Protein AF-A0A3M1KUY9-F1 (afdb_monomer)

pLDDT: mean 72.46, std 27.92, range [21.02, 98.5]

Solvent-accessible surface area (backbone atoms only — not comparable to full-atom values): 42738 Å² total; per-residue (Å²): 136,89,83,88,86,90,85,86,86,86,89,86,87,87,81,89,87,87,92,80,90,81,91,78,80,94,78,83,77,85,82,80,83,78,82,76,81,84,71,86,58,96,70,83,60,89,77,79,67,71,90,75,53,91,50,39,59,59,57,71,85,69,95,70,78,96,80,72,100,65,93,65,88,89,69,81,56,69,71,57,51,55,48,41,55,55,50,51,57,51,34,57,74,71,71,40,58,69,58,56,53,52,51,35,50,55,46,48,52,28,57,79,66,76,43,55,64,44,29,25,41,43,38,22,20,31,56,61,36,29,74,62,51,37,18,44,41,63,17,73,88,67,68,46,59,40,68,74,38,57,50,89,84,70,76,64,66,62,63,54,37,32,41,23,17,39,91,58,36,62,61,54,54,52,47,48,32,69,72,64,30,56,58,18,27,30,34,25,16,33,77,43,48,28,34,36,42,55,24,43,41,57,46,30,49,75,71,70,49,53,70,67,60,41,53,52,30,37,71,59,43,52,84,62,76,72,73,59,69,67,35,43,41,74,54,72,43,58,68,86,39,69,70,45,45,50,38,54,51,55,22,54,72,40,51,68,40,81,71,48,81,46,73,36,81,30,34,30,40,67,49,95,55,53,45,68,82,79,41,66,68,41,77,42,96,54,86,93,43,35,28,34,79,50,31,71,64,57,34,57,78,68,59,51,60,54,38,34,60,26,61,31,49,67,43,39,20,50,55,43,22,34,48,46,31,34,74,76,68,70,42,84,62,51,86,45,66,56,78,59,79,51,58,73,36,32,53,39,44,28,69,36,68,22,84,89,20,50,88,46,41,45,74,70,39,34,67,37,27,60,66,70,46,48,78,51,59,64,44,40,25,45,56,73,45,49,80,35,72,14,36,54,76,46,58,42,50,63,61,38,44,32,36,76,71,67,77,35,82,76,63,64,80,43,78,82,49,38,90,66,19,56,97,43,58,55,38,81,76,31,45,61,43,51,47,49,44,42,34,69,49,32,70,38,49,72,65,55,44,52,49,48,54,54,43,32,62,48,47,94,78,48,86,60,53,61,57,53,49,54,50,42,41,53,36,19,42,75,69,67,31,53,62,70,57,40,52,49,53,47,52,38,50,56,30,40,33,80,46,48,40,51,55,42,31,29,45,48,49,28,52,54,23,49,54,40,37,41,35,45,64,78,36,46,64,40,35,50,38,17,50,61,63,38,55,94,59,85,93,61,53,67,68,57,53,53,55,50,40,45,75,72,69,42,87,82,79,77,93,40,97,88,74,59,65,94,56,70,79,89,77,84,78,83,87,79,64,74,83,83,73,69,85,80,86,78,86,84,88,84,90,87,86,89,84,85,88,85,87,86,88,80,89,79,90,89,89,87,84,87,82,88,85,83,89,85,85,83,85,85,83,91,82,86,90,79,89,79,83,79,84,79,86,83,78,85,80,87,80,89,76,85,91,73,92,79,85,75,82,83,77,83,82,78,82,78,79,81,85,78,81,85,82,79,86,84,87,80,83,90,88,81,87,92,86,85,90,84,89,83,85,89,88,92,86,85,91,86,132

Secondary structure (DSSP, 8-state):
---------------------------PPP-----------SSSS----GGGS---PPPPSS---S--------PPPHHHHHHHHHHHHHHHHTT-HHHHHHHHHHHHHHHHTT--EEEEGGGGG-HHHHHTTSBSS-HHHHT--GGGT--TTT-PPP--EEEEETTTHHHHHHHHHHHH-TTTEEEEEEEEE--HHHHHHHHHHHTT--HHHHHHHHHHS-SSS---HHHHHHTT--TTSHHHHHHHHHHHHTTT-EEEEEEEEEEEEE-SS-HHHHS-EEE-SSTT-EEES--HHHHHHTT--EEEEEEEHHHHHHHHHHHHHHHHH-----TTTSPTT-HHHHHHHHTT--TT-TTT-SHHHHTTHHHH---SHHHHHHHHHHSSHHHHHTT-HHHHHHHHTTSS----SSGGGHHHHGGGTT---SHHHHHHHHHHHH---HHHHHHHHHHHHTTTT-TTHHHHHHHHHHHHHHTT--HHHHHHHHHHHHHHHHH---HHHHHHHHHHHHHHHHHHHH-HHHHHHHHHHT-S-SSS-HHHHHHHHHHTT---PPP-TTT--SS-------SSSGGGS-------------------------------PPP-----------PPPPPPPPPP-----PPP---PPPPPPPPPPPPPPP---------------------------

Foldseek 3Di:
DDDDDDDDDDDDDDDDDDDDDDDDDDDDDDDPPPDDPPDPDVPPDPPPDLVPDLQQAFFAPDDDPPDDPDPDPDDDPPLLVVLLVVQVVQCVVLVNPVVLVVLLVLVVVCVVVVKDKAKFDLLLCHSSCRSSSNHRHDNVSVVHDNLNQGDPVPSFDGATEMEIAAVCLVVSLVVCCVPLHQQQKAFEKDQDAQALLNLLQVLLVVLVHDPLLSVLLSVLADRHDARDLVSCVVSVHDSPDPSNVSSRVRSRVRGRPGDDMDTDQFKMFGGPGGVVVVADWDQDPDPSHIYGHHHPVSCRVVSGDMYGSHHDLLSLLLSQLQVQCCVVPVDHDDLNRQDFQPQLLLVCQLCLVQCLFFLQVDPLNSVCSVLLSDRHLLSQLLSSQCSWQLVVVLVQNPVLSCCSVVVDPQDALDPQLCVLCVSSSNGDRAPSSLLVCCCRQQVQDSVSSVVLLVCLQVVVPDPPLVVVLVSQQVRNVVVVRDSVVSVSSSSSSNSCSVIGDHSRNSSSSSSSSSSLSSCCSPPVPSSLQSSQQSPPDDDDDNVVSQVSSVVVVDDDDDDDPVPDDPGGHDDDDCPPDPVVPDDDDDDDDDDDDDDDDDDDDDDDDDDDDDDDDDDDDDDDDDDDDDDDDDDDDDDDDDDDDDDDDDDDDDDPDDDDDDDDDDDDDDDDDDDDDDDDDDDDDDDDDDDDD

Sequence (689 aa):
MPSRTTLAPRNPTPLENKNAPPNVANLNPPVRTHGSEATIDPHAGNVTEPWKSDAVVAPSCDDQPAGSSGTGAGGIPPEVLAQIDKELALIEELDYPGYFLTMYDIVEFCRKRGILCQGRGSAANSVVCYCLGITAIDPVRMNLLFERFLSRERREPPDIDLDIQNDRREEVIEYVYRKYGRERAAMVATVIRYRPRSAVRDVG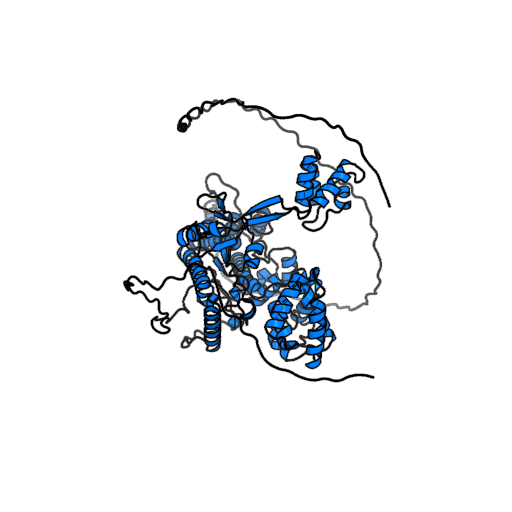KALGMSAVELDRLARMLPHYGEIPVEALARAGCDPASPRTMHLHRLASELLRFPRHLSIHPGGFLLGHEPVCDLVPIENATKEGRTVIQWDKDDLEDLGLFKVDLLGLGALAQLDRAFRLLAEHRGIHLTMATIPAGDEATYEMIRRADTVGVFQIESRAQMAMLPRLAPRNFYDLVIEISIVRPGPITGGMVHPYLRRRRGEEPVVYPHPSLEPVLAKTLGVPLFQEQVMRLAVVAADYTPGEADQLRRDMAAWRLHGRIDRHRRLLLTRMQAKGIPREFAERVFEQIRGFGEYGFPESHAASFALIAYATAWLKRHWPAEFTCALLNAQPMGFYSPATIIDDAKRHGIEMRPIDVTRSRWDCTLEAGNENEESAAFSPSFSRHARFSPAGPTSLRAYSEQSVSPGTAPELAAEAPAVAGMQKRSPAPLREARLAVPAQEVRFPPAPAQAQPPPGRPVQPNTHVARARRATSSSGTPEPVEDRQ

Mean predicted aligned error: 16.37 Å

Nearest PDB structures (foldseek):
  3e0d-assembly2_B  TM=9.182E-01  e=1.546E-32  Thermus aquaticus
  4iqj-assembly1_A  TM=8.566E-01  e=8.272E-32  Thermus aquaticus
  4iqj-assembly1_C  TM=8.296E-01  e=5.257E-32  Thermus aquaticus
  7pu7-assembly1_A  TM=8.913E-01  e=7.976E-31  Mycobacterium tuberculosis
  5lew-assembly1_A  TM=8.788E-01  e=2.084E-29  Mycobacterium tuberculosis H37Rv

Structure (mmCIF, N/CA/C/O backbone):
data_AF-A0A3M1KUY9-F1
#
_entry.id   AF-A0A3M1KUY9-F1
#
loop_
_atom_site.group_PDB
_atom_site.id
_atom_site.type_symbol
_atom_site.label_atom_id
_atom_site.label_alt_id
_atom_site.label_comp_id
_atom_site.label_asym_id
_atom_site.label_entity_id
_atom_site.label_seq_id
_atom_site.pdbx_PDB_ins_code
_atom_site.Cartn_x
_atom_site.Cartn_y
_atom_site.Cartn_z
_atom_site.occupancy
_atom_site.B_iso_or_equiv
_atom_site.auth_seq_id
_atom_site.auth_comp_id
_atom_site.auth_asym_id
_atom_site.auth_atom_id
_atom_site.pdbx_PDB_model_num
ATOM 1 N N . MET A 1 1 ? 64.737 -22.573 -41.289 1.00 25.09 1 MET A N 1
ATOM 2 C CA . MET A 1 1 ? 65.670 -23.546 -40.672 1.00 25.09 1 MET A CA 1
ATOM 3 C C . MET A 1 1 ? 65.998 -23.070 -39.266 1.00 25.09 1 MET A C 1
ATOM 5 O O . MET A 1 1 ? 66.134 -21.859 -39.137 1.00 25.09 1 MET A O 1
ATOM 9 N N . PRO A 1 2 ? 66.271 -23.954 -38.289 1.00 48.78 2 PRO A N 1
ATOM 10 C CA . PRO A 1 2 ? 65.702 -25.284 -38.001 1.00 48.78 2 PRO A CA 1
ATOM 11 C C . PRO A 1 2 ? 64.791 -25.168 -36.728 1.00 48.78 2 PRO A C 1
ATOM 13 O O . PRO A 1 2 ? 64.321 -24.066 -36.477 1.00 48.78 2 PRO A O 1
ATOM 16 N N . SER A 1 3 ? 64.382 -26.162 -35.921 1.00 26.14 3 SER A N 1
ATOM 17 C CA . SER A 1 3 ? 64.642 -27.616 -35.842 1.00 26.14 3 SER A CA 1
ATOM 18 C C . SER A 1 3 ? 63.402 -28.392 -35.321 1.00 26.14 3 SER A C 1
ATOM 20 O O . SER A 1 3 ? 62.338 -27.826 -35.098 1.00 26.14 3 SER A O 1
ATOM 22 N N . ARG A 1 4 ? 63.570 -29.705 -35.105 1.00 27.77 4 ARG A N 1
ATOM 23 C CA . ARG A 1 4 ? 62.732 -30.637 -34.309 1.00 27.77 4 ARG A CA 1
ATOM 24 C C . ARG A 1 4 ? 62.985 -30.422 -32.785 1.00 27.77 4 ARG A C 1
ATOM 26 O O . ARG A 1 4 ? 63.978 -29.786 -32.452 1.00 27.77 4 ARG A O 1
ATOM 33 N N . THR A 1 5 ? 62.203 -30.912 -31.809 1.00 27.86 5 THR A N 1
ATOM 34 C CA . THR A 1 5 ? 61.820 -32.330 -31.588 1.00 27.86 5 THR A CA 1
ATOM 35 C C . THR A 1 5 ? 60.679 -32.500 -30.559 1.00 27.86 5 THR A C 1
ATOM 37 O O . THR A 1 5 ? 60.494 -31.676 -29.672 1.00 27.86 5 THR A O 1
ATOM 40 N N . THR A 1 6 ? 59.934 -33.602 -30.688 1.00 27.58 6 THR A N 1
ATOM 41 C CA . THR A 1 6 ? 58.855 -34.133 -29.824 1.00 27.58 6 THR A CA 1
ATOM 42 C C . THR A 1 6 ? 59.331 -34.769 -28.507 1.00 27.58 6 THR A C 1
ATOM 44 O O . THR A 1 6 ? 60.356 -35.442 -28.549 1.00 27.58 6 THR A O 1
ATOM 47 N N . LEU A 1 7 ? 58.525 -34.721 -27.426 1.00 26.50 7 LEU A N 1
ATOM 48 C CA . LEU A 1 7 ? 58.055 -35.884 -26.615 1.00 26.50 7 LEU A CA 1
ATOM 49 C C . LEU A 1 7 ? 57.416 -35.482 -25.258 1.00 26.50 7 LEU A C 1
ATOM 51 O O . LEU A 1 7 ? 57.902 -34.601 -24.561 1.00 26.50 7 LEU A O 1
ATOM 55 N N . ALA A 1 8 ? 56.350 -36.195 -24.878 1.00 24.97 8 ALA A N 1
ATOM 56 C CA . ALA A 1 8 ? 55.834 -36.356 -23.502 1.00 24.97 8 ALA A CA 1
ATOM 57 C C . ALA A 1 8 ? 56.388 -37.702 -22.921 1.00 24.97 8 ALA A C 1
ATOM 59 O O . ALA A 1 8 ? 57.028 -38.397 -23.717 1.00 24.97 8 ALA A O 1
ATOM 60 N N . PRO A 1 9 ? 56.144 -38.168 -21.657 1.00 34.78 9 PRO A N 1
ATOM 61 C CA . PRO A 1 9 ? 55.062 -37.785 -20.721 1.00 34.78 9 PRO A CA 1
ATOM 62 C C . PRO A 1 9 ? 55.335 -37.894 -19.175 1.00 34.78 9 PRO A C 1
ATOM 64 O O . PRO A 1 9 ? 56.416 -38.264 -18.739 1.00 34.78 9 PRO A O 1
ATOM 67 N N . ARG A 1 10 ? 54.253 -37.716 -18.382 1.00 24.94 10 ARG A N 1
ATOM 68 C CA . ARG A 1 10 ? 53.953 -38.212 -17.000 1.00 24.94 10 ARG A CA 1
ATOM 69 C C . ARG A 1 10 ? 54.536 -37.530 -15.729 1.00 24.94 10 ARG A C 1
ATOM 71 O O . ARG A 1 10 ? 55.734 -37.418 -15.533 1.00 24.94 10 ARG A O 1
ATOM 78 N N . ASN A 1 11 ? 53.578 -37.205 -14.844 1.00 27.16 11 ASN A N 1
ATOM 79 C CA . ASN A 1 11 ? 53.529 -36.969 -13.383 1.00 27.16 11 ASN A CA 1
ATOM 80 C C . ASN A 1 11 ? 54.801 -36.962 -12.505 1.00 27.16 11 ASN A C 1
ATOM 82 O O . ASN A 1 11 ? 55.552 -37.935 -12.499 1.00 27.16 11 ASN A O 1
ATOM 86 N N . PRO A 1 12 ? 54.833 -36.029 -11.531 1.00 30.02 12 PRO A N 1
ATOM 87 C CA . PRO A 1 12 ? 55.452 -36.218 -10.220 1.00 30.02 12 PRO A CA 1
ATOM 88 C C . PRO A 1 12 ? 54.430 -36.238 -9.058 1.00 30.02 12 PRO A C 1
ATOM 90 O O . PRO A 1 12 ? 53.528 -35.406 -8.973 1.00 30.02 12 PRO A O 1
ATOM 93 N N . THR A 1 13 ? 54.621 -37.159 -8.114 1.00 26.95 13 THR A N 1
ATOM 94 C CA . THR A 1 13 ? 54.104 -37.084 -6.733 1.00 26.95 13 THR A CA 1
ATOM 95 C C . THR A 1 13 ? 55.053 -36.279 -5.839 1.00 26.95 13 THR A C 1
ATOM 97 O O . THR A 1 13 ? 56.263 -36.343 -6.062 1.00 26.95 13 THR A O 1
ATOM 100 N N . PRO A 1 14 ? 54.566 -35.673 -4.743 1.00 29.27 14 PRO A N 1
ATOM 101 C CA . PRO A 1 14 ? 55.384 -35.425 -3.557 1.00 29.27 14 PRO A CA 1
ATOM 102 C C . PRO A 1 14 ? 54.839 -36.127 -2.298 1.00 29.27 14 PRO A C 1
ATOM 104 O O . PRO A 1 14 ? 53.636 -36.143 -2.044 1.00 29.27 14 PRO A O 1
ATOM 107 N N . LEU A 1 15 ? 55.755 -36.675 -1.496 1.00 26.59 15 LEU A N 1
ATOM 108 C CA . LEU A 1 15 ? 55.517 -37.167 -0.136 1.00 26.59 15 LEU A CA 1
ATOM 109 C C . LEU A 1 15 ? 55.912 -36.086 0.884 1.00 26.59 15 LEU A C 1
ATOM 111 O O . LEU A 1 15 ? 56.980 -35.505 0.744 1.00 26.59 15 LEU A O 1
ATOM 115 N N . GLU A 1 16 ? 55.051 -35.902 1.891 1.00 27.45 16 GLU A N 1
ATOM 116 C CA . GLU A 1 16 ? 55.338 -35.709 3.330 1.00 27.45 16 GLU A CA 1
ATOM 117 C C . GLU A 1 16 ? 56.395 -34.695 3.847 1.00 27.45 16 GLU A C 1
ATOM 119 O O . GLU A 1 16 ? 57.453 -34.494 3.272 1.00 27.45 16 GLU A O 1
ATOM 124 N N . ASN A 1 17 ? 56.285 -34.113 5.052 1.00 28.56 17 ASN A N 1
ATOM 125 C CA . ASN A 1 17 ? 55.197 -33.886 6.031 1.00 28.56 17 ASN A CA 1
ATOM 126 C C . ASN A 1 17 ? 55.828 -33.098 7.212 1.00 28.56 17 ASN A C 1
ATOM 128 O O . ASN A 1 17 ? 56.978 -33.393 7.552 1.00 28.56 17 ASN A O 1
ATOM 132 N N . LYS A 1 18 ? 55.105 -32.168 7.867 1.00 23.02 18 LYS A N 1
ATOM 133 C CA . LYS A 1 18 ? 55.081 -32.004 9.347 1.00 23.02 18 LYS A CA 1
ATOM 134 C C . LYS A 1 18 ? 54.207 -30.834 9.833 1.00 23.02 18 LYS A C 1
ATOM 136 O O . LYS A 1 18 ? 54.257 -29.740 9.286 1.00 23.02 18 LYS A O 1
ATOM 141 N N . ASN A 1 19 ? 53.552 -31.081 10.973 1.00 25.78 19 ASN A N 1
ATOM 142 C CA . ASN A 1 19 ? 52.928 -30.138 11.919 1.00 25.78 19 ASN A CA 1
ATOM 143 C C . ASN A 1 19 ? 51.546 -29.541 11.573 1.00 25.78 19 ASN A C 1
ATOM 145 O O . ASN A 1 19 ? 51.416 -28.354 11.290 1.00 25.78 19 ASN A O 1
ATOM 149 N N . ALA A 1 20 ? 50.499 -30.344 11.802 1.00 24.84 20 ALA A N 1
ATOM 150 C CA . ALA A 1 20 ? 49.170 -29.875 12.213 1.00 24.84 20 ALA A CA 1
ATOM 151 C C . ALA A 1 20 ? 48.617 -30.792 13.341 1.00 24.84 20 ALA A C 1
ATOM 153 O O . ALA A 1 20 ? 48.661 -32.014 13.177 1.00 24.84 20 ALA A O 1
ATOM 154 N N . PRO A 1 21 ? 48.153 -30.256 14.492 1.00 29.39 21 PRO A N 1
ATOM 155 C CA . PRO A 1 21 ? 47.531 -31.018 15.587 1.00 29.39 21 PRO A CA 1
ATOM 156 C C . PRO A 1 21 ? 46.007 -31.214 15.367 1.00 29.39 21 PRO A C 1
ATOM 158 O O . PRO A 1 21 ? 45.443 -30.584 14.473 1.00 29.39 21 PRO A O 1
ATOM 161 N N . PRO A 1 22 ? 45.338 -32.145 16.080 1.00 31.94 22 PRO A N 1
ATOM 162 C CA . PRO A 1 22 ? 44.688 -33.226 15.341 1.00 31.94 22 PRO A CA 1
ATOM 163 C C . PRO A 1 22 ? 43.168 -33.354 15.509 1.00 31.94 22 PRO A C 1
ATOM 165 O O . PRO A 1 22 ? 42.547 -32.841 16.435 1.00 31.94 22 PRO A O 1
ATOM 168 N N . ASN A 1 23 ? 42.602 -34.144 14.598 1.00 27.23 23 ASN A N 1
ATOM 169 C CA . ASN A 1 23 ? 41.219 -34.606 14.590 1.00 27.23 23 ASN A CA 1
ATOM 170 C C . ASN A 1 23 ? 40.981 -35.632 15.723 1.00 27.23 23 ASN A C 1
ATOM 172 O O . ASN A 1 23 ? 41.811 -36.527 15.905 1.00 27.23 23 ASN A O 1
ATOM 176 N N . VAL A 1 24 ? 39.863 -35.545 16.456 1.00 27.92 24 VAL A N 1
ATOM 177 C CA . VAL A 1 24 ? 39.493 -36.519 17.505 1.00 27.92 24 VAL A CA 1
ATOM 178 C C . VAL A 1 24 ? 38.064 -37.020 17.307 1.00 27.92 24 VAL A C 1
ATOM 180 O O . VAL A 1 24 ? 37.133 -36.264 17.048 1.00 27.92 24 VAL A O 1
ATOM 183 N N . ALA A 1 25 ? 37.931 -38.337 17.423 1.00 25.78 25 ALA A N 1
ATOM 184 C CA . ALA A 1 25 ? 36.753 -39.131 17.130 1.00 25.78 25 ALA A CA 1
ATOM 185 C C . ALA A 1 25 ? 35.494 -38.799 17.961 1.00 25.78 25 ALA A C 1
ATOM 187 O O . ALA A 1 25 ? 35.540 -38.697 19.183 1.00 25.78 25 ALA A O 1
ATOM 188 N N . ASN A 1 26 ? 34.353 -38.799 17.268 1.00 33.31 26 ASN A N 1
ATOM 189 C CA . ASN A 1 26 ? 33.240 -39.729 17.500 1.00 33.31 26 ASN A CA 1
ATOM 190 C C . ASN A 1 26 ? 33.002 -40.185 18.964 1.00 33.31 26 ASN A C 1
ATOM 192 O O . ASN A 1 26 ? 33.430 -41.271 19.357 1.00 33.31 26 ASN A O 1
ATOM 196 N N . LEU A 1 27 ? 32.249 -39.392 19.736 1.00 25.39 27 LEU A N 1
ATOM 197 C CA . LEU A 1 27 ? 31.645 -39.800 21.012 1.00 25.39 27 LEU A CA 1
ATOM 198 C C . LEU A 1 27 ? 30.214 -39.249 21.132 1.00 25.39 27 LEU A C 1
ATOM 200 O O . LEU A 1 27 ? 29.999 -38.147 21.632 1.00 25.39 27 LEU A O 1
ATOM 204 N N . ASN A 1 28 ? 29.228 -40.045 20.711 1.00 25.81 28 ASN A N 1
ATOM 205 C CA . ASN A 1 28 ? 27.821 -39.822 21.055 1.00 25.81 28 ASN A CA 1
ATOM 206 C C . ASN A 1 28 ? 27.546 -40.291 22.499 1.00 25.81 28 ASN A C 1
ATOM 208 O O . ASN A 1 28 ? 27.702 -41.485 22.771 1.00 25.81 28 ASN A O 1
ATOM 212 N N . PRO A 1 29 ? 27.055 -39.433 23.412 1.00 25.83 29 PRO A N 1
ATOM 213 C CA . PRO A 1 29 ? 26.230 -39.886 24.527 1.00 25.83 29 PRO A CA 1
ATOM 214 C C . PRO A 1 29 ? 24.815 -40.241 24.015 1.00 25.83 29 PRO A C 1
ATOM 216 O O . PRO A 1 29 ? 24.407 -39.773 22.949 1.00 25.83 29 PRO A O 1
ATOM 219 N N . PRO A 1 30 ? 24.046 -41.087 24.722 1.00 24.22 30 PRO A N 1
ATOM 220 C CA . PRO A 1 30 ? 22.824 -41.662 24.168 1.00 24.22 30 PRO A CA 1
ATOM 221 C C . PRO A 1 30 ? 21.698 -40.633 24.032 1.00 24.22 30 PRO A C 1
ATOM 223 O O . PRO A 1 30 ? 21.280 -40.008 25.010 1.00 24.22 30 PRO A O 1
ATOM 226 N N . VAL A 1 31 ? 21.138 -40.544 22.825 1.00 25.88 31 VAL A N 1
ATOM 227 C CA . VAL A 1 31 ? 19.856 -39.882 22.569 1.00 25.88 31 VAL A CA 1
ATOM 228 C C . VAL A 1 31 ? 18.776 -40.587 23.392 1.00 25.88 31 VAL A C 1
ATOM 230 O O . VAL A 1 31 ? 18.418 -41.731 23.112 1.00 25.88 31 VAL A O 1
ATOM 233 N N . ARG A 1 32 ? 18.219 -39.902 24.398 1.00 22.20 32 ARG A N 1
ATOM 234 C CA . ARG A 1 32 ? 16.911 -40.279 24.942 1.00 22.20 32 ARG A CA 1
ATOM 235 C C . ARG A 1 32 ? 15.846 -39.803 23.967 1.00 22.20 32 ARG A C 1
ATOM 237 O O . ARG A 1 32 ? 15.492 -38.628 23.952 1.00 22.20 32 ARG A O 1
ATOM 244 N N . THR A 1 33 ? 15.337 -40.733 23.172 1.00 25.16 33 THR A N 1
ATOM 245 C CA . THR A 1 33 ? 14.173 -40.542 22.311 1.00 25.16 33 THR A CA 1
ATOM 246 C C . THR A 1 33 ? 12.910 -40.340 23.153 1.00 25.16 33 THR A C 1
ATOM 248 O O . THR A 1 33 ? 12.144 -41.267 23.402 1.00 25.16 33 THR A O 1
ATOM 251 N N . HIS A 1 34 ? 12.650 -39.101 23.572 1.00 24.73 34 HIS A N 1
ATOM 252 C CA . HIS A 1 34 ? 11.270 -38.658 23.755 1.00 24.73 34 HIS A CA 1
ATOM 253 C C . HIS A 1 34 ? 10.777 -38.163 22.401 1.00 24.73 34 HIS A C 1
ATOM 255 O O . HIS A 1 34 ? 11.108 -37.064 21.967 1.00 24.73 34 HIS A O 1
ATOM 261 N N . GLY A 1 35 ? 10.069 -39.048 21.701 1.00 27.56 35 GLY A N 1
ATOM 262 C CA . GLY A 1 35 ? 9.586 -38.781 20.358 1.00 27.56 35 GLY A CA 1
ATOM 263 C C . GLY A 1 35 ? 8.488 -37.723 20.341 1.00 27.56 35 GLY A C 1
ATOM 264 O O . GLY A 1 35 ? 7.493 -37.830 21.054 1.00 27.56 35 GLY A O 1
ATOM 265 N N . SER A 1 36 ? 8.651 -36.764 19.441 1.00 25.95 36 SER A N 1
ATOM 266 C CA . SER A 1 36 ? 7.551 -36.177 18.684 1.00 25.95 36 SER A CA 1
ATOM 267 C C . SER A 1 36 ? 8.088 -35.876 17.287 1.00 25.95 36 SER A C 1
ATOM 269 O O . SER A 1 36 ? 8.446 -34.740 16.974 1.00 25.95 36 SER A O 1
ATOM 271 N N . GLU A 1 37 ? 8.225 -36.923 16.470 1.00 24.36 37 GLU A N 1
ATOM 272 C CA . GLU A 1 37 ? 8.389 -36.748 15.028 1.00 24.36 37 GLU A CA 1
ATOM 273 C C . GLU A 1 37 ? 7.139 -36.028 14.518 1.00 24.36 37 GLU A C 1
ATOM 275 O O . GLU A 1 37 ? 6.047 -36.592 14.506 1.00 24.36 37 GLU A O 1
ATOM 280 N N . ALA A 1 38 ? 7.289 -34.759 14.142 1.00 25.64 38 ALA A N 1
ATOM 281 C CA . ALA A 1 38 ? 6.265 -34.028 13.413 1.00 25.64 38 ALA A CA 1
ATOM 282 C C . ALA A 1 38 ? 6.334 -34.437 11.935 1.00 25.64 38 ALA A C 1
ATOM 284 O O . ALA A 1 38 ? 6.738 -33.658 11.074 1.00 25.64 38 ALA A O 1
ATOM 285 N N . THR A 1 39 ? 5.983 -35.690 11.648 1.00 22.56 39 THR A N 1
ATOM 286 C CA . THR A 1 39 ? 5.688 -36.128 10.286 1.00 22.56 39 THR A CA 1
ATOM 287 C C . THR A 1 39 ? 4.440 -35.398 9.806 1.00 22.56 39 THR A C 1
ATOM 289 O O . THR A 1 39 ? 3.378 -35.485 10.423 1.00 22.56 39 THR A O 1
ATOM 292 N N . ILE A 1 40 ? 4.558 -34.683 8.685 1.00 27.77 40 ILE A N 1
ATOM 293 C CA . ILE A 1 40 ? 3.390 -34.239 7.927 1.00 27.77 40 ILE A CA 1
ATOM 294 C C . ILE A 1 40 ? 2.811 -35.496 7.280 1.00 27.77 40 ILE A C 1
ATOM 296 O O . ILE A 1 40 ? 3.306 -35.964 6.258 1.00 27.77 40 ILE A O 1
ATOM 300 N N . ASP A 1 41 ? 1.801 -36.079 7.916 1.00 25.59 41 ASP A N 1
ATOM 301 C CA . ASP A 1 41 ? 0.994 -37.127 7.306 1.00 25.59 41 ASP A CA 1
ATOM 302 C C . ASP A 1 41 ? 0.053 -36.467 6.275 1.00 25.59 41 ASP A C 1
ATOM 304 O O . ASP A 1 41 ? -0.784 -35.649 6.670 1.00 25.59 41 ASP A O 1
ATOM 308 N N . PRO A 1 42 ? 0.148 -36.792 4.969 1.00 29.28 42 PRO A N 1
ATOM 309 C CA . PRO A 1 42 ? -0.716 -36.202 3.942 1.00 29.28 42 PRO A CA 1
ATOM 310 C C . PRO A 1 42 ? -2.201 -36.587 4.080 1.00 29.28 42 PRO A C 1
ATOM 312 O O . PRO A 1 42 ? -3.043 -36.071 3.341 1.00 29.28 42 PRO A O 1
ATOM 315 N N . HIS A 1 43 ? -2.533 -37.525 4.975 1.00 28.97 43 HIS A N 1
ATOM 316 C CA . HIS A 1 43 ? -3.858 -38.123 5.124 1.00 28.97 43 HIS A CA 1
ATOM 317 C C . HIS A 1 43 ? -4.377 -38.186 6.578 1.00 28.97 43 HIS A C 1
ATOM 319 O O . HIS A 1 43 ? -5.590 -38.297 6.766 1.00 28.97 43 HIS A O 1
ATOM 325 N N . ALA A 1 44 ? -3.540 -38.041 7.614 1.00 27.42 44 ALA A N 1
ATOM 326 C CA . ALA A 1 44 ? -3.982 -37.954 9.018 1.00 27.42 44 ALA A CA 1
ATOM 327 C C . ALA A 1 44 ? -4.329 -36.521 9.460 1.00 27.42 44 ALA A C 1
ATOM 329 O O . ALA A 1 44 ? -3.825 -35.981 10.445 1.00 27.42 44 ALA A O 1
ATOM 330 N N . GLY A 1 45 ? -5.282 -35.929 8.752 1.00 24.59 45 GLY A N 1
ATOM 331 C CA . GLY A 1 45 ? -5.968 -34.712 9.154 1.00 24.59 45 GLY A CA 1
ATOM 332 C C . GLY A 1 45 ? -7.268 -34.629 8.378 1.00 24.59 45 GLY A C 1
ATOM 333 O O . GLY A 1 45 ? -7.245 -34.566 7.152 1.00 24.59 45 GLY A O 1
ATOM 334 N N . ASN A 1 46 ? -8.408 -34.647 9.070 1.00 23.70 46 ASN A N 1
ATOM 335 C CA . ASN A 1 46 ? -9.717 -34.572 8.421 1.00 23.70 46 ASN A CA 1
ATOM 336 C C . ASN A 1 46 ? -9.964 -33.128 7.937 1.00 23.70 46 ASN A C 1
ATOM 338 O O . ASN A 1 46 ? -10.728 -32.373 8.534 1.00 23.70 46 ASN A O 1
ATOM 342 N N . VAL A 1 47 ? -9.293 -32.728 6.850 1.00 27.80 47 VAL A N 1
ATOM 343 C CA . VAL A 1 47 ? -9.454 -31.432 6.162 1.00 27.80 47 VAL A CA 1
ATOM 344 C C . VAL A 1 47 ? -10.691 -31.481 5.252 1.00 27.80 47 VAL A C 1
ATOM 346 O O . VAL A 1 47 ? -10.700 -31.065 4.095 1.00 27.80 47 VAL A O 1
ATOM 349 N N . THR A 1 48 ? -11.784 -32.010 5.794 1.00 23.47 48 THR A N 1
ATOM 350 C CA . THR A 1 48 ? -13.120 -31.873 5.228 1.00 23.47 48 THR A CA 1
ATOM 351 C C . THR A 1 48 ? -13.702 -30.558 5.747 1.00 23.47 48 THR A C 1
ATOM 353 O O . THR A 1 48 ? -14.023 -30.463 6.927 1.00 23.47 48 THR A O 1
ATOM 356 N N . GLU A 1 49 ? -13.844 -29.574 4.850 1.00 25.12 49 GLU A N 1
ATOM 357 C CA . GLU A 1 49 ? -14.384 -28.208 5.057 1.00 25.12 49 GLU A CA 1
ATOM 358 C C . GLU A 1 49 ? -13.432 -27.023 5.409 1.00 25.12 49 GLU A C 1
ATOM 360 O O . GLU A 1 49 ? -13.829 -26.147 6.177 1.00 25.12 49 GLU A O 1
ATOM 365 N N . PRO A 1 50 ? -12.253 -26.829 4.772 1.00 26.97 50 PRO A N 1
ATOM 366 C CA . PRO A 1 50 ? -11.567 -25.523 4.822 1.00 26.97 50 PRO A CA 1
ATOM 367 C C . PRO A 1 50 ? -12.306 -24.427 4.017 1.00 26.97 50 PRO A C 1
ATOM 369 O O . PRO A 1 50 ? -12.134 -23.235 4.272 1.00 26.97 50 PRO A O 1
ATOM 372 N N . TRP A 1 51 ? -13.176 -24.822 3.077 1.00 30.20 51 TRP A N 1
ATOM 373 C CA . TRP A 1 51 ? -13.965 -23.940 2.195 1.00 30.20 51 TRP A CA 1
ATOM 374 C C . TRP A 1 51 ? -15.097 -23.162 2.894 1.00 30.20 51 TRP A C 1
ATOM 376 O O . TRP A 1 51 ? -15.784 -22.384 2.238 1.00 30.20 51 TRP A O 1
ATOM 386 N N . LYS A 1 52 ? -15.293 -23.354 4.206 1.00 27.44 52 LYS A N 1
ATOM 387 C CA . LYS A 1 52 ? -16.190 -22.542 5.051 1.00 27.44 52 LYS A CA 1
ATOM 388 C C . LYS A 1 52 ? -15.436 -21.738 6.119 1.00 27.44 52 LYS A C 1
ATOM 390 O O . LYS A 1 52 ? -16.022 -21.367 7.130 1.00 27.44 52 LYS A O 1
ATOM 395 N N . SER A 1 53 ? -14.137 -21.504 5.938 1.00 28.95 53 SER A N 1
ATOM 396 C CA . SER A 1 53 ? -13.394 -20.587 6.806 1.00 28.95 53 SER A CA 1
ATOM 397 C C . SER A 1 53 ? -13.667 -19.130 6.416 1.00 28.95 53 SER A C 1
ATOM 399 O O . SER A 1 53 ? -13.802 -18.825 5.232 1.00 28.95 53 SER A O 1
ATOM 401 N N . ASP A 1 54 ? -13.710 -18.226 7.403 1.00 31.23 54 ASP A N 1
ATOM 402 C CA . ASP A 1 54 ? -13.950 -16.777 7.243 1.00 31.23 54 ASP A CA 1
ATOM 403 C C . ASP A 1 54 ? -12.786 -16.018 6.561 1.00 31.23 54 ASP A C 1
ATOM 405 O O . ASP A 1 54 ? -12.474 -14.870 6.895 1.00 31.23 54 ASP A O 1
ATOM 409 N N . ALA A 1 55 ? -12.091 -16.662 5.622 1.00 31.53 55 ALA A N 1
ATOM 410 C CA . ALA A 1 55 ? -11.156 -15.995 4.733 1.00 31.53 55 ALA A CA 1
ATOM 411 C C . ALA A 1 55 ? -11.912 -14.954 3.895 1.00 31.53 55 ALA A C 1
ATOM 413 O O . ALA A 1 55 ? -13.033 -15.185 3.442 1.00 31.53 55 ALA A O 1
ATOM 414 N N . VAL A 1 56 ? -11.291 -13.795 3.677 1.00 35.78 56 VAL A N 1
ATOM 415 C CA . VAL A 1 56 ? -11.853 -12.755 2.810 1.00 35.78 56 VAL A CA 1
ATOM 416 C C . VAL A 1 56 ? -11.866 -13.287 1.380 1.00 35.78 56 VAL A C 1
ATOM 418 O O . VAL A 1 56 ? -10.829 -13.329 0.725 1.00 35.78 56 VAL A O 1
ATOM 421 N N . VAL A 1 57 ? -13.037 -13.724 0.916 1.00 34.56 57 VAL A N 1
ATOM 422 C CA . VAL A 1 57 ? -13.241 -14.174 -0.462 1.00 34.56 57 VAL A CA 1
ATOM 423 C C . VAL A 1 57 ? -13.412 -12.943 -1.343 1.00 34.56 57 VAL A C 1
ATOM 425 O O . VAL A 1 57 ? -14.315 -12.134 -1.132 1.00 34.56 57 VAL A O 1
ATOM 428 N N . ALA A 1 58 ? -12.547 -12.796 -2.344 1.00 38.00 58 ALA A N 1
ATOM 429 C CA . ALA A 1 58 ? -12.672 -11.721 -3.318 1.00 38.00 58 ALA A CA 1
ATOM 430 C C . ALA A 1 58 ? -14.013 -11.806 -4.084 1.00 38.00 58 ALA A C 1
ATOM 432 O O . ALA A 1 58 ? -14.407 -12.907 -4.488 1.00 38.00 58 ALA A O 1
ATOM 433 N N . PRO A 1 59 ? -14.693 -10.669 -4.343 1.00 35.62 59 PRO A N 1
ATOM 434 C CA . PRO A 1 59 ? -15.834 -10.608 -5.253 1.00 35.62 59 PRO A CA 1
ATOM 435 C C . PRO A 1 59 ? -15.539 -11.307 -6.587 1.00 35.62 59 PRO A C 1
ATOM 437 O O . PRO A 1 59 ? -14.462 -11.127 -7.158 1.00 35.62 59 PRO A O 1
ATOM 440 N N . SER A 1 60 ? -16.485 -12.102 -7.095 1.00 36.84 60 SER A N 1
ATOM 441 C CA . SER A 1 60 ? -16.301 -12.838 -8.350 1.00 36.84 60 SER A CA 1
ATOM 442 C C . SER A 1 60 ? -16.066 -11.892 -9.532 1.00 36.84 60 SER A C 1
ATOM 444 O O . SER A 1 60 ? -16.768 -10.896 -9.691 1.00 36.84 60 SER A O 1
ATOM 446 N N . CYS A 1 61 ? -15.089 -12.224 -10.380 1.00 35.09 61 CYS A N 1
ATOM 447 C CA . CYS A 1 61 ? -14.798 -11.464 -11.600 1.00 35.09 61 CYS A CA 1
ATOM 448 C C . CYS A 1 61 ? -15.820 -11.690 -12.726 1.00 35.09 61 CYS A C 1
ATOM 450 O O . CYS A 1 61 ? -15.854 -10.885 -13.653 1.00 35.09 61 CYS A O 1
ATOM 452 N N . ASP A 1 62 ? -16.626 -12.752 -12.646 1.00 34.47 62 ASP A N 1
ATOM 453 C CA . ASP A 1 62 ? -17.632 -13.096 -13.650 1.00 34.47 62 ASP A CA 1
ATOM 454 C C . ASP A 1 62 ? -19.047 -12.804 -13.140 1.00 34.47 62 ASP A C 1
ATOM 456 O O . ASP A 1 62 ? -19.462 -13.299 -12.086 1.00 34.47 62 ASP A O 1
ATOM 460 N N . ASP A 1 63 ? -19.796 -12.028 -13.924 1.00 35.22 63 ASP A N 1
ATOM 461 C CA . ASP A 1 63 ? -21.228 -11.819 -13.735 1.00 35.22 63 ASP A CA 1
ATOM 462 C C . ASP A 1 63 ? -21.997 -13.114 -14.051 1.00 35.22 63 ASP A C 1
ATOM 464 O O . ASP A 1 63 ? -22.092 -13.558 -15.202 1.00 35.22 63 ASP A O 1
ATOM 468 N N . GLN A 1 64 ? -22.627 -13.692 -13.030 1.00 26.28 64 GLN A N 1
ATOM 469 C CA . GLN A 1 64 ? -23.795 -14.555 -13.193 1.00 26.28 64 GLN A CA 1
ATOM 470 C C . GLN A 1 64 ? -24.935 -13.979 -12.345 1.00 26.28 64 GLN A C 1
ATOM 472 O O . GLN A 1 64 ? -24.731 -13.723 -11.156 1.00 26.28 64 GLN A O 1
ATOM 477 N N . PRO A 1 65 ? -26.131 -13.750 -12.921 1.00 25.36 65 PRO A N 1
ATOM 478 C CA . PRO A 1 65 ? -27.252 -13.201 -12.170 1.00 25.36 65 PRO A CA 1
ATOM 479 C C . PRO A 1 65 ? -27.679 -14.164 -11.056 1.00 25.36 65 PRO A C 1
ATOM 481 O O . PRO A 1 65 ? -27.621 -15.384 -11.218 1.00 25.36 65 PRO A O 1
ATOM 484 N N . ALA A 1 66 ? -28.133 -13.608 -9.930 1.00 29.17 66 ALA A N 1
ATOM 485 C CA . ALA A 1 66 ? -28.553 -14.363 -8.751 1.00 29.17 66 ALA A CA 1
ATOM 486 C C . ALA A 1 66 ? -29.616 -15.424 -9.107 1.00 29.17 66 ALA A C 1
ATOM 488 O O . ALA A 1 66 ? -30.782 -15.099 -9.333 1.00 29.17 66 ALA A O 1
ATOM 489 N N . GLY A 1 67 ? -29.198 -16.693 -9.183 1.00 27.55 67 GLY A N 1
ATOM 490 C CA . GLY A 1 67 ? -30.014 -17.725 -9.828 1.00 27.55 67 GLY A CA 1
ATOM 491 C C . GLY A 1 67 ? -29.486 -19.159 -9.751 1.00 27.55 67 GLY A C 1
ATOM 492 O O . GLY A 1 67 ? -29.826 -19.963 -10.614 1.00 27.55 67 GLY A O 1
ATOM 493 N N . SER A 1 68 ? -28.684 -19.518 -8.743 1.00 25.91 68 SER A N 1
ATOM 494 C CA . SER A 1 68 ? -28.326 -20.924 -8.493 1.00 25.91 68 SER A CA 1
ATOM 495 C C . SER A 1 68 ? -28.122 -21.233 -7.006 1.00 25.91 68 SER A C 1
ATOM 497 O O . SER A 1 68 ? -27.010 -21.370 -6.502 1.00 25.91 68 SER A O 1
ATOM 499 N N . SER A 1 69 ? -29.231 -21.458 -6.298 1.00 33.38 69 SER A N 1
ATOM 500 C CA . SER A 1 69 ? -29.250 -22.255 -5.064 1.00 33.38 69 SER A CA 1
ATOM 501 C C . SER A 1 69 ? -28.976 -23.733 -5.389 1.00 33.38 69 SER A C 1
ATOM 503 O O . SER A 1 69 ? -29.848 -24.594 -5.293 1.00 33.38 69 SER A O 1
ATOM 505 N N . GLY A 1 70 ? -27.750 -24.017 -5.831 1.00 27.09 70 GLY A N 1
ATOM 506 C CA . GLY A 1 70 ? -27.279 -25.337 -6.228 1.00 27.09 70 GLY A CA 1
ATOM 507 C C . GLY A 1 70 ? -26.215 -25.852 -5.269 1.00 27.09 70 GLY A C 1
ATOM 508 O O . GLY A 1 70 ? -25.037 -25.546 -5.425 1.00 27.09 70 GLY A O 1
ATOM 509 N N . THR A 1 71 ? -26.617 -26.683 -4.308 1.00 38.78 71 THR A N 1
ATOM 510 C CA . THR A 1 71 ? -25.699 -27.499 -3.500 1.00 38.78 71 THR A CA 1
ATOM 511 C C . THR A 1 71 ? -25.060 -28.587 -4.373 1.00 38.78 71 THR A C 1
ATOM 513 O O . THR A 1 71 ? -25.472 -29.747 -4.343 1.00 38.78 71 THR A O 1
ATOM 516 N N . GLY A 1 72 ? -24.082 -28.204 -5.196 1.00 31.55 72 GLY A N 1
ATOM 517 C CA . GLY A 1 72 ? -23.216 -29.129 -5.926 1.00 31.55 72 GLY A CA 1
ATOM 518 C C . GLY A 1 72 ? -22.171 -29.739 -4.991 1.00 31.55 72 GLY A C 1
ATOM 519 O O . GLY A 1 72 ? -21.615 -29.038 -4.148 1.00 31.55 72 GLY A O 1
ATOM 520 N N . ALA A 1 73 ? -21.912 -31.043 -5.120 1.00 37.97 73 ALA A N 1
ATOM 521 C CA . ALA A 1 73 ? -20.949 -31.755 -4.280 1.00 37.97 73 ALA A CA 1
ATOM 522 C C . ALA A 1 73 ? -19.544 -31.125 -4.390 1.00 37.97 73 ALA A C 1
ATOM 524 O O . ALA A 1 73 ? -18.933 -31.128 -5.458 1.00 37.97 73 ALA A O 1
ATOM 525 N N . GLY A 1 74 ? -19.057 -30.557 -3.283 1.00 45.91 74 GLY A N 1
ATOM 526 C CA . GLY A 1 74 ? -17.862 -29.714 -3.260 1.00 45.91 74 GLY A CA 1
ATOM 527 C C . GLY A 1 74 ? -16.553 -30.498 -3.317 1.00 45.91 74 GLY A C 1
ATOM 528 O O . GLY A 1 74 ? -16.030 -30.900 -2.281 1.00 45.91 74 GLY A O 1
ATOM 529 N N . GLY A 1 75 ? -16.004 -30.663 -4.519 1.00 64.00 75 GLY A N 1
ATOM 530 C CA . GLY A 1 75 ? -14.597 -31.010 -4.732 1.00 64.00 75 GLY A CA 1
ATOM 531 C C . GLY A 1 75 ? -13.744 -29.760 -4.967 1.00 64.00 75 GLY A C 1
ATOM 532 O O . GLY A 1 75 ? -14.216 -28.782 -5.546 1.00 64.00 75 GLY A O 1
ATOM 533 N N . ILE A 1 76 ? -12.475 -29.795 -4.550 1.00 77.12 76 ILE A N 1
ATOM 534 C CA . ILE A 1 76 ? -11.490 -28.769 -4.927 1.00 77.12 76 ILE A CA 1
ATOM 535 C C . ILE A 1 76 ? -11.221 -28.900 -6.439 1.00 77.12 76 ILE A C 1
ATOM 537 O O . ILE A 1 76 ? -11.005 -30.025 -6.897 1.00 77.12 76 ILE A O 1
ATOM 541 N N . PRO A 1 77 ? -11.225 -27.809 -7.233 1.00 84.88 77 PRO A N 1
ATOM 542 C CA . PRO A 1 77 ? -10.933 -27.898 -8.662 1.00 84.88 77 PRO A CA 1
ATOM 543 C C . PRO A 1 77 ? -9.547 -28.522 -8.923 1.00 84.88 77 PRO A C 1
ATOM 545 O O . PRO A 1 77 ? -8.588 -28.134 -8.251 1.00 84.88 77 PRO A O 1
ATOM 548 N N . PRO A 1 78 ? -9.389 -29.432 -9.907 1.00 86.38 78 PRO A N 1
ATOM 549 C CA . PRO A 1 78 ? -8.105 -30.092 -10.171 1.00 86.38 78 PRO A CA 1
ATOM 550 C C . PRO A 1 78 ? -6.951 -29.125 -10.466 1.00 86.38 78 PRO A C 1
ATOM 552 O O . PRO A 1 78 ? -5.820 -29.378 -10.069 1.00 86.38 78 PRO A O 1
ATOM 555 N N . GLU A 1 79 ? -7.241 -27.992 -11.111 1.00 83.69 79 GLU A N 1
ATOM 556 C CA . GLU A 1 79 ? -6.267 -26.928 -11.391 1.00 83.69 79 GLU A CA 1
ATOM 557 C C . GLU A 1 79 ? -5.739 -26.266 -10.108 1.00 83.69 79 GLU A C 1
ATOM 559 O O . GLU A 1 79 ? -4.556 -25.948 -10.015 1.00 83.69 79 GLU A O 1
ATOM 564 N N . VAL A 1 80 ? -6.600 -26.110 -9.095 1.00 87.50 80 VAL A N 1
ATOM 565 C CA . VAL A 1 80 ? -6.231 -25.560 -7.783 1.00 87.50 80 VAL A CA 1
ATOM 566 C C . VAL A 1 80 ? -5.357 -26.557 -7.023 1.00 87.50 80 VAL A C 1
ATOM 568 O O . VAL A 1 80 ? -4.341 -26.152 -6.470 1.00 87.50 80 VAL A O 1
ATOM 571 N N . LEU A 1 81 ? -5.696 -27.853 -7.042 1.00 89.06 81 LEU A N 1
ATOM 572 C CA . LEU A 1 81 ? -4.864 -28.906 -6.440 1.00 89.06 81 LEU A CA 1
ATOM 573 C C . LEU A 1 81 ? -3.480 -28.979 -7.097 1.00 89.06 81 LEU A C 1
ATOM 575 O O . LEU A 1 81 ? -2.473 -28.894 -6.405 1.00 89.06 81 LEU A O 1
ATOM 579 N N . ALA A 1 82 ? -3.420 -29.024 -8.431 1.00 89.56 82 ALA A N 1
ATOM 580 C CA . ALA A 1 82 ? -2.155 -29.063 -9.164 1.00 89.56 82 ALA A CA 1
ATOM 581 C C . ALA A 1 82 ? -1.272 -27.828 -8.902 1.00 89.56 82 ALA A C 1
ATOM 583 O O . ALA A 1 82 ? -0.045 -27.939 -8.866 1.00 89.56 82 ALA A O 1
ATOM 584 N N . GLN A 1 83 ? -1.879 -26.652 -8.698 1.00 87.94 83 GLN A N 1
ATOM 585 C CA . GLN A 1 83 ? -1.152 -25.453 -8.286 1.00 87.94 83 GLN A CA 1
ATOM 586 C C . GLN A 1 83 ? -0.679 -25.554 -6.824 1.00 87.94 83 GLN A C 1
ATOM 588 O O . GLN A 1 83 ? 0.477 -25.234 -6.570 1.00 87.94 83 GLN A O 1
ATOM 593 N N . ILE A 1 84 ? -1.504 -26.039 -5.885 1.00 92.75 84 ILE A N 1
ATOM 594 C CA . ILE A 1 84 ? -1.098 -26.276 -4.483 1.00 92.75 84 ILE A CA 1
ATOM 595 C C . ILE A 1 84 ? 0.121 -27.207 -4.432 1.00 92.75 84 ILE A C 1
ATOM 597 O O . ILE A 1 84 ? 1.133 -26.837 -3.841 1.00 92.75 84 ILE A O 1
ATOM 601 N N . ASP A 1 85 ? 0.063 -28.360 -5.102 1.00 93.56 85 ASP A N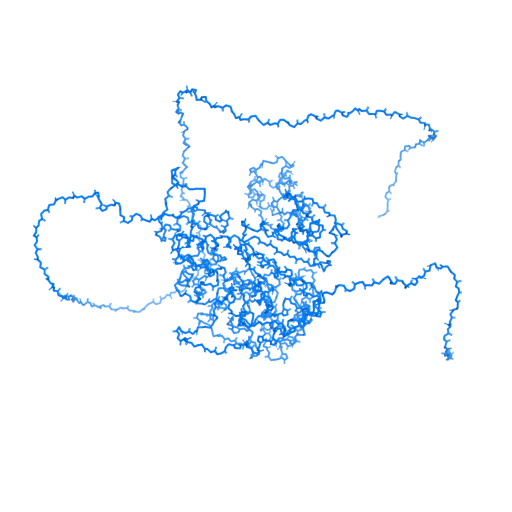 1
ATOM 602 C CA . ASP A 1 85 ? 1.145 -29.353 -5.111 1.00 93.56 85 ASP A CA 1
ATOM 603 C C . ASP A 1 85 ? 2.446 -28.770 -5.693 1.00 93.56 85 ASP A C 1
ATOM 605 O O . ASP A 1 85 ? 3.534 -28.967 -5.146 1.00 93.56 85 ASP A O 1
ATOM 609 N N . LYS A 1 86 ? 2.338 -27.992 -6.781 1.00 91.44 86 LYS A N 1
ATOM 610 C CA . LYS A 1 86 ? 3.468 -27.286 -7.405 1.00 91.44 86 LYS A CA 1
ATOM 611 C C . LYS A 1 86 ? 4.087 -26.241 -6.471 1.00 91.44 86 LYS A C 1
ATOM 613 O O . LYS A 1 86 ? 5.312 -26.115 -6.436 1.00 91.44 86 LYS A O 1
ATOM 618 N N . GLU A 1 87 ? 3.268 -25.463 -5.763 1.00 93.12 87 GLU A N 1
ATOM 619 C CA . GLU A 1 87 ? 3.753 -24.448 -4.824 1.00 93.12 87 GLU A CA 1
ATOM 620 C C . GLU A 1 87 ? 4.419 -25.092 -3.605 1.00 93.12 87 GLU A C 1
ATOM 622 O O . GLU A 1 87 ? 5.538 -24.710 -3.269 1.00 93.12 87 GLU A O 1
ATOM 627 N N . LEU A 1 88 ? 3.784 -26.095 -2.989 1.00 94.94 88 LEU A N 1
ATOM 628 C CA . LEU A 1 88 ? 4.324 -26.809 -1.828 1.00 94.94 88 LEU A CA 1
ATOM 629 C C . LEU A 1 88 ? 5.667 -27.475 -2.144 1.00 94.94 88 LEU A C 1
ATOM 631 O O . LEU A 1 88 ? 6.633 -27.247 -1.419 1.00 94.94 88 LEU A O 1
ATOM 635 N N . ALA A 1 89 ? 5.775 -28.188 -3.270 1.00 94.19 89 ALA A N 1
ATOM 636 C CA . ALA A 1 89 ? 7.030 -28.815 -3.683 1.00 94.19 89 ALA A CA 1
ATOM 637 C C . ALA A 1 89 ? 8.175 -27.799 -3.877 1.00 94.19 89 ALA A C 1
ATOM 639 O O . ALA A 1 89 ? 9.325 -28.098 -3.558 1.00 94.19 89 ALA A O 1
ATOM 640 N N . LEU A 1 90 ? 7.883 -26.585 -4.368 1.00 91.12 90 LEU A N 1
ATOM 641 C CA . LEU A 1 90 ? 8.893 -25.527 -4.498 1.00 91.12 90 LEU A CA 1
ATOM 642 C C . LEU A 1 90 ? 9.243 -24.879 -3.148 1.00 91.12 90 LEU A C 1
ATOM 644 O O . LEU A 1 90 ? 10.394 -24.502 -2.937 1.00 91.12 90 LEU A O 1
ATOM 648 N N . ILE A 1 91 ? 8.270 -24.736 -2.243 1.00 92.81 91 ILE A N 1
ATOM 649 C CA . ILE A 1 91 ? 8.487 -24.212 -0.886 1.00 92.81 91 ILE A CA 1
ATOM 650 C C . ILE A 1 91 ? 9.382 -25.167 -0.086 1.00 92.81 91 ILE A C 1
ATOM 652 O O . ILE A 1 91 ? 10.310 -24.701 0.573 1.00 92.81 91 ILE A O 1
ATOM 656 N N . GLU A 1 92 ? 9.142 -26.478 -0.178 1.00 93.62 92 GLU A N 1
ATOM 657 C CA . GLU A 1 92 ? 9.968 -27.518 0.447 1.00 93.62 92 GLU A CA 1
ATOM 658 C C . GLU A 1 92 ? 11.384 -27.568 -0.142 1.00 93.62 92 GLU A C 1
ATOM 660 O O . GLU A 1 92 ? 12.353 -27.561 0.612 1.00 93.62 92 GLU A O 1
ATOM 665 N N . GLU A 1 93 ? 11.532 -27.554 -1.472 1.00 92.19 93 GLU A N 1
ATOM 666 C CA . GLU A 1 93 ? 12.851 -27.579 -2.126 1.00 92.19 93 GLU A CA 1
ATOM 667 C C . GLU A 1 93 ? 13.734 -26.383 -1.741 1.00 92.19 93 GLU A C 1
ATOM 669 O O . GLU A 1 93 ? 14.955 -26.516 -1.638 1.00 92.19 93 GLU A O 1
ATOM 674 N N . LEU A 1 94 ? 13.128 -25.208 -1.552 1.00 89.50 94 LEU A N 1
ATOM 675 C CA . LEU A 1 94 ? 13.841 -23.986 -1.183 1.00 89.50 94 LEU A CA 1
ATOM 676 C C . LEU A 1 94 ? 14.037 -23.826 0.337 1.00 89.50 94 LEU A C 1
ATOM 678 O O . LEU A 1 94 ? 14.647 -22.844 0.745 1.00 89.50 94 LEU A O 1
ATOM 682 N N . ASP A 1 95 ? 13.574 -24.781 1.155 1.00 90.06 95 ASP A N 1
ATOM 683 C CA . ASP A 1 95 ? 13.621 -24.760 2.630 1.00 90.06 95 ASP A CA 1
ATOM 684 C C . ASP A 1 95 ? 12.888 -23.557 3.265 1.00 90.06 95 ASP A C 1
ATOM 686 O O . ASP A 1 95 ? 13.295 -22.971 4.268 1.00 90.06 95 ASP A O 1
ATOM 690 N N . TYR A 1 96 ? 11.767 -23.152 2.658 1.00 91.00 96 TYR A N 1
ATOM 691 C CA . TYR A 1 96 ? 10.940 -22.035 3.123 1.00 91.00 96 TYR A CA 1
ATOM 692 C C . TYR A 1 96 ? 9.680 -22.375 3.971 1.00 91.00 96 TYR A C 1
ATOM 694 O O . TYR A 1 96 ? 9.012 -21.411 4.367 1.00 91.00 96 TYR A O 1
ATOM 702 N N . PRO A 1 97 ? 9.314 -23.631 4.352 1.00 92.81 97 PRO A N 1
ATOM 703 C CA . PRO A 1 97 ? 8.089 -23.885 5.132 1.00 92.81 97 PRO A CA 1
ATOM 704 C C . PRO A 1 97 ? 7.990 -23.085 6.441 1.00 92.81 97 PRO A C 1
ATOM 706 O O . PRO A 1 97 ? 6.925 -22.559 6.775 1.00 92.81 97 PRO A O 1
ATOM 709 N N . GLY A 1 98 ? 9.106 -22.927 7.164 1.00 90.75 98 GLY A N 1
ATOM 710 C CA . GLY A 1 98 ? 9.146 -22.192 8.434 1.00 90.75 98 GLY A CA 1
ATOM 711 C C . GLY A 1 98 ? 8.740 -20.717 8.310 1.00 90.75 98 GLY A C 1
ATOM 712 O O . GLY A 1 98 ? 8.128 -20.166 9.229 1.00 90.75 98 GLY A O 1
ATOM 713 N N . TYR A 1 99 ? 9.007 -20.086 7.161 1.00 89.81 99 TYR A N 1
ATOM 714 C CA . TYR A 1 99 ? 8.606 -18.704 6.893 1.00 89.81 99 TYR A CA 1
ATOM 715 C C . TYR A 1 99 ? 7.090 -18.591 6.676 1.00 89.81 99 TYR A C 1
ATOM 717 O O . TYR A 1 99 ? 6.436 -17.765 7.312 1.00 89.81 99 TYR A O 1
ATOM 725 N N . PHE A 1 100 ? 6.496 -19.483 5.875 1.00 92.81 100 PHE A N 1
ATOM 726 C CA . PHE A 1 100 ? 5.041 -19.518 5.667 1.00 92.81 100 PHE A CA 1
ATOM 727 C C . PHE A 1 100 ? 4.284 -19.797 6.972 1.00 92.81 100 PHE A C 1
ATOM 729 O O . PHE A 1 100 ? 3.288 -19.131 7.251 1.00 92.81 100 PHE A O 1
ATOM 736 N N . LEU A 1 101 ? 4.780 -20.721 7.803 1.00 93.56 101 LEU A N 1
ATOM 737 C CA . LEU A 1 101 ? 4.193 -21.019 9.114 1.00 93.56 101 LEU A CA 1
ATOM 738 C C . LEU A 1 101 ? 4.319 -19.844 10.095 1.00 93.56 101 LEU A C 1
ATOM 740 O O . LEU A 1 101 ? 3.387 -19.579 10.851 1.00 93.56 101 LEU A O 1
ATOM 744 N N . THR A 1 102 ? 5.426 -19.099 10.049 1.00 92.56 102 THR A N 1
ATOM 745 C CA . THR A 1 102 ? 5.606 -17.859 10.824 1.00 92.56 102 THR A CA 1
ATOM 746 C C . THR A 1 102 ? 4.594 -16.785 10.414 1.00 92.56 102 THR A C 1
ATOM 748 O O . THR A 1 102 ? 3.986 -16.146 11.271 1.00 92.56 102 THR A O 1
ATOM 751 N N . MET A 1 103 ? 4.346 -16.620 9.113 1.00 93.50 103 MET A N 1
ATOM 752 C CA . MET A 1 103 ? 3.363 -15.651 8.618 1.00 93.50 103 MET A CA 1
ATOM 753 C C . MET A 1 103 ? 1.919 -16.074 8.901 1.00 93.50 103 MET A C 1
ATOM 755 O O . MET A 1 103 ? 1.115 -15.241 9.321 1.00 93.50 103 MET A O 1
ATOM 759 N N . TYR A 1 104 ? 1.602 -17.363 8.744 1.00 95.25 104 TYR A N 1
ATOM 760 C CA . TYR A 1 104 ? 0.322 -17.939 9.161 1.00 95.25 104 TYR A CA 1
ATOM 761 C C . TYR A 1 104 ? 0.049 -17.674 10.644 1.00 95.25 104 TYR A C 1
ATOM 763 O O . TYR A 1 104 ? -1.033 -17.217 10.995 1.00 95.25 104 TYR A O 1
ATOM 771 N N . ASP A 1 105 ? 1.039 -17.892 11.508 1.00 95.62 105 ASP A N 1
ATOM 772 C CA . ASP A 1 105 ? 0.906 -17.701 12.948 1.00 95.62 105 ASP A CA 1
ATOM 773 C C . ASP A 1 105 ? 0.629 -16.241 13.352 1.00 95.62 105 ASP A C 1
ATOM 775 O O . ASP A 1 105 ? -0.219 -15.975 14.206 1.00 95.62 105 ASP A O 1
ATOM 779 N N . ILE A 1 106 ? 1.295 -15.279 12.707 1.00 95.56 106 ILE A N 1
ATOM 780 C CA . ILE A 1 106 ? 1.049 -13.846 12.928 1.00 95.56 106 ILE A CA 1
ATOM 781 C C . ILE A 1 106 ? -0.383 -13.473 12.508 1.00 95.56 106 ILE A C 1
ATOM 783 O O . ILE A 1 106 ? -1.079 -12.755 13.229 1.00 95.56 106 ILE A O 1
ATOM 787 N N . VAL A 1 107 ? -0.851 -13.993 11.370 1.00 96.12 107 VAL A N 1
ATOM 788 C CA . VAL A 1 107 ? -2.224 -13.795 10.877 1.00 96.12 107 VAL A CA 1
ATOM 789 C C . VAL A 1 107 ? -3.255 -14.483 11.780 1.00 96.12 107 VAL A C 1
ATOM 791 O O . VAL A 1 107 ? -4.326 -13.929 12.035 1.00 96.12 107 VAL A O 1
ATOM 794 N N . GLU A 1 108 ? -2.937 -15.657 12.322 1.00 96.62 108 GLU A N 1
ATOM 795 C CA . GLU A 1 108 ? -3.795 -16.407 13.242 1.00 96.62 108 GLU A CA 1
ATOM 796 C C . GLU A 1 108 ? -3.949 -15.685 14.591 1.00 96.62 108 GLU A C 1
ATOM 798 O O . GLU A 1 108 ? -5.074 -15.540 15.084 1.00 96.62 108 GLU A O 1
ATOM 803 N N . PHE A 1 109 ? -2.865 -15.100 15.117 1.00 97.31 109 PHE A N 1
ATOM 804 C CA . PHE A 1 109 ? -2.917 -14.189 16.263 1.00 97.31 109 PHE A CA 1
ATOM 805 C C . PHE A 1 109 ? -3.818 -12.977 15.990 1.00 97.31 109 PHE A C 1
ATOM 807 O O . PHE A 1 109 ? -4.674 -12.651 16.820 1.00 97.31 109 PHE A O 1
ATOM 814 N N . CYS A 1 110 ? -3.671 -12.332 14.826 1.00 96.56 110 CYS A N 1
ATOM 815 C CA . CYS A 1 110 ? -4.526 -11.213 14.430 1.00 96.56 110 CYS A CA 1
ATOM 816 C C . CYS A 1 110 ? -6.007 -11.625 14.393 1.00 96.56 110 CYS A C 1
ATOM 818 O O . CYS A 1 110 ? -6.841 -10.975 15.028 1.00 96.56 110 CYS A O 1
ATOM 820 N N . ARG A 1 111 ? -6.328 -12.753 13.742 1.00 93.62 111 ARG A N 1
ATOM 821 C CA . ARG A 1 111 ? -7.689 -13.307 13.650 1.00 93.62 111 ARG A CA 1
ATOM 822 C C . ARG A 1 111 ? -8.284 -13.576 15.037 1.00 93.62 111 ARG A C 1
ATOM 824 O O . ARG A 1 111 ? -9.365 -13.076 15.340 1.00 93.62 111 ARG A O 1
ATOM 831 N N . LYS A 1 112 ? -7.548 -14.260 15.925 1.00 96.25 112 LYS A N 1
ATOM 832 C CA . LYS A 1 112 ? -7.954 -14.516 17.326 1.00 96.25 112 LYS A CA 1
ATOM 833 C C . LYS A 1 112 ? -8.196 -13.248 18.146 1.00 96.25 112 LYS A C 1
ATOM 835 O O . LYS A 1 112 ? -8.950 -13.283 19.115 1.00 96.25 112 LYS A O 1
ATOM 840 N N . ARG A 1 113 ? -7.534 -12.139 17.806 1.00 95.94 113 ARG A N 1
ATOM 841 C CA . ARG A 1 113 ? -7.650 -10.848 18.502 1.00 95.94 113 ARG A CA 1
ATOM 842 C C . ARG A 1 113 ? -8.627 -9.871 17.847 1.00 95.94 113 ARG A C 1
ATOM 844 O O . ARG A 1 113 ? -8.718 -8.735 18.323 1.00 95.94 113 ARG A O 1
ATOM 851 N N . GLY A 1 114 ? -9.336 -10.276 16.790 1.00 93.81 114 GLY A N 1
ATOM 852 C CA . GLY A 1 114 ? -10.189 -9.373 16.012 1.00 93.81 114 GLY A CA 1
ATOM 853 C C . GLY A 1 114 ? -9.397 -8.186 15.458 1.00 93.81 114 GLY A C 1
ATOM 854 O O . GLY A 1 114 ? -9.833 -7.043 15.574 1.00 93.81 114 GLY A O 1
ATOM 855 N N . ILE A 1 115 ? -8.178 -8.443 14.979 1.00 96.19 115 ILE A N 1
ATOM 856 C CA . ILE A 1 115 ? -7.306 -7.457 14.344 1.00 96.19 115 ILE A CA 1
ATOM 857 C C . ILE A 1 115 ? -7.401 -7.666 12.837 1.00 96.19 115 ILE A C 1
ATOM 859 O O . ILE A 1 115 ? -6.988 -8.715 12.337 1.00 96.19 115 ILE A O 1
ATOM 863 N N . LEU A 1 116 ? -7.921 -6.674 12.107 1.00 95.31 116 LEU A N 1
ATOM 864 C CA . LEU A 1 116 ? -7.908 -6.731 10.648 1.00 95.31 116 LEU A CA 1
ATOM 865 C C . LEU A 1 116 ? -6.463 -6.668 10.143 1.00 95.31 116 LEU A C 1
ATOM 867 O O . LEU A 1 116 ? -5.706 -5.748 10.471 1.00 95.31 116 LEU A O 1
ATOM 871 N N . CYS A 1 117 ? -6.099 -7.661 9.337 1.00 94.56 117 CYS A N 1
ATOM 872 C CA . CYS A 1 117 ? -4.832 -7.736 8.629 1.00 94.56 117 CYS A CA 1
ATOM 873 C C . CYS A 1 117 ? -5.034 -8.361 7.244 1.00 94.56 117 CYS A C 1
ATOM 875 O O . CYS A 1 117 ? -5.987 -9.112 7.033 1.00 94.56 117 CYS A O 1
ATOM 877 N N . GLN A 1 118 ? -4.156 -8.031 6.299 1.00 91.56 118 GLN A N 1
ATOM 878 C CA . GLN A 1 118 ? -4.218 -8.530 4.930 1.00 91.56 118 GLN A CA 1
ATOM 879 C C . GLN A 1 118 ? -2.817 -8.610 4.315 1.00 91.56 118 GLN A C 1
ATOM 881 O O . GLN A 1 118 ? -2.070 -7.631 4.306 1.00 91.56 118 GLN A O 1
ATOM 886 N N . GLY A 1 119 ? -2.476 -9.764 3.745 1.00 88.94 119 GLY A N 1
ATOM 887 C CA . GLY A 1 119 ? -1.290 -9.937 2.917 1.00 88.94 119 GLY A CA 1
ATOM 888 C C . GLY A 1 119 ? -1.416 -9.242 1.563 1.00 88.94 119 GLY A C 1
ATOM 889 O O . GLY A 1 119 ? -2.457 -9.292 0.892 1.00 88.94 119 GLY A O 1
ATOM 890 N N . ARG A 1 120 ? -0.328 -8.603 1.137 1.00 85.44 120 ARG A N 1
ATOM 891 C CA . ARG A 1 120 ? -0.253 -7.836 -0.114 1.00 85.44 120 ARG A CA 1
ATOM 892 C C . ARG A 1 120 ? 1.028 -8.149 -0.889 1.00 85.44 120 ARG A C 1
ATOM 894 O O . ARG A 1 120 ? 1.853 -8.961 -0.480 1.00 85.44 120 ARG A O 1
ATOM 901 N N . GLY A 1 121 ? 1.218 -7.455 -2.009 1.00 84.00 121 GLY A N 1
ATOM 902 C CA . GLY A 1 121 ? 2.455 -7.563 -2.777 1.00 84.00 121 GLY A CA 1
ATOM 903 C C . GLY A 1 121 ? 2.466 -8.849 -3.591 1.00 84.00 121 GLY A C 1
ATOM 904 O O . GLY A 1 121 ? 1.424 -9.301 -4.071 1.00 84.00 121 GLY A O 1
ATOM 905 N N . SER A 1 122 ? 3.640 -9.455 -3.748 1.00 83.19 122 SER A N 1
ATOM 906 C CA . SER A 1 122 ? 3.774 -10.712 -4.484 1.00 83.19 122 SER A CA 1
ATOM 907 C C . SER A 1 122 ? 3.133 -11.913 -3.781 1.00 83.19 122 SER A C 1
ATOM 909 O O . SER A 1 122 ? 2.719 -12.830 -4.482 1.00 83.19 122 SER A O 1
ATOM 911 N N . ALA A 1 123 ? 2.957 -11.895 -2.454 1.00 86.06 123 ALA A N 1
ATOM 912 C CA . ALA A 1 123 ? 2.320 -12.988 -1.708 1.00 86.06 123 ALA A CA 1
ATOM 913 C C . ALA A 1 123 ? 0.915 -13.348 -2.234 1.00 86.06 123 ALA A C 1
ATOM 915 O O . ALA A 1 123 ? 0.518 -14.510 -2.218 1.00 86.06 123 ALA A O 1
ATOM 916 N N . ALA A 1 124 ? 0.178 -12.372 -2.778 1.00 87.31 124 ALA A N 1
ATOM 917 C CA . ALA A 1 124 ? -1.143 -12.588 -3.374 1.00 87.31 124 ALA A CA 1
ATOM 918 C C . ALA A 1 124 ? -1.129 -13.402 -4.690 1.00 87.31 124 ALA A C 1
ATOM 920 O O . ALA A 1 124 ? -2.197 -13.707 -5.203 1.00 87.31 124 ALA A O 1
ATOM 921 N N . ASN A 1 125 ? 0.041 -13.787 -5.222 1.00 86.69 125 ASN A N 1
ATOM 922 C CA . ASN A 1 125 ? 0.154 -14.745 -6.333 1.00 86.69 125 ASN A CA 1
ATOM 923 C C . ASN A 1 125 ? 0.200 -16.220 -5.869 1.00 86.69 125 ASN A C 1
ATOM 925 O O . ASN A 1 125 ? 0.241 -17.096 -6.727 1.00 86.69 125 ASN A O 1
ATOM 929 N N . SER A 1 126 ? 0.249 -16.505 -4.559 1.00 91.38 126 SER A N 1
ATOM 930 C CA . SER A 1 126 ? 0.380 -17.867 -4.015 1.00 91.38 126 SER A CA 1
ATOM 931 C C . SER A 1 126 ? -0.948 -18.427 -3.516 1.00 91.38 126 SER A C 1
ATOM 933 O O . SER A 1 126 ? -1.613 -17.821 -2.670 1.00 91.38 126 SER A O 1
ATOM 935 N N . VAL A 1 127 ? -1.313 -19.616 -4.005 1.00 92.50 127 VAL A N 1
ATOM 936 C CA . VAL A 1 127 ? -2.484 -20.349 -3.511 1.00 92.50 127 VAL A CA 1
ATOM 937 C C . VAL A 1 127 ? -2.253 -20.853 -2.086 1.00 92.50 127 VAL A C 1
ATOM 939 O O . VAL A 1 127 ? -3.184 -20.846 -1.288 1.00 92.50 127 VAL A O 1
ATOM 942 N N . VAL A 1 128 ? -1.010 -21.181 -1.711 1.00 93.69 128 VAL A N 1
ATOM 943 C CA . VAL A 1 128 ? -0.661 -21.549 -0.327 1.00 93.69 128 VAL A CA 1
ATOM 944 C C . VAL A 1 128 ? -0.894 -20.370 0.626 1.00 93.69 128 VAL A C 1
ATOM 946 O O . VAL A 1 128 ? -1.518 -20.543 1.674 1.00 93.69 128 VAL A O 1
ATOM 949 N N . CYS A 1 129 ? -0.493 -19.147 0.254 1.00 93.56 129 CYS A N 1
ATOM 950 C CA . CYS A 1 129 ? -0.808 -17.944 1.037 1.00 93.56 129 CYS A CA 1
ATOM 951 C C . CYS A 1 129 ? -2.321 -17.690 1.165 1.00 93.56 129 CYS A C 1
ATOM 953 O O . CYS A 1 129 ? -2.771 -17.260 2.231 1.00 93.56 129 CYS A O 1
ATOM 955 N N . TYR A 1 130 ? -3.104 -17.983 0.123 1.00 91.69 130 TYR A N 1
ATOM 956 C CA . TYR A 1 130 ? -4.565 -17.876 0.166 1.00 91.69 130 TYR A CA 1
ATOM 957 C C . TYR A 1 130 ? -5.188 -18.939 1.090 1.00 91.69 130 TYR A C 1
ATOM 959 O O . TYR A 1 130 ? -5.981 -18.602 1.964 1.00 91.69 130 TYR A O 1
ATOM 967 N N . CYS A 1 131 ? -4.769 -20.205 0.989 1.00 91.31 131 CYS A N 1
ATOM 968 C CA . CYS A 1 131 ? -5.255 -21.301 1.838 1.00 91.31 131 CYS A CA 1
ATOM 969 C C . CYS A 1 131 ? -4.913 -21.121 3.327 1.00 91.31 131 CYS A C 1
ATOM 971 O O . CYS A 1 131 ? -5.714 -21.477 4.188 1.00 91.31 131 CYS A O 1
ATOM 973 N N . LEU A 1 132 ? -3.759 -20.528 3.645 1.00 92.00 132 LEU A N 1
ATOM 974 C CA . LEU A 1 132 ? -3.395 -20.135 5.015 1.00 92.00 132 LEU A CA 1
ATOM 975 C C . LEU A 1 132 ? -4.186 -18.899 5.506 1.00 92.00 132 LEU A C 1
ATOM 977 O O . LEU A 1 132 ? -4.128 -18.532 6.682 1.00 92.00 132 LEU A O 1
ATOM 981 N N . GLY A 1 133 ? -4.938 -18.235 4.623 1.00 90.19 133 GLY A N 1
ATOM 982 C CA . GLY A 1 133 ? -5.649 -16.989 4.901 1.00 90.19 133 GLY A CA 1
ATOM 983 C C . GLY A 1 133 ? -4.717 -15.802 5.153 1.00 90.19 133 GLY A C 1
ATOM 984 O O . GLY A 1 133 ? -5.138 -14.836 5.786 1.00 90.19 133 GLY A O 1
ATOM 985 N N . ILE A 1 134 ? -3.461 -15.884 4.692 1.00 92.62 134 ILE A N 1
ATOM 986 C CA . ILE A 1 134 ? -2.493 -14.779 4.703 1.00 92.62 134 ILE A CA 1
ATOM 987 C C . ILE A 1 134 ? -2.936 -13.720 3.689 1.00 92.62 134 ILE A C 1
ATOM 989 O O . ILE A 1 134 ? -2.833 -12.526 3.956 1.00 92.62 134 ILE A O 1
ATOM 993 N N . THR A 1 135 ? -3.460 -14.143 2.537 1.00 91.50 135 THR A N 1
ATOM 994 C CA . THR A 1 135 ? -3.968 -13.262 1.477 1.00 91.50 135 THR A CA 1
ATOM 995 C C . THR A 1 135 ? -5.465 -13.470 1.243 1.00 91.50 135 THR A C 1
ATOM 997 O O . THR A 1 135 ? -6.026 -14.519 1.544 1.00 91.50 135 THR A O 1
ATOM 1000 N N . ALA A 1 136 ? -6.114 -12.435 0.708 1.00 85.75 136 ALA A N 1
ATOM 1001 C CA . ALA A 1 136 ? -7.563 -12.354 0.480 1.00 85.75 136 ALA A CA 1
ATOM 1002 C C . ALA A 1 136 ? -7.968 -12.520 -1.003 1.00 85.75 136 ALA A C 1
ATOM 1004 O O . ALA A 1 136 ? -9.095 -12.233 -1.399 1.00 85.75 136 ALA A O 1
ATOM 1005 N N . ILE A 1 137 ? -7.017 -12.895 -1.858 1.00 85.75 137 ILE A N 1
ATOM 1006 C CA . ILE A 1 137 ? -7.180 -12.962 -3.312 1.00 85.75 137 ILE A CA 1
ATOM 1007 C C . ILE A 1 137 ? -6.982 -14.408 -3.751 1.00 85.75 137 ILE A C 1
ATOM 1009 O O . ILE A 1 137 ? -5.959 -14.996 -3.415 1.00 85.75 137 ILE A O 1
ATOM 1013 N N . ASP A 1 138 ? -7.930 -14.946 -4.523 1.00 86.12 138 ASP A N 1
ATOM 1014 C CA . ASP A 1 138 ? -7.791 -16.233 -5.214 1.00 86.12 138 ASP A CA 1
ATOM 1015 C C . ASP A 1 138 ? -6.886 -16.040 -6.452 1.00 86.12 138 ASP A C 1
ATOM 1017 O O . ASP A 1 138 ? -7.310 -15.410 -7.434 1.00 86.12 138 ASP A O 1
ATOM 1021 N N . PRO A 1 139 ? -5.637 -16.547 -6.439 1.00 84.50 139 PRO A N 1
ATOM 1022 C CA . PRO A 1 139 ? -4.693 -16.314 -7.525 1.00 84.50 139 PRO A CA 1
ATOM 1023 C C . PRO A 1 139 ? -5.023 -17.127 -8.777 1.00 84.50 139 PRO A C 1
ATOM 1025 O O . PRO A 1 139 ? -4.665 -16.708 -9.878 1.00 84.50 139 PRO A O 1
ATOM 1028 N N . VAL A 1 140 ? -5.727 -18.255 -8.636 1.00 82.94 140 VAL A N 1
ATOM 1029 C CA . VAL A 1 140 ? -6.072 -19.146 -9.750 1.00 82.94 140 VAL A CA 1
ATOM 1030 C C . VAL A 1 140 ? -7.175 -18.502 -10.585 1.00 82.94 140 VAL A C 1
ATOM 1032 O O . VAL A 1 140 ? -6.990 -18.302 -11.786 1.00 82.94 140 VAL A O 1
ATOM 1035 N N . ARG A 1 141 ? -8.263 -18.036 -9.954 1.00 80.38 141 ARG A N 1
ATOM 1036 C CA . ARG A 1 141 ? -9.327 -17.269 -10.639 1.00 80.38 141 ARG A CA 1
ATOM 1037 C C . ARG A 1 141 ? -8.796 -15.980 -11.260 1.00 80.38 141 ARG A C 1
ATOM 1039 O O . ARG A 1 141 ? -9.180 -15.598 -12.368 1.00 80.38 141 ARG A O 1
ATOM 1046 N N . MET A 1 142 ? -7.882 -15.297 -10.571 1.00 80.94 142 MET A N 1
ATOM 1047 C CA . MET A 1 142 ? -7.256 -14.094 -11.113 1.00 80.94 142 MET A CA 1
ATOM 1048 C C . MET A 1 142 ? -6.160 -14.379 -12.157 1.00 80.94 142 MET A C 1
ATOM 1050 O O . MET A 1 142 ? -5.766 -13.440 -12.848 1.00 80.94 142 MET A O 1
ATOM 1054 N N . ASN A 1 143 ? -5.771 -15.639 -12.400 1.00 82.12 143 ASN A N 1
ATOM 1055 C CA . ASN A 1 143 ? -4.703 -16.031 -13.335 1.00 82.12 143 ASN A CA 1
ATOM 1056 C C . ASN A 1 143 ? -3.391 -15.270 -13.038 1.00 82.12 143 ASN A C 1
ATOM 1058 O O . ASN A 1 143 ? -2.735 -14.748 -13.943 1.00 82.12 143 ASN A O 1
ATOM 1062 N N . LEU A 1 144 ? -3.066 -15.156 -11.747 1.00 82.50 144 LEU A N 1
ATOM 1063 C CA . LEU A 1 144 ? -1.874 -14.492 -11.222 1.00 82.50 144 LEU A CA 1
ATOM 1064 C C . LEU A 1 144 ? -0.619 -15.361 -11.407 1.00 82.50 144 LEU A C 1
ATOM 1066 O O . LEU A 1 144 ? -0.699 -16.573 -11.602 1.00 82.50 144 LEU A O 1
ATOM 1070 N N . LEU A 1 145 ? 0.558 -14.732 -11.390 1.00 80.81 145 LEU A N 1
ATOM 1071 C CA . LEU A 1 145 ? 1.821 -15.376 -11.757 1.00 80.81 145 LEU A CA 1
ATOM 1072 C C . LEU A 1 145 ? 2.605 -15.783 -10.503 1.00 80.81 145 LEU A C 1
ATOM 1074 O O . LEU A 1 145 ? 3.353 -14.975 -9.956 1.00 80.81 145 LEU A O 1
ATOM 1078 N N . PHE A 1 146 ? 2.473 -17.033 -10.055 1.00 82.50 146 PHE A N 1
ATOM 1079 C CA . PHE A 1 146 ? 3.169 -17.532 -8.858 1.00 82.50 146 PHE A CA 1
ATOM 1080 C C . PHE A 1 146 ? 4.695 -17.335 -8.910 1.00 82.50 146 PHE A C 1
ATOM 1082 O O . PHE A 1 146 ? 5.310 -16.949 -7.916 1.00 82.50 146 PHE A O 1
ATOM 1089 N N . GLU A 1 147 ? 5.309 -17.483 -10.086 1.00 80.31 147 GLU A N 1
ATOM 1090 C CA . GLU A 1 147 ? 6.748 -17.285 -10.303 1.00 80.31 147 GLU A CA 1
ATOM 1091 C C . GLU A 1 147 ? 7.225 -15.851 -9.984 1.00 80.31 147 GLU A C 1
ATOM 1093 O O . GLU A 1 147 ? 8.421 -15.622 -9.796 1.00 80.31 147 GLU A O 1
ATOM 1098 N N . ARG A 1 148 ? 6.308 -14.873 -9.878 1.00 77.44 148 ARG A N 1
ATOM 1099 C CA . ARG A 1 148 ? 6.601 -13.508 -9.405 1.00 77.44 148 ARG A CA 1
ATOM 1100 C C . ARG A 1 148 ? 6.866 -13.449 -7.896 1.00 77.44 148 ARG A C 1
ATOM 1102 O O . ARG A 1 148 ? 7.480 -12.484 -7.435 1.00 77.44 148 ARG A O 1
ATOM 1109 N N . PHE A 1 149 ? 6.391 -14.431 -7.136 1.00 83.31 149 PHE A N 1
ATOM 1110 C CA . PHE A 1 149 ? 6.557 -14.539 -5.688 1.00 83.31 149 PHE A CA 1
ATOM 1111 C C . PHE A 1 149 ? 7.717 -15.453 -5.305 1.00 83.31 149 PHE A C 1
ATOM 1113 O O . PHE A 1 149 ? 8.571 -15.058 -4.508 1.00 83.31 149 PHE A O 1
ATOM 1120 N N . LEU A 1 150 ? 7.780 -16.642 -5.907 1.00 83.31 150 LEU A N 1
ATOM 1121 C CA . LEU A 1 150 ? 8.791 -17.645 -5.600 1.00 83.31 150 LEU A CA 1
ATOM 1122 C C . LEU A 1 150 ? 9.268 -18.340 -6.879 1.00 83.31 150 LEU A C 1
ATOM 1124 O O . LEU A 1 150 ? 8.462 -18.799 -7.683 1.00 83.31 150 LEU A O 1
ATOM 1128 N N . SER A 1 151 ? 10.586 -18.423 -7.077 1.00 82.19 151 SER A N 1
ATOM 1129 C CA . SER A 1 151 ? 11.168 -19.094 -8.241 1.00 82.19 151 SER A CA 1
ATOM 1130 C C . SER A 1 151 ? 12.534 -19.712 -7.931 1.00 82.19 151 SER A C 1
ATOM 1132 O O . SER A 1 151 ? 13.356 -19.149 -7.205 1.00 82.19 151 SER A O 1
ATOM 1134 N N . ARG A 1 152 ? 12.779 -20.893 -8.512 1.00 80.94 152 ARG A N 1
ATOM 1135 C CA . ARG A 1 152 ? 13.963 -21.736 -8.262 1.00 80.94 152 ARG A CA 1
ATOM 1136 C C . ARG A 1 152 ? 15.289 -21.085 -8.691 1.00 80.94 152 ARG A C 1
ATOM 1138 O O . ARG A 1 152 ? 16.333 -21.354 -8.105 1.00 80.94 152 ARG A O 1
ATOM 1145 N N . GLU A 1 153 ? 15.253 -20.236 -9.717 1.00 72.94 153 GLU A N 1
ATOM 1146 C CA . GLU A 1 153 ? 16.437 -19.565 -10.282 1.00 72.94 153 GLU A CA 1
ATOM 1147 C C . GLU A 1 153 ? 16.867 -18.328 -9.491 1.00 72.94 153 GLU A C 1
ATOM 1149 O O . GLU A 1 153 ? 18.028 -17.933 -9.556 1.00 72.94 153 GLU A O 1
ATOM 1154 N N . ARG A 1 154 ? 15.928 -17.714 -8.765 1.00 69.75 154 ARG A N 1
ATOM 1155 C CA . ARG A 1 154 ? 16.132 -16.463 -8.037 1.00 69.75 154 ARG A CA 1
ATOM 1156 C C . ARG A 1 154 ? 16.897 -16.697 -6.734 1.00 69.75 154 ARG A C 1
ATOM 1158 O O . ARG A 1 154 ? 17.838 -15.967 -6.457 1.00 69.75 154 ARG A O 1
ATOM 1165 N N . ARG A 1 155 ? 16.513 -17.723 -5.957 1.00 67.56 155 ARG A N 1
ATOM 1166 C CA . ARG A 1 155 ? 17.078 -18.060 -4.626 1.00 67.56 155 ARG A CA 1
ATOM 1167 C C . ARG A 1 155 ? 17.122 -16.898 -3.610 1.00 67.56 155 ARG A C 1
ATOM 1169 O O . ARG A 1 155 ? 17.777 -17.014 -2.581 1.00 67.56 155 ARG A O 1
ATOM 1176 N N . GLU A 1 156 ? 16.413 -15.803 -3.875 1.00 70.38 156 GLU A N 1
ATOM 1177 C CA . GLU A 1 156 ? 16.164 -14.722 -2.916 1.00 70.38 156 GLU A CA 1
ATOM 1178 C C . GLU A 1 156 ? 14.959 -15.121 -2.031 1.00 70.38 156 GLU A C 1
ATOM 1180 O O . GLU A 1 156 ? 13.971 -15.640 -2.574 1.00 70.38 156 GLU A O 1
ATOM 1185 N N . PRO A 1 157 ? 14.972 -14.836 -0.715 1.00 75.00 157 PRO A N 1
ATOM 1186 C CA . PRO A 1 157 ? 13.827 -15.075 0.164 1.00 75.00 157 PRO A CA 1
ATOM 1187 C C . PRO A 1 157 ? 12.519 -14.449 -0.365 1.00 75.00 157 PRO A C 1
ATOM 1189 O O . PRO A 1 157 ? 12.540 -13.342 -0.914 1.00 75.00 157 PRO A O 1
ATOM 1192 N N . PRO A 1 158 ? 11.355 -15.113 -0.249 1.00 81.50 158 PRO A N 1
ATOM 1193 C CA . PRO A 1 158 ? 10.066 -14.506 -0.571 1.00 81.50 158 PRO A CA 1
ATOM 1194 C C . PRO A 1 158 ? 9.739 -13.367 0.403 1.00 81.50 158 PRO A C 1
ATOM 1196 O O . PRO A 1 158 ? 10.000 -13.474 1.597 1.00 81.50 158 PRO A O 1
ATOM 1199 N N . ASP A 1 159 ? 9.116 -12.301 -0.105 1.00 82.31 159 ASP A N 1
ATOM 1200 C CA . ASP A 1 159 ? 8.660 -11.166 0.705 1.00 82.31 159 ASP A CA 1
ATOM 1201 C C . ASP A 1 159 ? 7.140 -11.245 0.921 1.00 82.31 159 ASP A C 1
ATOM 1203 O O . ASP A 1 159 ? 6.363 -11.154 -0.041 1.00 82.31 159 ASP A O 1
ATOM 1207 N N . ILE A 1 160 ? 6.713 -11.444 2.173 1.00 86.69 160 ILE A N 1
ATOM 1208 C CA . ILE A 1 160 ? 5.306 -11.399 2.592 1.00 86.69 160 ILE A CA 1
ATOM 1209 C C . ILE A 1 160 ? 5.081 -10.129 3.424 1.00 86.69 160 ILE A C 1
ATOM 1211 O O . ILE A 1 160 ? 5.325 -10.078 4.631 1.00 86.69 160 ILE A O 1
ATOM 1215 N N . ASP A 1 161 ? 4.562 -9.103 2.755 1.00 89.50 161 ASP A N 1
ATOM 1216 C CA . ASP A 1 161 ? 4.067 -7.875 3.376 1.00 89.50 161 ASP A CA 1
ATOM 1217 C C . ASP A 1 161 ? 2.695 -8.122 4.036 1.00 89.50 161 ASP A C 1
ATOM 1219 O O . ASP A 1 161 ? 1.754 -8.536 3.349 1.00 89.50 161 ASP A O 1
ATOM 1223 N N . LEU A 1 162 ? 2.535 -7.773 5.319 1.00 92.88 162 LEU A N 1
ATOM 1224 C CA . LEU A 1 162 ? 1.233 -7.718 5.998 1.00 92.88 162 LEU A CA 1
ATOM 1225 C C . LEU A 1 162 ? 0.827 -6.269 6.286 1.00 92.88 162 LEU A C 1
ATOM 1227 O O . LEU A 1 162 ? 1.489 -5.569 7.056 1.00 92.88 162 LEU A O 1
ATOM 1231 N N . ASP A 1 163 ? -0.312 -5.842 5.743 1.00 94.06 163 ASP A N 1
ATOM 1232 C CA . ASP A 1 163 ? -1.047 -4.697 6.279 1.00 94.06 163 ASP A CA 1
ATOM 1233 C C . ASP A 1 163 ? -1.801 -5.126 7.542 1.00 94.06 163 ASP A C 1
ATOM 1235 O O . ASP A 1 163 ? -2.411 -6.192 7.581 1.00 94.06 163 ASP A O 1
ATOM 1239 N N . ILE A 1 164 ? -1.777 -4.293 8.577 1.00 95.81 164 ILE A N 1
ATOM 1240 C CA . ILE A 1 164 ? -2.446 -4.487 9.868 1.00 95.81 164 ILE A CA 1
ATOM 1241 C C . ILE A 1 164 ? -3.125 -3.167 10.236 1.00 95.81 164 ILE A C 1
ATOM 1243 O O . ILE A 1 164 ? -2.562 -2.097 9.993 1.00 95.81 164 ILE A O 1
ATOM 1247 N N . GLN A 1 165 ? -4.310 -3.197 10.848 1.00 94.56 165 GLN A N 1
ATOM 1248 C CA . GLN A 1 165 ? -4.958 -1.968 11.318 1.00 94.56 165 GLN A CA 1
ATOM 1249 C C . GLN A 1 165 ? -4.045 -1.149 12.244 1.00 94.56 165 GLN A C 1
ATOM 1251 O O . GLN A 1 165 ? -3.464 -1.658 13.206 1.00 94.56 165 GLN A O 1
ATOM 1256 N N . ASN A 1 166 ? -3.870 0.127 11.901 1.00 92.25 166 ASN A N 1
ATOM 1257 C CA . ASN A 1 166 ? -2.759 0.933 12.404 1.00 92.25 166 ASN A CA 1
ATOM 1258 C C . ASN A 1 166 ? -2.756 1.123 13.933 1.00 92.25 166 ASN A C 1
ATOM 1260 O O . ASN A 1 166 ? -1.692 1.105 14.547 1.00 92.25 166 ASN A O 1
ATOM 1264 N N . ASP A 1 167 ? -3.929 1.278 14.547 1.00 91.50 167 ASP A N 1
ATOM 1265 C CA . ASP A 1 167 ? -4.087 1.504 15.988 1.00 91.50 167 ASP A CA 1
ATOM 1266 C C . ASP A 1 167 ? -3.817 0.253 16.842 1.00 91.50 167 ASP A C 1
ATOM 1268 O O . ASP A 1 167 ? -3.374 0.383 17.982 1.00 91.50 167 ASP A O 1
ATOM 1272 N N . ARG A 1 168 ? -3.992 -0.955 16.284 1.00 94.62 168 ARG A N 1
ATOM 1273 C CA . ARG A 1 168 ? -3.724 -2.237 16.973 1.00 94.62 168 ARG A CA 1
ATOM 1274 C C . ARG A 1 168 ? -2.493 -2.999 16.458 1.00 94.62 168 ARG A C 1
ATOM 1276 O O . ARG A 1 168 ? -2.126 -4.023 17.029 1.00 94.62 168 ARG A O 1
ATOM 1283 N N . ARG A 1 169 ? -1.777 -2.464 15.458 1.00 93.94 169 ARG A N 1
ATOM 1284 C CA . ARG A 1 169 ? -0.469 -2.959 14.961 1.00 93.94 169 ARG A CA 1
ATOM 1285 C C . ARG A 1 169 ? 0.533 -3.242 16.087 1.00 93.94 169 ARG A C 1
ATOM 1287 O O . ARG A 1 169 ? 1.305 -4.197 16.028 1.00 93.94 169 ARG A O 1
ATOM 1294 N N . GLU A 1 170 ? 0.516 -2.398 17.112 1.00 91.69 170 GLU A N 1
ATOM 1295 C CA . GLU A 1 170 ? 1.388 -2.476 18.281 1.00 91.69 170 GLU A CA 1
ATOM 1296 C C . GLU A 1 170 ? 1.279 -3.828 19.019 1.00 91.69 170 GLU A C 1
ATOM 1298 O O . GLU A 1 170 ? 2.310 -4.413 19.352 1.00 91.69 170 GLU A O 1
ATOM 1303 N N . GLU A 1 171 ? 0.063 -4.374 19.172 1.00 95.06 171 GLU A N 1
ATOM 1304 C CA . GLU A 1 171 ? -0.184 -5.688 19.796 1.00 95.06 171 GLU A CA 1
ATOM 1305 C C . GLU A 1 171 ? 0.483 -6.836 19.025 1.00 95.06 171 GLU A C 1
ATOM 1307 O O . GLU A 1 171 ? 0.954 -7.803 19.626 1.00 95.06 171 GLU A O 1
ATOM 1312 N N . VAL A 1 172 ? 0.535 -6.731 17.693 1.00 95.38 172 VAL A N 1
ATOM 1313 C CA . VAL A 1 172 ? 1.095 -7.762 16.805 1.00 95.38 172 VAL A CA 1
ATOM 1314 C C . VAL A 1 172 ? 2.618 -7.773 16.874 1.00 95.38 172 VAL A C 1
ATOM 1316 O O . VAL A 1 172 ? 3.232 -8.832 16.963 1.00 95.38 172 VAL A O 1
ATOM 1319 N N . ILE A 1 173 ? 3.247 -6.598 16.914 1.00 93.12 173 ILE A N 1
ATOM 1320 C CA . ILE A 1 173 ? 4.700 -6.507 17.087 1.00 93.12 173 ILE A CA 1
ATOM 1321 C C . ILE A 1 173 ? 5.103 -7.029 18.473 1.00 93.12 173 ILE A C 1
ATOM 1323 O O . ILE A 1 173 ? 6.074 -7.771 18.594 1.00 93.12 173 ILE A O 1
ATOM 1327 N N . GLU A 1 174 ? 4.358 -6.676 19.526 1.00 92.56 174 GLU A N 1
ATOM 1328 C CA . GLU A 1 174 ? 4.601 -7.205 20.874 1.00 92.56 174 GLU A CA 1
ATOM 1329 C C . GLU A 1 174 ? 4.428 -8.736 20.934 1.00 92.56 174 GLU A C 1
ATOM 1331 O O . GLU A 1 174 ? 5.234 -9.423 21.564 1.00 92.56 174 GLU A O 1
ATOM 1336 N N . TYR A 1 175 ? 3.427 -9.288 20.237 1.00 94.62 175 TYR A N 1
ATOM 1337 C CA . TYR A 1 175 ? 3.257 -10.734 20.066 1.00 94.62 175 TYR A CA 1
ATOM 1338 C C . TYR A 1 175 ? 4.490 -11.385 19.436 1.00 94.62 175 TYR A C 1
ATOM 1340 O O . TYR A 1 175 ? 5.000 -12.360 19.989 1.00 94.62 175 TYR A O 1
ATOM 1348 N N . VAL A 1 176 ? 5.011 -10.817 18.345 1.00 93.62 176 VAL A N 1
ATOM 1349 C CA . VAL A 1 176 ? 6.208 -11.330 17.663 1.00 93.62 176 VAL A CA 1
ATOM 1350 C C . VAL A 1 176 ? 7.424 -11.310 18.597 1.00 93.62 176 VAL A C 1
ATOM 1352 O O . VAL A 1 176 ? 8.074 -12.341 18.765 1.00 93.62 176 VAL A O 1
ATOM 1355 N N . TYR A 1 177 ? 7.684 -10.202 19.300 1.00 93.06 177 TYR A N 1
ATOM 1356 C CA . TYR A 1 177 ? 8.761 -10.139 20.299 1.00 93.06 177 TYR A CA 1
ATOM 1357 C C . TYR A 1 177 ? 8.601 -11.163 21.431 1.00 93.06 177 TYR A C 1
ATOM 1359 O O . TYR A 1 177 ? 9.586 -11.769 21.855 1.00 93.06 177 TYR A O 1
ATOM 1367 N N . ARG A 1 178 ? 7.374 -11.370 21.924 1.00 93.06 178 ARG A N 1
ATOM 1368 C CA . ARG A 1 178 ? 7.082 -12.330 22.999 1.00 93.06 178 ARG A CA 1
ATOM 1369 C C . ARG A 1 178 ? 7.227 -13.782 22.542 1.00 93.06 178 ARG A C 1
ATOM 1371 O O . ARG A 1 178 ? 7.656 -14.612 23.335 1.00 93.06 178 ARG A O 1
ATOM 1378 N N . LYS A 1 179 ? 6.840 -14.094 21.302 1.00 93.00 179 LYS A N 1
ATOM 1379 C CA . LYS A 1 179 ? 6.830 -15.461 20.771 1.00 93.00 179 LYS A CA 1
ATOM 1380 C C . LYS A 1 179 ? 8.195 -15.917 20.266 1.00 93.00 179 LYS A C 1
ATOM 1382 O O . LYS A 1 179 ? 8.625 -17.011 20.613 1.00 93.00 179 LYS A O 1
ATOM 1387 N N . TYR A 1 180 ? 8.853 -15.093 19.456 1.00 90.75 180 TYR A N 1
ATOM 1388 C CA . TYR A 1 180 ? 10.136 -15.435 18.832 1.00 90.75 180 TYR A CA 1
ATOM 1389 C C . TYR A 1 180 ? 11.339 -15.014 19.691 1.00 90.75 180 TYR A C 1
ATOM 1391 O O . TYR A 1 180 ? 12.454 -15.470 19.461 1.00 90.75 180 TYR A O 1
ATOM 1399 N N . GLY A 1 181 ? 11.097 -14.209 20.733 1.00 90.75 181 GLY A N 1
ATOM 1400 C CA . GLY A 1 181 ? 12.092 -13.779 21.708 1.00 90.75 181 GLY A CA 1
ATOM 1401 C C . GLY A 1 181 ? 12.853 -12.537 21.251 1.00 90.75 181 GLY A C 1
ATOM 1402 O O . GLY A 1 181 ? 13.394 -12.486 20.152 1.00 90.75 181 GLY A O 1
ATOM 1403 N N . ARG A 1 182 ? 12.954 -11.534 22.130 1.00 90.62 182 ARG A N 1
ATOM 1404 C CA . ARG A 1 182 ? 13.637 -10.250 21.869 1.00 90.62 182 ARG A CA 1
ATOM 1405 C C . ARG A 1 182 ? 15.111 -10.376 21.454 1.00 90.62 182 ARG A C 1
ATOM 1407 O O . ARG A 1 182 ? 15.654 -9.461 20.845 1.00 90.62 182 ARG A O 1
ATOM 1414 N N . GLU A 1 183 ? 15.746 -11.494 21.778 1.00 91.19 183 GLU A N 1
ATOM 1415 C CA . GLU A 1 183 ? 17.120 -11.803 21.376 1.00 91.19 183 GLU A CA 1
ATOM 1416 C C . GLU A 1 183 ? 17.232 -12.199 19.897 1.00 91.19 183 GLU A C 1
ATOM 1418 O O . GLU A 1 183 ? 18.300 -12.033 19.327 1.00 91.19 183 GLU A O 1
ATOM 1423 N N . ARG A 1 184 ? 16.151 -12.689 19.272 1.00 91.31 184 ARG A N 1
ATOM 1424 C CA . ARG A 1 184 ? 16.096 -13.207 17.885 1.00 91.31 184 ARG A CA 1
ATOM 1425 C C . ARG A 1 184 ? 15.170 -12.403 16.961 1.00 91.31 184 ARG A C 1
ATOM 1427 O O . ARG A 1 184 ? 15.209 -12.545 15.742 1.00 91.31 184 ARG A O 1
ATOM 1434 N N . ALA A 1 185 ? 14.337 -11.557 17.556 1.00 91.81 185 ALA A N 1
ATOM 1435 C CA . ALA A 1 185 ? 13.395 -10.652 16.918 1.00 91.81 185 ALA A CA 1
ATOM 1436 C C . ALA A 1 185 ? 13.910 -9.208 17.013 1.00 91.81 185 ALA A C 1
ATOM 1438 O O . ALA A 1 185 ? 14.189 -8.735 18.117 1.00 91.81 185 ALA A O 1
ATOM 1439 N N . ALA A 1 186 ? 13.983 -8.479 15.898 1.00 93.00 186 ALA A N 1
ATOM 1440 C CA . ALA A 1 186 ? 14.345 -7.060 15.913 1.00 93.00 186 ALA A CA 1
ATOM 1441 C C . ALA A 1 186 ? 13.668 -6.263 14.792 1.00 93.00 186 ALA A C 1
ATOM 1443 O O . ALA A 1 186 ? 13.426 -6.772 13.701 1.00 93.00 186 ALA A O 1
ATOM 1444 N N . MET A 1 187 ? 13.395 -4.983 15.046 1.00 93.62 187 MET A N 1
ATOM 1445 C CA . MET A 1 187 ? 12.981 -4.048 14.001 1.00 93.62 187 MET A CA 1
ATOM 1446 C C . MET A 1 187 ? 14.182 -3.570 13.184 1.00 93.62 187 MET A C 1
ATOM 1448 O O . MET A 1 187 ? 15.284 -3.416 13.703 1.00 93.62 187 MET A O 1
ATOM 1452 N N . VAL A 1 188 ? 13.942 -3.297 11.909 1.00 93.50 188 VAL A N 1
ATOM 1453 C CA . VAL A 1 188 ? 14.946 -2.844 10.937 1.00 93.50 188 VAL A CA 1
ATOM 1454 C C . VAL A 1 188 ? 15.085 -1.319 11.000 1.00 93.50 188 VAL A C 1
ATOM 1456 O O . VAL A 1 188 ? 14.116 -0.632 11.341 1.00 93.50 188 VAL A O 1
ATOM 1459 N N . ALA A 1 189 ? 16.260 -0.763 10.700 1.00 93.44 189 ALA A N 1
ATOM 1460 C CA . ALA A 1 189 ? 16.437 0.684 10.611 1.00 93.44 189 ALA A CA 1
ATOM 1461 C C . ALA A 1 189 ? 15.933 1.259 9.273 1.00 93.44 189 ALA A C 1
ATOM 1463 O O . ALA A 1 189 ? 15.602 0.556 8.322 1.00 93.44 189 ALA A O 1
ATOM 1464 N N . THR A 1 190 ? 15.908 2.586 9.204 1.00 92.69 190 THR A N 1
ATOM 1465 C CA . THR A 1 190 ? 15.849 3.356 7.961 1.00 92.69 190 THR A CA 1
ATOM 1466 C C . THR A 1 190 ? 16.962 4.394 7.999 1.00 92.69 190 THR A C 1
ATOM 1468 O O . THR A 1 190 ? 16.940 5.287 8.855 1.00 92.69 190 THR A O 1
ATOM 1471 N N . VAL A 1 191 ? 17.907 4.346 7.056 1.00 92.25 191 VAL A N 1
ATOM 1472 C CA . VAL A 1 191 ? 18.952 5.373 6.939 1.00 92.25 191 VAL A CA 1
ATOM 1473 C C . VAL A 1 191 ? 18.362 6.641 6.312 1.00 92.25 191 VAL A C 1
ATOM 1475 O O . VAL A 1 191 ? 18.265 6.790 5.090 1.00 92.25 191 VAL A O 1
ATOM 1478 N N . ILE A 1 192 ? 17.962 7.608 7.142 1.00 93.06 192 ILE A N 1
ATOM 1479 C CA . ILE A 1 192 ? 17.403 8.869 6.646 1.00 93.06 192 ILE A CA 1
ATOM 1480 C C . ILE A 1 192 ? 18.533 9.739 6.095 1.00 93.06 192 ILE A C 1
ATOM 1482 O O . ILE A 1 192 ? 19.347 10.280 6.843 1.00 93.06 192 ILE A O 1
ATOM 1486 N N . ARG A 1 193 ? 18.554 9.916 4.773 1.00 94.00 193 ARG A N 1
ATOM 1487 C CA . ARG A 1 193 ? 19.515 10.761 4.048 1.00 94.00 193 ARG A CA 1
ATOM 1488 C C . ARG A 1 193 ? 18.975 12.172 3.806 1.00 94.00 193 ARG A C 1
ATOM 1490 O O . ARG A 1 193 ? 17.765 12.384 3.699 1.00 94.00 193 ARG A O 1
ATOM 1497 N N . TYR A 1 194 ? 19.869 13.147 3.671 1.00 95.69 194 TYR A N 1
ATOM 1498 C CA . TYR A 1 194 ? 19.513 14.522 3.323 1.00 95.69 194 TYR A CA 1
ATOM 1499 C C . TYR A 1 194 ? 18.859 14.621 1.933 1.00 95.69 194 TYR A C 1
ATOM 1501 O O . TYR A 1 194 ? 19.391 14.143 0.930 1.00 95.69 194 TYR A O 1
ATOM 1509 N N . ARG A 1 195 ? 17.704 15.294 1.888 1.00 95.00 195 ARG A N 1
ATOM 1510 C CA . ARG A 1 195 ? 16.946 15.683 0.684 1.00 95.00 195 ARG A CA 1
ATOM 1511 C C . ARG A 1 195 ? 16.868 17.218 0.627 1.00 95.00 195 ARG A C 1
ATOM 1513 O O . ARG A 1 195 ? 17.047 17.836 1.680 1.00 95.00 195 ARG A O 1
ATOM 1520 N N . PRO A 1 196 ? 16.525 17.856 -0.513 1.00 95.25 196 PRO A N 1
ATOM 1521 C CA . PRO A 1 196 ? 16.535 19.320 -0.658 1.00 95.25 196 PRO A CA 1
ATOM 1522 C C . PRO A 1 196 ? 15.920 20.091 0.521 1.00 95.25 196 PRO A C 1
ATOM 1524 O O . PRO A 1 196 ? 16.525 21.018 1.056 1.00 95.25 196 PRO A O 1
ATOM 1527 N N . ARG A 1 197 ? 14.747 19.652 0.998 1.00 95.25 197 ARG A N 1
ATOM 1528 C CA . ARG A 1 197 ? 14.017 20.291 2.107 1.00 95.25 197 ARG A CA 1
ATOM 1529 C C . ARG A 1 197 ? 14.697 20.172 3.471 1.00 95.25 197 ARG A C 1
ATOM 1531 O O . ARG A 1 197 ? 14.583 21.103 4.263 1.00 95.25 197 ARG A O 1
ATOM 1538 N N . SER A 1 198 ? 15.347 19.047 3.780 1.00 95.25 198 SER A N 1
ATOM 1539 C CA . SER A 1 198 ? 16.046 18.879 5.063 1.00 95.25 198 SER A CA 1
ATOM 1540 C C . SER A 1 198 ? 17.427 19.525 5.030 1.00 95.25 198 SER A C 1
ATOM 1542 O O . SER A 1 198 ? 17.788 20.206 5.983 1.00 95.25 198 SER A O 1
ATOM 1544 N N . ALA A 1 199 ? 18.146 19.399 3.909 1.00 96.06 199 ALA A N 1
ATOM 1545 C CA . ALA A 1 199 ? 19.457 20.011 3.717 1.00 96.06 199 ALA A CA 1
ATOM 1546 C C . ALA A 1 199 ? 19.382 21.536 3.873 1.00 96.06 199 ALA A C 1
ATOM 1548 O O . ALA A 1 199 ? 20.096 22.109 4.690 1.00 96.06 199 ALA A O 1
ATOM 1549 N N . VAL A 1 200 ? 18.445 22.192 3.179 1.00 95.19 200 VAL A N 1
ATOM 1550 C CA . VAL A 1 200 ? 18.283 23.649 3.290 1.00 95.19 200 VAL A CA 1
ATOM 1551 C C . VAL A 1 200 ? 17.821 24.090 4.680 1.00 95.19 200 VAL A C 1
ATOM 1553 O O . VAL A 1 200 ? 18.294 25.113 5.166 1.00 95.19 200 VAL A O 1
ATOM 1556 N N . ARG A 1 201 ? 16.948 23.333 5.360 1.00 95.69 201 ARG A N 1
ATOM 1557 C CA . ARG A 1 201 ? 16.530 23.670 6.732 1.00 95.69 201 ARG A CA 1
ATOM 1558 C C . ARG A 1 201 ? 17.693 23.611 7.722 1.00 95.69 201 ARG A C 1
ATOM 1560 O O . ARG A 1 201 ? 17.875 24.561 8.477 1.00 95.69 201 ARG A O 1
ATOM 1567 N N . ASP A 1 202 ? 18.481 22.540 7.708 1.00 96.19 202 ASP A N 1
ATOM 1568 C CA . ASP A 1 202 ? 19.552 22.355 8.691 1.00 96.19 202 ASP A CA 1
ATOM 1569 C C . ASP A 1 202 ? 20.762 23.266 8.395 1.00 96.19 202 ASP A C 1
ATOM 1571 O O . ASP A 1 202 ? 21.259 23.934 9.305 1.00 96.19 202 ASP A O 1
ATOM 1575 N N . VAL A 1 203 ? 21.168 23.409 7.124 1.00 96.75 203 VAL A N 1
ATOM 1576 C CA . VAL A 1 203 ? 22.220 24.364 6.711 1.00 96.75 203 VAL A CA 1
ATOM 1577 C C . VAL A 1 203 ? 21.781 25.804 6.951 1.00 96.75 203 VAL A C 1
ATOM 1579 O O . VAL A 1 203 ? 22.525 26.597 7.519 1.00 96.75 203 VAL A O 1
ATOM 1582 N N . GLY A 1 204 ? 20.564 26.165 6.549 1.00 95.75 204 GLY A N 1
ATOM 1583 C CA . GLY A 1 204 ? 20.068 27.528 6.697 1.00 95.75 204 GLY A CA 1
ATOM 1584 C C . GLY A 1 204 ? 19.894 27.942 8.158 1.00 95.75 204 GLY A C 1
ATOM 1585 O O . GLY A 1 204 ? 20.184 29.086 8.502 1.00 95.75 204 GLY A O 1
ATOM 1586 N N . LYS A 1 205 ? 19.534 27.002 9.043 1.00 96.62 205 LYS A N 1
ATOM 1587 C CA . LYS A 1 205 ? 19.564 27.212 10.497 1.00 96.62 205 LYS A CA 1
ATOM 1588 C C . LYS A 1 205 ? 20.986 27.507 10.991 1.00 96.62 205 LYS A C 1
ATOM 1590 O O . LYS A 1 205 ? 21.161 28.435 11.776 1.00 96.62 205 LYS A O 1
ATOM 1595 N N . ALA A 1 206 ? 21.994 26.768 10.520 1.00 96.56 206 ALA A N 1
ATOM 1596 C CA . ALA A 1 206 ? 23.398 27.031 10.854 1.00 96.56 206 ALA A CA 1
ATOM 1597 C C . ALA A 1 206 ? 23.901 28.385 10.304 1.00 96.56 206 ALA A C 1
ATOM 1599 O O . ALA A 1 206 ? 24.697 29.054 10.955 1.00 96.56 206 ALA A O 1
ATOM 1600 N N . LEU A 1 207 ? 23.378 28.833 9.156 1.00 95.38 207 LEU A N 1
ATOM 1601 C CA . LEU A 1 207 ? 23.633 30.156 8.563 1.00 95.38 207 LEU A CA 1
ATOM 1602 C C . LEU A 1 207 ? 22.784 31.295 9.174 1.00 95.38 207 LEU A C 1
ATOM 1604 O O . LEU A 1 207 ? 22.735 32.395 8.618 1.00 95.38 207 LEU A O 1
ATOM 1608 N N . GLY A 1 208 ? 22.093 31.055 10.295 1.00 94.56 208 GLY A N 1
ATOM 1609 C CA . GLY A 1 208 ? 21.331 32.080 11.017 1.00 94.56 208 GLY A CA 1
ATOM 1610 C C . GLY A 1 208 ? 20.064 32.569 10.304 1.00 94.56 208 GLY A C 1
ATOM 1611 O O . GLY A 1 208 ? 19.623 33.693 10.540 1.00 94.56 208 GLY A O 1
ATOM 1612 N N . MET A 1 209 ? 19.478 31.769 9.411 1.00 93.81 209 MET A N 1
ATOM 1613 C CA . MET A 1 209 ? 18.181 32.076 8.797 1.00 93.81 209 MET A CA 1
ATOM 1614 C C . MET A 1 209 ? 17.029 31.782 9.764 1.00 93.81 209 MET A C 1
ATOM 1616 O O . MET A 1 209 ? 17.069 30.823 10.537 1.00 93.81 209 MET A O 1
ATOM 1620 N N . SER A 1 210 ? 15.966 32.581 9.693 1.00 92.94 210 SER A N 1
ATOM 1621 C CA . SER A 1 210 ? 14.764 32.366 10.498 1.00 92.94 210 SER A CA 1
ATOM 1622 C C . SER A 1 210 ? 13.981 31.134 10.034 1.00 92.94 210 SER A C 1
ATOM 1624 O O . SER A 1 210 ? 13.941 30.797 8.849 1.00 92.94 210 SER A O 1
ATOM 1626 N N . ALA A 1 211 ? 13.269 30.489 10.963 1.00 93.38 211 ALA A N 1
ATOM 1627 C CA . ALA A 1 211 ? 12.406 29.352 10.637 1.00 93.38 211 ALA A CA 1
ATOM 1628 C C . ALA A 1 211 ? 11.346 29.696 9.569 1.00 93.38 211 ALA A C 1
ATOM 1630 O O . ALA A 1 211 ? 11.011 28.847 8.751 1.00 93.38 211 ALA A O 1
ATOM 1631 N N . VAL A 1 212 ? 10.866 30.947 9.529 1.00 92.00 212 VAL A N 1
ATOM 1632 C CA . VAL A 1 212 ? 9.869 31.423 8.553 1.00 92.00 212 VAL A CA 1
ATOM 1633 C C . VAL A 1 212 ? 10.449 31.503 7.135 1.00 92.00 212 VAL A C 1
ATOM 1635 O O . VAL A 1 212 ? 9.798 31.055 6.189 1.00 92.00 212 VAL A O 1
ATOM 1638 N N . GLU A 1 213 ? 11.675 32.019 6.975 1.00 90.31 213 GLU A N 1
ATOM 1639 C CA . GLU A 1 213 ? 12.392 31.993 5.688 1.00 90.31 213 GLU A CA 1
ATOM 1640 C C . GLU A 1 213 ? 12.596 30.547 5.215 1.00 90.31 213 GLU A C 1
ATOM 1642 O O . GLU A 1 213 ? 12.281 30.213 4.071 1.00 90.31 213 GLU A O 1
ATOM 1647 N N . LEU A 1 214 ? 13.065 29.673 6.112 1.00 92.75 214 LEU A N 1
ATOM 1648 C CA . LEU A 1 214 ? 13.370 28.275 5.803 1.00 92.75 214 LEU A CA 1
ATOM 1649 C C . LEU A 1 214 ? 12.125 27.458 5.452 1.00 92.75 214 LEU A C 1
ATOM 1651 O O . LEU A 1 214 ? 12.178 26.632 4.544 1.00 92.75 214 LEU A O 1
ATOM 1655 N N . ASP A 1 215 ? 10.995 27.703 6.113 1.00 91.81 215 ASP A N 1
ATOM 1656 C CA . ASP A 1 215 ? 9.731 27.040 5.793 1.00 91.81 215 ASP A CA 1
ATOM 1657 C C . ASP A 1 215 ? 9.112 27.532 4.490 1.00 91.81 215 ASP A C 1
ATOM 1659 O O . ASP A 1 215 ? 8.538 26.724 3.755 1.00 91.81 215 ASP A O 1
ATOM 1663 N N . ARG A 1 216 ? 9.237 28.827 4.166 1.00 90.69 216 ARG A N 1
ATOM 1664 C CA . ARG A 1 216 ? 8.855 29.327 2.840 1.00 90.69 216 ARG A CA 1
ATOM 1665 C C . ARG A 1 216 ? 9.692 28.631 1.771 1.00 90.69 216 ARG A C 1
ATOM 1667 O O . ARG A 1 216 ? 9.128 28.048 0.851 1.00 90.69 216 ARG A O 1
ATOM 1674 N N . LEU A 1 217 ? 11.013 28.645 1.927 1.00 90.62 217 LEU A N 1
ATOM 1675 C CA . LEU A 1 217 ? 11.960 28.068 0.978 1.00 90.62 217 LEU A CA 1
ATOM 1676 C C . LEU A 1 217 ? 11.720 26.557 0.802 1.00 90.62 217 LEU A C 1
ATOM 1678 O O . LEU A 1 217 ? 11.512 26.090 -0.317 1.00 90.62 217 LEU A O 1
ATOM 1682 N N . ALA A 1 218 ? 11.632 25.791 1.894 1.00 91.62 218 ALA A N 1
ATOM 1683 C CA . ALA A 1 218 ? 11.425 24.343 1.851 1.00 91.62 218 ALA A CA 1
ATOM 1684 C C . ALA A 1 218 ? 10.119 23.926 1.146 1.00 91.62 218 ALA A C 1
ATOM 1686 O O . ALA A 1 218 ? 10.077 22.860 0.533 1.00 91.62 218 ALA A O 1
ATOM 1687 N N . ARG A 1 219 ? 9.060 24.751 1.173 1.00 90.62 219 ARG A N 1
ATOM 1688 C CA . ARG A 1 219 ? 7.821 24.487 0.411 1.00 90.62 219 ARG A CA 1
ATOM 1689 C C . ARG A 1 219 ? 8.016 24.607 -1.103 1.00 90.62 219 ARG A C 1
ATOM 1691 O O . ARG A 1 219 ? 7.314 23.922 -1.842 1.00 90.62 219 ARG A O 1
ATOM 1698 N N . MET A 1 220 ? 8.958 25.437 -1.556 1.00 90.19 220 MET A N 1
ATOM 1699 C CA . MET A 1 220 ? 9.250 25.672 -2.978 1.00 90.19 220 MET A CA 1
ATOM 1700 C C . MET A 1 220 ? 10.235 24.661 -3.574 1.00 90.19 220 MET A C 1
ATOM 1702 O O . MET A 1 220 ? 10.360 24.577 -4.794 1.00 90.19 220 MET A O 1
ATOM 1706 N N . LEU A 1 221 ? 10.924 23.889 -2.729 1.00 90.88 221 LEU A N 1
ATOM 1707 C CA . LEU A 1 221 ? 11.856 22.854 -3.168 1.00 90.88 221 LEU A CA 1
ATOM 1708 C C . LEU A 1 221 ? 11.137 21.563 -3.587 1.00 90.88 221 LEU A C 1
ATOM 1710 O O . LEU A 1 221 ? 10.144 21.173 -2.946 1.00 90.88 221 LEU A O 1
ATOM 1714 N N . PRO A 1 222 ? 11.676 20.849 -4.595 1.00 87.00 222 PRO A N 1
ATOM 1715 C CA . PRO A 1 222 ? 11.224 19.507 -4.932 1.00 87.00 222 PRO A CA 1
ATOM 1716 C C . PRO A 1 222 ? 11.480 18.540 -3.766 1.00 87.00 222 PRO A C 1
ATOM 1718 O O . PRO A 1 222 ? 12.237 18.820 -2.833 1.00 87.00 222 PRO A O 1
ATOM 1721 N N . HIS A 1 223 ? 10.816 17.385 -3.798 1.00 81.75 223 HIS A N 1
ATOM 1722 C CA . HIS A 1 223 ? 10.987 16.367 -2.759 1.00 81.75 223 HIS A CA 1
ATOM 1723 C C . HIS A 1 223 ? 12.266 15.527 -2.957 1.00 81.75 223 HIS A C 1
ATOM 1725 O O . HIS A 1 223 ? 12.832 15.022 -1.989 1.00 81.75 223 HIS A O 1
ATOM 1731 N N . TYR A 1 224 ? 12.731 15.419 -4.204 1.00 83.75 224 TYR A N 1
ATOM 1732 C CA . TYR A 1 224 ? 13.909 14.672 -4.648 1.00 83.75 224 TYR A CA 1
ATOM 1733 C C . TYR A 1 224 ? 14.681 15.481 -5.699 1.00 83.75 224 TYR A C 1
ATOM 1735 O O . TYR A 1 224 ? 14.126 16.411 -6.283 1.00 83.75 224 TYR A O 1
ATOM 1743 N N . GLY A 1 225 ? 15.924 15.083 -5.972 1.00 86.19 225 GLY A N 1
ATOM 1744 C CA . GLY A 1 225 ? 16.798 15.751 -6.937 1.00 86.19 225 GLY A CA 1
ATOM 1745 C C . GLY A 1 225 ? 17.601 16.889 -6.312 1.00 86.19 225 GLY A C 1
ATOM 1746 O O . GLY A 1 225 ? 17.894 16.871 -5.117 1.00 86.19 225 GLY A O 1
ATOM 1747 N N . GLU A 1 226 ? 17.976 17.848 -7.149 1.00 90.50 226 GLU A N 1
ATOM 1748 C CA . GLU A 1 226 ? 18.824 18.988 -6.801 1.00 90.50 226 GLU A CA 1
ATOM 1749 C C . GLU A 1 226 ? 18.035 20.128 -6.130 1.00 90.50 226 GLU A C 1
ATOM 1751 O O . GLU A 1 226 ? 16.807 20.087 -6.007 1.00 90.50 226 GLU A O 1
ATOM 1756 N N . ILE A 1 227 ? 18.753 21.159 -5.679 1.00 90.50 227 ILE A N 1
ATOM 1757 C CA . ILE A 1 227 ? 18.189 22.398 -5.129 1.00 90.50 227 ILE A CA 1
ATOM 1758 C C . ILE A 1 227 ? 18.211 23.453 -6.249 1.00 90.50 227 ILE A C 1
ATOM 1760 O O . ILE A 1 227 ? 19.292 23.957 -6.562 1.00 90.50 227 ILE A O 1
ATOM 1764 N N . PRO A 1 228 ? 17.065 23.818 -6.859 1.00 90.00 228 PRO A N 1
ATOM 1765 C CA . PRO A 1 228 ? 17.046 24.796 -7.946 1.00 90.00 228 PRO A CA 1
ATOM 1766 C C . PRO A 1 228 ? 17.350 26.200 -7.415 1.00 90.00 228 PRO A C 1
ATOM 1768 O O . PRO A 1 228 ? 16.724 26.648 -6.447 1.00 90.00 228 PRO A O 1
ATOM 1771 N N . VAL A 1 229 ? 18.265 26.927 -8.058 1.00 86.62 229 VAL A N 1
ATOM 1772 C CA . VAL A 1 229 ? 18.635 28.300 -7.658 1.00 86.62 229 VAL A CA 1
ATOM 1773 C C . VAL A 1 229 ? 17.426 29.241 -7.781 1.00 86.62 229 VAL A C 1
ATOM 1775 O O . VAL A 1 229 ? 17.193 30.107 -6.937 1.00 86.62 229 VAL A O 1
ATOM 1778 N N . GLU A 1 230 ? 16.559 28.993 -8.759 1.00 87.31 230 GLU A N 1
ATOM 1779 C CA . GLU A 1 230 ? 15.315 29.723 -9.006 1.00 87.31 230 GLU A CA 1
ATOM 1780 C C . GLU A 1 230 ? 14.287 29.496 -7.888 1.00 87.31 230 GLU A C 1
ATOM 1782 O O . GLU A 1 230 ? 13.380 30.307 -7.701 1.00 87.31 230 GLU A O 1
ATOM 1787 N N . ALA A 1 231 ? 14.369 28.390 -7.139 1.00 86.12 231 ALA A N 1
ATOM 1788 C CA . ALA A 1 231 ? 13.529 28.182 -5.958 1.00 86.12 231 ALA A CA 1
ATOM 1789 C C . ALA A 1 231 ? 13.968 29.082 -4.789 1.00 86.12 231 ALA A C 1
ATOM 1791 O O . ALA A 1 231 ? 13.109 29.578 -4.061 1.00 86.12 231 ALA A O 1
ATOM 1792 N N . LEU A 1 232 ? 15.272 29.355 -4.655 1.00 84.62 232 LEU A N 1
ATOM 1793 C CA . LEU A 1 232 ? 15.812 30.304 -3.673 1.00 84.62 232 LEU A CA 1
ATOM 1794 C C . LEU A 1 232 ? 15.374 31.735 -4.010 1.00 84.62 232 LEU A C 1
ATOM 1796 O O . LEU A 1 232 ? 14.809 32.422 -3.158 1.00 84.62 232 LEU A O 1
ATOM 1800 N N . ALA A 1 233 ? 15.537 32.134 -5.276 1.00 85.38 233 ALA A N 1
ATOM 1801 C CA . ALA A 1 233 ? 15.106 33.438 -5.779 1.00 85.38 233 ALA A CA 1
ATOM 1802 C C . ALA A 1 233 ? 13.607 33.681 -5.518 1.00 85.38 233 ALA A C 1
ATOM 1804 O O . ALA A 1 233 ? 13.216 34.682 -4.917 1.00 85.38 233 ALA A O 1
ATOM 1805 N N . ARG A 1 234 ? 12.751 32.718 -5.894 1.00 86.44 234 ARG A N 1
ATOM 1806 C CA . ARG A 1 234 ? 11.293 32.812 -5.699 1.00 86.44 234 ARG A CA 1
ATOM 1807 C C . ARG A 1 234 ? 10.855 32.764 -4.229 1.00 86.44 234 ARG A C 1
ATOM 1809 O O . ARG A 1 234 ? 9.769 33.249 -3.921 1.00 86.44 234 ARG A O 1
ATOM 1816 N N . ALA A 1 235 ? 11.676 32.236 -3.318 1.00 85.06 235 ALA A N 1
ATOM 1817 C CA . ALA A 1 235 ? 11.419 32.311 -1.878 1.00 85.06 235 ALA A CA 1
ATOM 1818 C C . ALA A 1 235 ? 11.656 33.724 -1.297 1.00 85.06 235 ALA A C 1
ATOM 1820 O O . ALA A 1 235 ? 11.255 33.998 -0.162 1.00 85.06 235 ALA A O 1
ATOM 1821 N N . GLY A 1 236 ? 12.255 34.632 -2.076 1.00 84.75 236 GLY A N 1
ATOM 1822 C CA . GLY A 1 236 ? 12.652 35.972 -1.645 1.00 84.75 236 GLY A CA 1
ATOM 1823 C C . GLY A 1 236 ? 14.075 36.039 -1.089 1.00 84.75 236 GLY A C 1
ATOM 1824 O O . GLY A 1 236 ? 14.421 37.022 -0.440 1.00 84.75 236 GLY A O 1
ATOM 1825 N N . CYS A 1 237 ? 14.897 35.010 -1.313 1.00 85.94 237 CYS A N 1
ATOM 1826 C CA . CYS A 1 237 ? 16.329 35.083 -1.049 1.00 85.94 237 CYS A CA 1
ATOM 1827 C C . CYS A 1 237 ? 17.033 35.706 -2.258 1.00 85.94 237 CYS A C 1
ATOM 1829 O O . CYS A 1 237 ? 16.871 35.211 -3.370 1.00 85.94 237 CYS A O 1
ATOM 1831 N N . ASP A 1 238 ? 17.844 36.742 -2.043 1.00 87.56 238 ASP A N 1
ATOM 1832 C CA . ASP A 1 238 ? 18.725 37.292 -3.078 1.00 87.56 238 ASP A CA 1
ATOM 1833 C C . ASP A 1 238 ? 19.775 36.238 -3.497 1.00 87.56 238 ASP A C 1
ATOM 1835 O O . ASP A 1 238 ? 20.601 35.864 -2.661 1.00 87.56 238 ASP A O 1
ATOM 1839 N N . PRO A 1 239 ? 19.782 35.749 -4.755 1.00 83.12 239 PRO A N 1
ATOM 1840 C CA . PRO A 1 239 ? 20.741 34.740 -5.205 1.00 83.12 239 PRO A CA 1
ATOM 1841 C C . PRO A 1 239 ? 22.196 35.221 -5.205 1.00 83.12 239 PRO A C 1
ATOM 1843 O O . PRO A 1 239 ? 23.094 34.389 -5.096 1.00 83.12 239 PRO A O 1
ATOM 1846 N N . ALA A 1 240 ? 22.434 36.534 -5.307 1.00 86.06 240 ALA A N 1
ATOM 1847 C CA . ALA A 1 240 ? 23.770 37.126 -5.263 1.00 86.06 240 ALA A CA 1
ATOM 1848 C C . ALA A 1 240 ? 24.286 37.329 -3.826 1.00 86.06 240 ALA A C 1
ATOM 1850 O O . ALA A 1 240 ? 25.470 37.602 -3.620 1.00 86.06 240 ALA A O 1
ATOM 1851 N N . SER A 1 241 ? 23.424 37.175 -2.814 1.00 92.31 241 SER A N 1
ATOM 1852 C CA . SER A 1 241 ? 23.823 37.303 -1.415 1.00 92.31 241 SER A CA 1
ATOM 1853 C C . SER A 1 241 ? 24.790 36.179 -1.019 1.00 92.31 241 SER A C 1
ATOM 1855 O O . SER A 1 241 ? 24.450 35.000 -1.183 1.00 92.31 241 SER A O 1
ATOM 1857 N N . PRO A 1 242 ? 25.941 36.485 -0.382 1.00 93.06 242 PRO A N 1
ATOM 1858 C CA . PRO A 1 242 ? 26.883 35.467 0.083 1.00 93.06 242 PRO A CA 1
ATOM 1859 C C . PRO A 1 242 ? 26.247 34.396 0.980 1.00 93.06 242 PRO A C 1
ATOM 1861 O O . PRO A 1 242 ? 26.650 33.236 0.918 1.00 93.06 242 PRO A O 1
ATOM 1864 N N . ARG A 1 243 ? 25.218 34.754 1.772 1.00 93.56 243 ARG A N 1
ATOM 1865 C CA . ARG A 1 243 ? 24.462 33.810 2.619 1.00 93.56 243 ARG A CA 1
ATOM 1866 C C . ARG A 1 243 ? 23.687 32.794 1.775 1.00 93.56 243 ARG A C 1
ATOM 1868 O O . ARG A 1 243 ? 23.683 31.610 2.097 1.00 93.56 243 ARG A O 1
ATOM 1875 N N . THR A 1 244 ? 23.058 33.239 0.691 1.00 91.44 244 THR A N 1
ATOM 1876 C CA . THR A 1 244 ? 22.263 32.393 -0.212 1.00 91.44 244 THR A CA 1
ATOM 1877 C C . THR A 1 244 ? 23.147 31.517 -1.093 1.00 91.44 244 THR A C 1
ATOM 1879 O O . THR A 1 244 ? 22.839 30.339 -1.270 1.00 91.44 244 THR A O 1
ATOM 1882 N N . MET A 1 245 ? 24.286 32.038 -1.556 1.00 92.94 245 MET A N 1
ATOM 1883 C CA . MET A 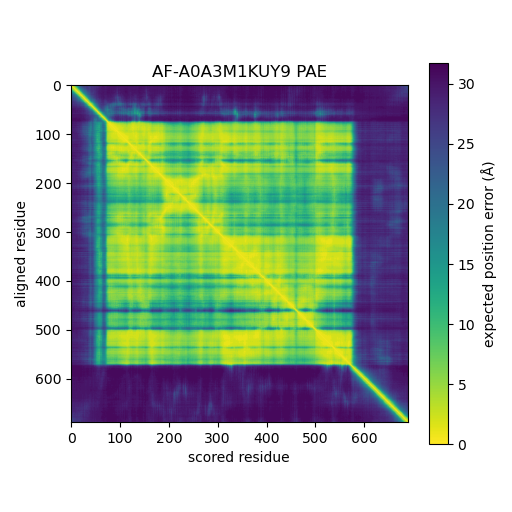1 245 ? 25.298 31.242 -2.258 1.00 92.94 245 MET A CA 1
ATOM 1884 C C . MET A 1 245 ? 25.879 30.142 -1.354 1.00 92.94 245 MET A C 1
ATOM 1886 O O . MET A 1 245 ? 25.963 28.986 -1.767 1.00 92.94 245 MET A O 1
ATOM 1890 N N . HIS A 1 246 ? 26.216 30.464 -0.095 1.00 95.12 246 HIS A N 1
ATOM 1891 C CA . HIS A 1 246 ? 26.672 29.460 0.873 1.00 95.12 246 HIS A CA 1
ATOM 1892 C C . HIS A 1 246 ? 25.599 28.417 1.189 1.00 95.12 246 HIS A C 1
ATOM 1894 O O . HIS A 1 246 ? 25.917 27.231 1.262 1.00 95.12 246 HIS A O 1
ATOM 1900 N N . LEU A 1 247 ? 24.340 28.843 1.341 1.00 95.06 247 LEU A N 1
ATOM 1901 C CA . LEU A 1 247 ? 23.213 27.938 1.545 1.00 95.06 247 LEU A CA 1
ATOM 1902 C C . LEU A 1 247 ? 23.087 26.943 0.392 1.00 95.06 247 LEU A C 1
ATOM 1904 O O . LEU A 1 247 ? 23.006 25.745 0.643 1.00 95.06 247 LEU A O 1
ATOM 1908 N N . HIS A 1 248 ? 23.072 27.432 -0.853 1.00 94.62 248 HIS A N 1
ATOM 1909 C CA . HIS A 1 248 ? 22.938 26.586 -2.039 1.00 94.62 248 HIS A CA 1
ATOM 1910 C C . HIS A 1 248 ? 24.074 25.571 -2.131 1.00 94.62 248 HIS A C 1
ATOM 1912 O O . HIS A 1 248 ? 23.806 24.374 -2.234 1.00 94.62 248 HIS A O 1
ATOM 1918 N N . ARG A 1 249 ? 25.323 26.039 -2.008 1.00 96.00 249 ARG A N 1
ATOM 1919 C CA . ARG A 1 249 ? 26.522 25.199 -2.079 1.00 96.00 249 ARG A CA 1
ATOM 1920 C C . ARG A 1 249 ? 26.514 24.106 -1.006 1.00 96.00 249 ARG A C 1
ATOM 1922 O O . ARG A 1 249 ? 26.498 22.927 -1.344 1.00 96.00 249 ARG A O 1
ATOM 1929 N N . LEU A 1 250 ? 26.452 24.486 0.273 1.00 96.69 250 LEU A N 1
ATOM 1930 C CA . LEU A 1 250 ? 26.533 23.536 1.391 1.00 96.69 250 LEU A CA 1
ATOM 1931 C C . LEU A 1 250 ? 25.336 22.575 1.431 1.00 96.69 250 LEU A C 1
ATOM 1933 O O . LEU A 1 250 ? 25.502 21.390 1.714 1.00 96.69 250 LEU A O 1
ATOM 1937 N N . ALA A 1 251 ? 24.122 23.052 1.135 1.00 95.81 251 ALA A N 1
ATOM 1938 C CA . ALA A 1 251 ? 22.949 22.181 1.104 1.00 95.81 251 ALA A CA 1
ATOM 1939 C C . ALA A 1 251 ? 22.977 21.210 -0.088 1.00 95.81 251 ALA A C 1
ATOM 1941 O O . ALA A 1 251 ? 22.443 20.110 0.038 1.00 95.81 251 ALA A O 1
ATOM 1942 N N . SER A 1 252 ? 23.609 21.586 -1.208 1.00 95.44 252 SER A N 1
ATOM 1943 C CA . SER A 1 252 ? 23.816 20.700 -2.364 1.00 95.44 252 SER A CA 1
ATOM 1944 C C . SER A 1 252 ? 24.904 19.657 -2.093 1.00 95.44 252 SER A C 1
ATOM 1946 O O . SER A 1 252 ? 24.693 18.482 -2.383 1.00 95.44 252 SER A O 1
ATOM 1948 N N . GLU A 1 253 ? 26.019 20.056 -1.467 1.00 95.69 253 GLU A N 1
ATOM 1949 C CA . GLU A 1 253 ? 27.093 19.155 -1.007 1.00 95.69 253 GLU A CA 1
ATOM 1950 C C . GLU A 1 253 ? 26.575 18.088 -0.023 1.00 95.69 253 GLU A C 1
ATOM 1952 O O . GLU A 1 253 ? 27.000 16.936 -0.076 1.00 95.69 253 GLU A O 1
ATOM 1957 N N . LEU A 1 254 ? 25.609 18.437 0.837 1.00 95.38 254 LEU A N 1
ATOM 1958 C CA . LEU A 1 254 ? 24.999 17.509 1.796 1.00 95.38 254 LEU A CA 1
ATOM 1959 C C . LEU A 1 254 ? 23.972 16.533 1.195 1.00 95.38 254 LEU A C 1
ATOM 1961 O O . LEU A 1 254 ? 23.572 15.593 1.885 1.00 95.38 254 LEU A O 1
ATOM 1965 N N . LEU A 1 255 ? 23.502 16.712 -0.046 1.00 94.50 255 LEU A N 1
ATOM 1966 C CA . LEU A 1 255 ? 22.460 15.843 -0.614 1.00 94.50 255 LEU A CA 1
ATOM 1967 C C . LEU A 1 255 ? 22.902 14.372 -0.652 1.00 94.50 255 LEU A C 1
ATOM 1969 O O . LEU A 1 255 ? 23.985 14.040 -1.125 1.00 94.50 255 LEU A O 1
ATOM 1973 N N . ARG A 1 256 ? 22.003 13.471 -0.227 1.00 91.94 256 ARG A N 1
ATOM 1974 C CA . ARG A 1 256 ? 22.215 12.013 -0.076 1.00 91.94 256 ARG A CA 1
ATOM 1975 C C . ARG A 1 256 ? 23.143 11.586 1.072 1.00 91.94 256 ARG A C 1
ATOM 1977 O O . ARG A 1 256 ? 23.218 10.381 1.333 1.00 91.94 256 ARG A O 1
ATOM 1984 N N . PHE A 1 257 ? 23.780 12.514 1.789 1.00 95.12 257 PHE A N 1
ATOM 1985 C CA . PHE A 1 257 ? 24.558 12.188 2.987 1.00 95.12 257 PHE A CA 1
ATOM 1986 C C . PHE A 1 257 ? 23.630 11.654 4.105 1.00 95.12 257 PHE A C 1
ATOM 1988 O O . PHE A 1 257 ? 22.506 12.160 4.240 1.00 95.12 257 PHE A O 1
ATOM 1995 N N . PRO A 1 258 ? 24.025 10.636 4.894 1.00 94.19 258 PRO A N 1
ATOM 1996 C CA . PRO A 1 258 ? 23.233 10.158 6.030 1.00 94.19 258 PRO A CA 1
ATOM 1997 C C . PRO A 1 258 ? 23.024 11.257 7.082 1.00 94.19 258 PRO A C 1
ATOM 1999 O O . PRO A 1 258 ? 23.954 11.976 7.436 1.00 94.19 258 PRO A O 1
ATOM 2002 N N . ARG A 1 259 ? 21.795 11.400 7.589 1.00 94.00 259 ARG A N 1
ATOM 2003 C CA . ARG A 1 259 ? 21.431 12.398 8.610 1.00 94.00 259 ARG A CA 1
ATOM 2004 C C . ARG A 1 259 ? 21.243 11.772 9.989 1.00 94.00 259 ARG A C 1
ATOM 2006 O O . ARG A 1 259 ? 21.661 12.361 10.976 1.00 94.00 259 ARG A O 1
ATOM 2013 N N . HIS A 1 260 ? 20.540 10.643 10.049 1.00 92.44 260 HIS A N 1
ATOM 2014 C CA . HIS A 1 260 ? 20.262 9.869 11.265 1.00 92.44 260 HIS A CA 1
ATOM 2015 C C . HIS A 1 260 ? 19.644 8.516 10.891 1.00 92.44 260 HIS A C 1
ATOM 2017 O O . HIS A 1 260 ? 19.087 8.375 9.798 1.00 92.44 260 HIS A O 1
ATOM 2023 N N . LEU A 1 261 ? 19.701 7.557 11.814 1.00 90.94 261 LEU A N 1
ATOM 2024 C CA . LEU A 1 261 ? 18.869 6.360 11.761 1.00 90.94 261 LEU A CA 1
ATOM 2025 C C . LEU A 1 261 ? 17.452 6.685 12.256 1.00 90.94 261 LEU A C 1
ATOM 2027 O O . LEU A 1 261 ? 17.244 7.539 13.121 1.00 90.94 261 LEU A O 1
ATOM 2031 N N . SER A 1 262 ? 16.474 5.995 11.685 1.00 91.56 262 SER A N 1
ATOM 2032 C CA . SER A 1 262 ? 15.102 5.902 12.181 1.00 91.56 262 SER A CA 1
ATOM 2033 C C . SER A 1 262 ? 14.684 4.429 12.195 1.00 91.56 262 SER A C 1
ATOM 2035 O O . SER A 1 262 ? 15.453 3.578 11.761 1.00 91.56 262 SER A O 1
ATOM 2037 N N . ILE A 1 263 ? 13.485 4.112 12.677 1.00 90.62 263 ILE A N 1
ATOM 2038 C CA . ILE A 1 263 ? 12.964 2.737 12.697 1.00 90.62 263 ILE A CA 1
ATOM 2039 C C . ILE A 1 263 ? 12.115 2.516 11.437 1.00 90.62 263 ILE A C 1
ATOM 2041 O O . ILE A 1 263 ? 11.298 3.377 11.094 1.00 90.62 263 ILE A O 1
ATOM 2045 N N . HIS A 1 264 ? 12.276 1.382 10.748 1.00 90.75 264 HIS A N 1
ATOM 2046 C CA . HIS A 1 264 ? 11.470 1.048 9.573 1.00 90.75 264 HIS A CA 1
ATOM 2047 C C . HIS A 1 264 ? 9.983 0.964 9.962 1.00 90.75 264 HIS A C 1
ATOM 2049 O O . HIS A 1 264 ? 9.635 0.300 10.945 1.00 90.75 264 HIS A O 1
ATOM 2055 N N . PRO A 1 265 ? 9.064 1.604 9.209 1.00 85.19 265 PRO A N 1
ATOM 2056 C CA . PRO A 1 265 ? 7.643 1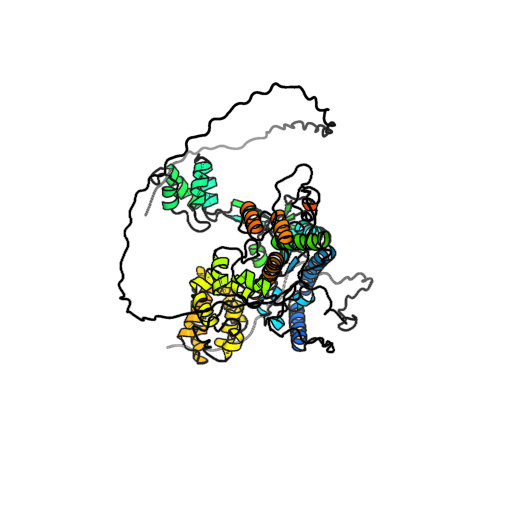.627 9.554 1.00 85.19 265 PRO A CA 1
ATOM 2057 C C . PRO A 1 265 ? 6.977 0.248 9.506 1.00 85.19 265 PRO A C 1
ATOM 2059 O O . PRO A 1 265 ? 5.876 0.118 10.029 1.00 85.19 265 PRO A O 1
ATOM 2062 N N . GLY A 1 266 ? 7.625 -0.760 8.911 1.00 83.44 266 GLY A N 1
ATOM 2063 C CA . GLY A 1 266 ? 7.158 -2.150 8.857 1.00 83.44 266 GLY A CA 1
ATOM 2064 C C . GLY A 1 266 ? 8.169 -3.206 9.298 1.00 83.44 266 GLY A C 1
ATOM 2065 O O . GLY A 1 266 ? 7.771 -4.277 9.745 1.00 83.44 266 GLY A O 1
ATOM 2066 N N . GLY A 1 267 ? 9.459 -2.902 9.172 1.00 88.25 267 GLY A N 1
ATOM 2067 C CA . GLY A 1 267 ? 10.478 -3.911 8.890 1.00 88.25 267 GLY A CA 1
ATOM 2068 C C . GLY A 1 267 ? 10.903 -4.674 10.124 1.00 88.25 267 GLY A C 1
ATOM 2069 O O . GLY A 1 267 ? 11.209 -4.070 11.156 1.00 88.25 267 GLY A O 1
ATOM 2070 N N . PHE A 1 268 ? 10.951 -5.992 9.987 1.00 88.88 268 PHE A N 1
ATOM 2071 C CA . PHE A 1 268 ? 11.246 -6.910 11.068 1.00 88.88 268 PHE A CA 1
ATOM 2072 C C . PHE A 1 268 ? 12.168 -8.037 10.592 1.00 88.88 268 PHE A C 1
ATOM 2074 O O . PHE A 1 268 ? 11.887 -8.679 9.582 1.00 88.88 268 PHE A O 1
ATOM 2081 N N . LEU A 1 269 ? 13.248 -8.280 11.330 1.00 91.25 269 LEU A N 1
ATOM 2082 C CA . LEU A 1 269 ? 14.150 -9.417 11.167 1.00 91.25 269 LEU 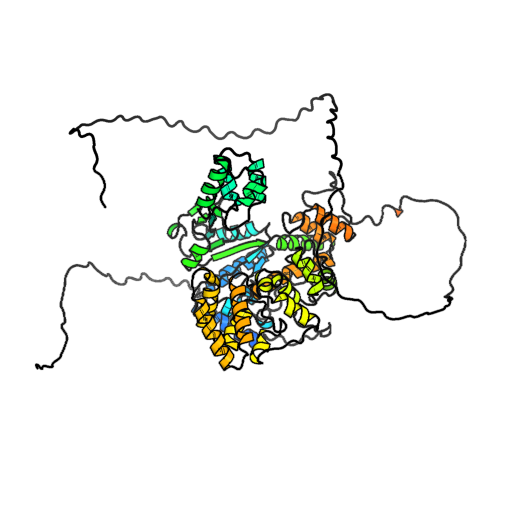A CA 1
ATOM 2083 C C . LEU A 1 269 ? 13.771 -10.501 12.184 1.00 91.25 269 LEU A C 1
ATOM 2085 O O . LEU A 1 269 ? 13.574 -10.208 13.369 1.00 91.25 269 LEU A O 1
ATOM 2089 N N . LEU A 1 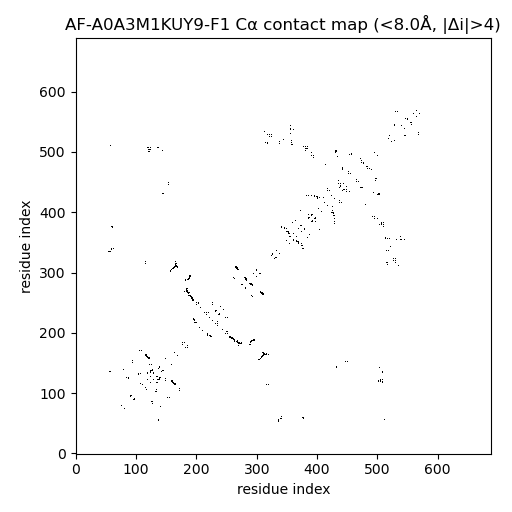270 ? 13.686 -11.746 11.715 1.00 88.88 270 LEU A N 1
ATOM 2090 C CA . LEU A 1 270 ? 13.478 -12.939 12.537 1.00 88.88 270 LEU A CA 1
ATOM 2091 C C . LEU A 1 270 ? 14.640 -13.907 12.299 1.00 88.88 270 LEU A C 1
ATOM 2093 O O . LEU A 1 270 ? 14.687 -14.594 11.281 1.00 88.88 270 LEU A O 1
ATOM 2097 N N . GLY A 1 271 ? 15.594 -13.922 13.228 1.00 83.62 271 GLY A N 1
ATOM 2098 C CA . GLY A 1 271 ? 16.769 -14.789 13.182 1.00 83.62 271 GLY A CA 1
ATOM 2099 C C . GLY A 1 271 ? 16.540 -16.146 13.851 1.00 83.62 271 GLY A C 1
ATOM 2100 O O . GLY A 1 271 ? 15.740 -16.282 14.778 1.00 83.62 271 GLY A O 1
ATOM 2101 N N . HIS A 1 272 ? 17.287 -17.162 13.415 1.00 83.56 272 HIS A N 1
ATOM 2102 C CA . HIS A 1 272 ? 17.458 -18.385 14.205 1.00 83.56 272 HIS A CA 1
ATOM 2103 C C . HIS A 1 272 ? 18.436 -18.152 15.369 1.00 83.56 272 HIS A C 1
ATOM 2105 O O . HIS A 1 272 ? 18.193 -18.593 16.493 1.00 83.56 272 HIS A O 1
ATOM 2111 N N . GLU A 1 273 ? 19.521 -17.431 15.092 1.00 88.75 273 GLU A N 1
ATOM 2112 C CA . GLU A 1 273 ? 20.562 -17.030 16.041 1.00 88.75 273 GLU A CA 1
ATOM 2113 C C . GLU A 1 273 ? 20.225 -15.676 16.702 1.00 88.75 273 GLU A C 1
ATOM 2115 O O . GLU A 1 273 ? 19.352 -14.950 16.206 1.00 88.75 273 GLU A O 1
ATOM 2120 N N . PRO A 1 274 ? 20.868 -15.317 17.830 1.00 91.81 274 PRO A N 1
ATOM 2121 C CA . PRO A 1 274 ? 20.709 -14.003 18.441 1.00 91.81 274 PRO A CA 1
ATOM 2122 C C . PRO A 1 274 ? 21.105 -12.871 17.484 1.00 91.81 274 PRO A C 1
ATOM 2124 O O . PRO A 1 274 ? 22.183 -12.876 16.896 1.00 91.81 274 PRO A O 1
ATOM 2127 N N . VAL A 1 275 ? 20.261 -11.845 17.352 1.00 92.12 275 VAL A N 1
ATOM 2128 C CA . VAL A 1 275 ? 20.476 -10.755 16.384 1.00 92.12 275 VAL A CA 1
ATOM 2129 C C . VAL A 1 275 ? 21.741 -9.943 16.700 1.00 92.12 275 VAL A C 1
ATOM 2131 O O . VAL A 1 275 ? 22.376 -9.413 15.791 1.00 92.12 275 VAL A O 1
ATOM 2134 N N . CYS A 1 276 ? 22.147 -9.889 17.973 1.00 92.56 276 CYS A N 1
ATOM 2135 C CA . CYS A 1 276 ? 23.384 -9.239 18.412 1.00 92.56 276 CYS A CA 1
ATOM 2136 C C . CYS A 1 276 ? 24.668 -9.911 17.906 1.00 92.56 276 CYS A C 1
ATOM 2138 O O . CYS A 1 276 ? 25.705 -9.251 17.880 1.00 92.56 276 CYS A O 1
ATOM 2140 N N . ASP A 1 277 ? 24.601 -11.181 17.499 1.00 92.94 277 ASP A N 1
ATOM 2141 C CA . ASP A 1 277 ? 25.748 -11.911 16.949 1.00 92.94 277 ASP A CA 1
ATOM 2142 C C . ASP A 1 277 ? 25.941 -11.589 15.452 1.00 92.94 277 ASP A C 1
ATOM 2144 O O . ASP A 1 277 ? 27.026 -11.782 14.905 1.00 92.94 277 ASP A O 1
ATOM 2148 N N . LEU A 1 278 ? 24.903 -11.035 14.808 1.00 90.00 278 LEU A N 1
ATOM 2149 C CA . LEU A 1 278 ? 24.898 -10.611 13.405 1.00 90.00 278 LEU A CA 1
ATOM 2150 C C . LEU A 1 278 ? 25.210 -9.113 13.246 1.00 90.00 278 LEU A C 1
ATOM 2152 O O . LEU A 1 278 ? 25.990 -8.729 12.376 1.00 90.00 278 LEU A O 1
ATOM 2156 N N . VAL A 1 279 ? 24.587 -8.256 14.064 1.00 92.31 279 VAL A N 1
ATOM 2157 C CA . VAL A 1 279 ? 24.593 -6.793 13.887 1.00 92.31 279 VAL A CA 1
ATOM 2158 C C . VAL A 1 279 ? 24.448 -6.058 15.227 1.00 92.31 279 VAL A C 1
ATOM 2160 O O . VAL A 1 279 ? 23.721 -6.524 16.108 1.00 92.31 279 VAL A O 1
ATOM 2163 N N . PRO A 1 280 ? 25.086 -4.883 15.415 1.00 91.94 280 PRO A N 1
ATOM 2164 C CA . PRO A 1 280 ? 24.845 -4.042 16.583 1.00 91.94 280 PRO A CA 1
ATOM 2165 C C . PRO A 1 280 ? 23.361 -3.703 16.764 1.00 91.94 280 PRO A C 1
ATOM 2167 O O . PRO A 1 280 ? 22.677 -3.286 15.824 1.00 91.94 280 PRO A O 1
ATOM 2170 N N . ILE A 1 281 ? 22.889 -3.859 18.001 1.00 92.25 281 ILE A N 1
ATOM 2171 C CA . ILE A 1 281 ? 21.499 -3.623 18.390 1.00 92.25 281 ILE A CA 1
ATOM 2172 C C . ILE A 1 281 ? 21.344 -2.400 19.297 1.00 92.25 281 ILE A C 1
ATOM 2174 O O . ILE A 1 281 ? 22.158 -2.142 20.184 1.00 92.25 281 ILE A O 1
ATOM 2178 N N . GLU A 1 282 ? 20.239 -1.685 19.119 1.00 90.62 282 GLU A N 1
ATOM 2179 C CA . GLU A 1 282 ? 19.821 -0.549 19.938 1.00 90.62 282 GLU A CA 1
ATOM 2180 C C . GLU A 1 282 ? 18.472 -0.834 20.616 1.00 90.62 282 GLU A C 1
ATOM 2182 O O . GLU A 1 282 ? 17.626 -1.568 20.100 1.00 90.62 282 GLU A O 1
ATOM 2187 N N . ASN A 1 283 ? 18.235 -0.234 21.787 1.00 89.62 283 ASN A N 1
ATOM 2188 C CA . ASN A 1 283 ? 16.896 -0.227 22.379 1.00 89.62 283 ASN A CA 1
ATOM 2189 C C . ASN A 1 283 ? 15.998 0.707 21.556 1.00 89.62 283 ASN A C 1
ATOM 2191 O O . ASN A 1 283 ? 16.353 1.867 21.344 1.00 89.62 283 ASN A O 1
ATOM 2195 N N . ALA A 1 284 ? 14.818 0.244 21.139 1.00 85.06 284 ALA A N 1
ATOM 2196 C CA . ALA A 1 284 ? 13.850 1.140 20.508 1.00 85.06 284 ALA A CA 1
ATOM 2197 C C . ALA A 1 284 ? 13.287 2.152 21.524 1.00 85.06 284 ALA A C 1
ATOM 2199 O O . ALA A 1 284 ? 13.343 1.944 22.735 1.00 85.06 284 ALA A O 1
ATOM 2200 N N . THR A 1 285 ? 12.640 3.214 21.034 1.00 82.25 285 THR A N 1
ATOM 2201 C CA . THR A 1 285 ? 11.973 4.213 21.892 1.00 82.25 285 THR A CA 1
ATOM 2202 C C . THR A 1 285 ? 10.847 3.624 22.753 1.00 82.25 285 THR A C 1
ATOM 2204 O O . THR A 1 285 ? 10.563 4.157 23.822 1.00 82.25 285 THR A O 1
ATOM 2207 N N . LYS A 1 286 ? 10.202 2.531 22.311 1.00 82.88 286 LYS A N 1
ATOM 2208 C CA . LYS A 1 286 ? 9.265 1.763 23.146 1.00 82.88 286 LYS A CA 1
ATOM 2209 C C . LYS A 1 286 ? 10.021 0.653 23.880 1.00 82.88 286 LYS A C 1
ATOM 2211 O O . LYS A 1 286 ? 10.784 -0.091 23.265 1.00 82.88 286 LYS A O 1
ATOM 2216 N N . GLU A 1 287 ? 9.750 0.530 25.176 1.00 84.31 287 GLU A N 1
ATOM 2217 C CA . GLU A 1 287 ? 10.283 -0.515 26.052 1.00 84.31 287 GLU A CA 1
ATOM 2218 C C . GLU A 1 287 ? 10.059 -1.935 25.494 1.00 84.31 287 GLU A C 1
ATOM 2220 O O . GLU A 1 287 ? 9.082 -2.204 24.792 1.00 84.31 287 GLU A O 1
ATOM 2225 N N . GLY A 1 288 ? 10.992 -2.846 25.791 1.00 82.44 288 GLY A N 1
ATOM 2226 C CA . GLY A 1 288 ? 10.918 -4.250 25.374 1.00 82.44 288 GLY A CA 1
ATOM 2227 C C . GLY A 1 288 ? 11.253 -4.524 23.902 1.00 82.44 288 GLY A C 1
ATOM 2228 O O . GLY A 1 288 ? 11.113 -5.661 23.462 1.00 82.44 288 GLY A O 1
ATOM 2229 N N . ARG A 1 289 ? 11.715 -3.524 23.138 1.00 86.81 289 ARG A N 1
ATOM 2230 C CA . ARG A 1 289 ? 12.021 -3.655 21.702 1.00 86.81 289 ARG A CA 1
ATOM 2231 C C . ARG A 1 289 ? 13.489 -3.443 21.354 1.00 86.81 289 ARG A C 1
ATOM 2233 O O . ARG A 1 289 ? 14.219 -2.749 22.063 1.00 86.81 289 ARG A O 1
ATOM 2240 N N . THR A 1 290 ? 13.893 -4.002 20.222 1.00 90.69 290 THR A N 1
ATOM 2241 C CA . THR A 1 290 ? 15.272 -3.995 19.723 1.00 90.69 290 THR A CA 1
ATOM 2242 C C . THR A 1 290 ? 15.285 -3.532 18.269 1.00 90.69 290 THR A C 1
ATOM 2244 O O . THR A 1 290 ? 14.440 -3.956 17.488 1.00 90.69 290 THR A O 1
ATOM 2247 N N . VAL A 1 291 ? 16.214 -2.659 17.894 1.00 92.69 291 VAL A N 1
ATOM 2248 C CA . VAL A 1 291 ? 16.390 -2.183 16.514 1.00 92.69 291 VAL A CA 1
ATOM 2249 C C . VAL A 1 291 ? 17.797 -2.548 16.052 1.00 92.69 291 VAL A C 1
ATOM 2251 O O . VAL A 1 291 ? 18.742 -2.358 16.814 1.00 92.69 291 VAL A O 1
ATOM 2254 N N . ILE A 1 292 ? 17.945 -3.074 14.837 1.00 93.69 292 ILE A N 1
ATOM 2255 C CA . ILE A 1 292 ? 19.256 -3.281 14.197 1.00 93.69 292 ILE A CA 1
ATOM 2256 C C . ILE A 1 292 ? 19.676 -2.033 13.424 1.00 93.69 292 ILE A C 1
ATOM 2258 O O . ILE A 1 292 ? 18.821 -1.282 12.967 1.00 93.69 292 ILE A O 1
ATOM 2262 N N . GLN A 1 293 ? 20.978 -1.820 13.235 1.00 92.75 293 GLN A N 1
ATOM 2263 C CA . GLN A 1 293 ? 21.477 -0.664 12.473 1.00 92.75 293 GLN A CA 1
ATOM 2264 C C . GLN A 1 293 ? 21.361 -0.810 10.943 1.00 92.75 293 GLN A C 1
ATOM 2266 O O . GLN A 1 293 ? 21.427 0.201 10.244 1.00 92.75 293 GLN A O 1
ATOM 2271 N N . TRP A 1 294 ? 21.169 -2.033 10.440 1.00 92.94 294 TRP A N 1
ATOM 2272 C CA . TRP A 1 294 ? 20.906 -2.326 9.026 1.00 92.94 294 TRP A CA 1
ATOM 2273 C C . TRP A 1 294 ? 19.511 -1.870 8.589 1.00 92.94 294 TRP A C 1
ATOM 2275 O O . TRP A 1 294 ? 18.559 -1.942 9.375 1.00 92.94 294 TRP A O 1
ATOM 2285 N N . ASP A 1 295 ? 19.383 -1.423 7.338 1.00 90.50 295 ASP A N 1
ATOM 2286 C CA . ASP A 1 295 ? 18.092 -1.116 6.718 1.00 90.50 295 ASP A CA 1
ATOM 2287 C C . ASP A 1 295 ? 17.521 -2.280 5.875 1.00 90.50 295 ASP A C 1
ATOM 2289 O O . ASP A 1 295 ? 17.976 -3.422 5.965 1.00 90.50 295 ASP A O 1
ATOM 2293 N N . LYS A 1 296 ? 16.423 -2.035 5.145 1.00 85.19 296 LYS A N 1
ATOM 2294 C CA . LYS A 1 296 ? 15.729 -3.073 4.360 1.00 85.19 296 LYS A CA 1
ATOM 2295 C C . LYS A 1 296 ? 16.588 -3.591 3.202 1.00 85.19 296 LYS A C 1
ATOM 2297 O O . LYS A 1 296 ? 16.478 -4.775 2.892 1.00 85.19 296 LYS A O 1
ATOM 2302 N N . ASP A 1 297 ? 17.416 -2.735 2.608 1.00 84.25 297 ASP A N 1
ATOM 2303 C CA . ASP A 1 297 ? 18.241 -3.087 1.453 1.00 84.25 297 ASP A CA 1
ATOM 2304 C C . ASP A 1 297 ? 19.439 -3.940 1.927 1.00 84.25 297 ASP A C 1
ATOM 2306 O O . ASP A 1 297 ? 19.728 -4.977 1.334 1.00 84.25 297 ASP A O 1
ATOM 2310 N N . ASP A 1 298 ? 20.038 -3.594 3.079 1.00 89.88 298 ASP A N 1
ATOM 2311 C CA . ASP A 1 298 ? 21.091 -4.392 3.736 1.00 89.88 298 ASP A CA 1
ATOM 2312 C C . ASP A 1 298 ? 20.638 -5.844 4.027 1.00 89.88 298 ASP A C 1
ATOM 2314 O O . ASP A 1 298 ? 21.410 -6.789 3.860 1.00 89.88 298 ASP A O 1
ATOM 2318 N N . LEU A 1 299 ? 19.386 -6.052 4.464 1.00 87.38 299 LEU A N 1
ATOM 2319 C CA . LEU A 1 299 ? 18.852 -7.402 4.710 1.00 87.38 299 LEU A CA 1
ATOM 2320 C C . LEU A 1 299 ? 18.638 -8.209 3.424 1.00 87.38 299 LEU A C 1
ATOM 2322 O O . LEU A 1 299 ? 18.814 -9.429 3.442 1.00 87.38 299 LEU A O 1
ATOM 2326 N N . GLU A 1 300 ? 18.248 -7.546 2.333 1.00 82.19 300 GLU A N 1
ATOM 2327 C CA . GLU A 1 300 ? 18.059 -8.173 1.022 1.00 82.19 300 GLU A CA 1
ATOM 2328 C C . GLU A 1 300 ? 19.414 -8.602 0.431 1.00 82.19 300 GLU A C 1
ATOM 2330 O O . GLU A 1 300 ? 19.557 -9.755 0.021 1.00 82.19 300 GLU A O 1
ATOM 2335 N N . ASP A 1 301 ? 20.435 -7.739 0.514 1.00 85.12 301 ASP A N 1
ATOM 2336 C CA . ASP A 1 301 ? 21.819 -8.037 0.108 1.00 85.12 301 ASP A CA 1
ATOM 2337 C C . ASP A 1 301 ? 22.447 -9.192 0.919 1.00 85.12 301 ASP A C 1
ATOM 2339 O O . ASP A 1 301 ? 23.247 -9.969 0.390 1.00 85.12 301 ASP A O 1
ATOM 2343 N N . LEU A 1 302 ? 22.070 -9.344 2.195 1.00 87.50 302 LEU A N 1
ATOM 2344 C CA . LEU A 1 302 ? 22.492 -10.456 3.059 1.00 87.50 302 LEU A CA 1
ATOM 2345 C C . LEU A 1 302 ? 21.652 -11.737 2.886 1.00 87.50 302 LEU A C 1
ATOM 2347 O O . LEU A 1 302 ? 21.966 -12.756 3.504 1.00 87.50 302 LEU A O 1
ATOM 2351 N N . GLY A 1 303 ? 20.592 -11.713 2.070 1.00 83.31 303 GLY A N 1
ATOM 2352 C CA . GLY A 1 303 ? 19.697 -12.856 1.865 1.00 83.31 303 GLY A CA 1
ATOM 2353 C C . GLY A 1 303 ? 18.904 -13.263 3.114 1.00 83.31 303 GLY A C 1
ATOM 2354 O O . GLY A 1 303 ? 18.524 -14.427 3.248 1.00 83.31 303 GLY A O 1
ATOM 2355 N N . LEU A 1 304 ? 18.668 -12.332 4.043 1.00 85.25 304 LEU A N 1
ATOM 2356 C CA . LEU A 1 304 ? 17.964 -12.593 5.298 1.00 85.25 304 LEU A CA 1
ATOM 2357 C C . LEU A 1 304 ? 16.444 -12.483 5.125 1.00 85.25 304 LEU A C 1
ATOM 2359 O O . LEU A 1 304 ? 15.930 -11.588 4.453 1.00 85.25 304 LEU A O 1
ATOM 2363 N N . PHE A 1 305 ? 15.700 -13.368 5.794 1.00 82.44 305 PHE A N 1
ATOM 2364 C CA . PHE A 1 305 ? 14.244 -13.257 5.846 1.00 82.44 305 PHE A CA 1
ATOM 2365 C C . PHE A 1 305 ? 13.827 -12.022 6.630 1.00 82.44 305 PHE A C 1
ATOM 2367 O O . PHE A 1 305 ? 14.225 -11.815 7.778 1.00 82.44 305 PHE A O 1
ATOM 2374 N N . LYS A 1 306 ? 12.926 -11.257 6.026 1.00 84.88 306 LYS A N 1
ATOM 2375 C CA . LYS A 1 306 ? 12.275 -10.123 6.662 1.00 84.88 306 LYS A CA 1
ATOM 2376 C C . LYS A 1 306 ? 10.761 -10.279 6.621 1.00 84.88 306 LYS A C 1
ATOM 2378 O O . LYS A 1 306 ? 10.199 -10.964 5.764 1.00 84.88 306 LYS A O 1
ATOM 2383 N N . VAL A 1 307 ? 10.108 -9.617 7.561 1.00 86.38 307 VAL A N 1
ATOM 2384 C CA . VAL A 1 307 ? 8.657 -9.503 7.647 1.00 86.38 307 VAL A CA 1
ATOM 2385 C C . VAL A 1 307 ? 8.320 -8.021 7.735 1.00 86.38 307 VAL A C 1
ATOM 2387 O O . VAL A 1 307 ? 8.818 -7.323 8.614 1.00 86.38 307 VAL A O 1
ATOM 2390 N N . ASP A 1 308 ? 7.486 -7.521 6.827 1.00 89.81 308 ASP A N 1
ATOM 2391 C CA . ASP A 1 308 ? 7.034 -6.128 6.839 1.00 89.81 308 ASP A CA 1
ATOM 2392 C C . ASP A 1 308 ? 5.617 -6.059 7.453 1.00 89.81 308 ASP A C 1
ATOM 2394 O O . ASP A 1 308 ? 4.608 -6.267 6.781 1.00 89.81 308 ASP A O 1
ATOM 2398 N N . LEU A 1 309 ? 5.551 -5.775 8.762 1.00 92.94 309 LEU A N 1
ATOM 2399 C CA . LEU A 1 309 ? 4.321 -5.612 9.552 1.00 92.94 309 LEU A CA 1
ATOM 2400 C C . LEU A 1 309 ? 3.877 -4.145 9.528 1.00 92.94 309 LEU A C 1
ATOM 2402 O O . LEU A 1 309 ? 4.310 -3.359 10.374 1.00 92.94 309 LEU A O 1
ATOM 2406 N N . LEU A 1 310 ? 3.043 -3.732 8.577 1.00 92.75 310 LEU A N 1
ATOM 2407 C CA . LEU A 1 310 ? 2.754 -2.318 8.299 1.00 92.75 310 LEU A CA 1
ATOM 2408 C C . LEU A 1 310 ? 1.394 -1.854 8.825 1.00 92.75 310 LEU A C 1
ATOM 2410 O O . LEU A 1 310 ? 0.411 -2.581 8.795 1.00 92.75 310 LEU A O 1
ATOM 2414 N N . GLY A 1 311 ? 1.345 -0.615 9.320 1.00 93.50 311 GLY A N 1
ATOM 2415 C CA . GLY A 1 311 ? 0.117 0.003 9.819 1.00 93.50 311 GLY A CA 1
ATOM 2416 C C . GLY A 1 311 ? -0.688 0.647 8.696 1.00 93.50 311 GLY A C 1
ATOM 2417 O O . GLY A 1 311 ? -0.205 1.578 8.052 1.00 93.50 311 GLY A O 1
ATOM 2418 N N . LEU A 1 312 ? -1.925 0.195 8.490 1.00 94.31 312 LEU A N 1
ATOM 2419 C CA . LEU A 1 312 ? -2.839 0.719 7.479 1.00 94.31 312 LEU A CA 1
ATOM 2420 C C . LEU A 1 312 ? -4.090 1.324 8.134 1.00 94.31 312 LEU A C 1
ATOM 2422 O O . LEU A 1 312 ? -4.895 0.627 8.752 1.00 94.31 312 LEU A O 1
ATOM 2426 N N . GLY A 1 313 ? -4.264 2.642 7.987 1.00 94.81 313 GLY A N 1
ATOM 2427 C CA . GLY A 1 313 ? -5.394 3.380 8.573 1.00 94.81 313 GLY A CA 1
ATOM 2428 C C . GLY A 1 313 ? -6.761 2.946 8.031 1.00 94.81 313 GLY A C 1
ATOM 2429 O O . GLY A 1 313 ? -7.719 2.866 8.791 1.00 94.81 313 GLY A O 1
ATOM 2430 N N . ALA A 1 314 ? -6.839 2.561 6.752 1.00 95.56 314 ALA A N 1
ATOM 2431 C CA . ALA A 1 314 ? -8.085 2.089 6.144 1.00 95.56 314 ALA A CA 1
ATOM 2432 C C . ALA A 1 314 ? -8.628 0.809 6.805 1.00 95.56 314 ALA A C 1
ATOM 2434 O O . ALA A 1 314 ? -9.837 0.672 6.947 1.00 95.56 314 ALA A O 1
ATOM 2435 N N . LEU A 1 315 ? -7.765 -0.093 7.289 1.00 96.12 315 LEU A N 1
ATOM 2436 C CA . LEU A 1 315 ? -8.219 -1.259 8.056 1.00 96.12 315 LEU A CA 1
ATOM 2437 C C . LEU A 1 315 ? -8.792 -0.844 9.423 1.00 96.12 315 LEU A C 1
ATOM 2439 O O . LEU A 1 315 ? -9.815 -1.381 9.829 1.00 96.12 315 LEU A O 1
ATOM 2443 N N . ALA A 1 316 ? -8.212 0.162 10.090 1.00 95.75 316 ALA A N 1
ATOM 2444 C CA . ALA A 1 316 ? -8.760 0.698 11.342 1.00 95.75 316 ALA A CA 1
ATOM 2445 C C . ALA A 1 316 ? -10.111 1.412 11.128 1.00 95.75 316 ALA A C 1
ATOM 2447 O O . ALA A 1 316 ? -11.021 1.278 11.943 1.00 95.75 316 ALA A O 1
ATOM 2448 N N . GLN A 1 317 ? -10.277 2.123 10.007 1.00 97.19 317 GLN A N 1
ATOM 2449 C CA . GLN A 1 317 ? -11.564 2.686 9.585 1.00 97.19 317 GLN A CA 1
ATOM 2450 C C . GLN A 1 317 ? -12.612 1.585 9.346 1.00 97.19 317 GLN A C 1
ATOM 2452 O O . GLN A 1 317 ? -13.730 1.703 9.841 1.00 97.19 317 GLN A O 1
ATOM 2457 N N . LEU A 1 318 ? -12.267 0.515 8.617 1.00 97.19 318 LEU A N 1
ATOM 2458 C CA . LEU A 1 318 ? -13.179 -0.609 8.363 1.00 97.19 318 LEU A CA 1
ATOM 2459 C C . LEU A 1 318 ? -13.611 -1.294 9.669 1.00 97.19 318 LEU A C 1
ATOM 2461 O O . LEU A 1 318 ? -14.804 -1.452 9.907 1.00 97.19 318 LEU A O 1
ATOM 2465 N N . ASP A 1 319 ? -12.659 -1.625 10.543 1.00 96.56 319 ASP A N 1
ATOM 2466 C CA . ASP A 1 319 ? -12.903 -2.225 11.863 1.00 96.56 319 ASP A CA 1
ATOM 2467 C C . ASP A 1 319 ? -13.840 -1.360 12.727 1.00 96.56 319 ASP A C 1
ATOM 2469 O O . ASP A 1 319 ? -14.827 -1.850 13.281 1.00 96.56 319 ASP A O 1
ATOM 2473 N N . ARG A 1 320 ? -13.599 -0.042 12.776 1.00 96.75 320 ARG A N 1
ATOM 2474 C CA . ARG A 1 320 ? -14.462 0.920 13.482 1.00 96.75 320 ARG A CA 1
ATOM 2475 C C . ARG A 1 320 ? -15.863 1.006 12.873 1.00 96.75 320 ARG A C 1
ATOM 2477 O O . ARG A 1 320 ? -16.835 1.027 13.623 1.00 96.75 320 ARG A O 1
ATOM 2484 N N . ALA A 1 321 ? -15.992 1.008 11.546 1.00 97.56 321 ALA A N 1
ATOM 2485 C CA . ALA A 1 321 ? -17.292 1.031 10.875 1.00 97.56 321 ALA A CA 1
ATOM 2486 C C . ALA A 1 321 ? -18.097 -0.258 11.127 1.00 97.56 321 ALA A C 1
ATOM 2488 O O . ALA A 1 321 ? -19.291 -0.184 11.414 1.00 97.56 321 ALA A O 1
ATOM 2489 N N . PHE A 1 322 ? -17.453 -1.431 11.102 1.00 97.19 322 PHE A N 1
ATOM 2490 C CA . PHE A 1 322 ? -18.106 -2.700 11.438 1.00 97.19 322 PHE A CA 1
ATOM 2491 C C . PHE A 1 322 ? -18.545 -2.762 12.909 1.00 97.19 322 PHE A C 1
ATOM 2493 O O . PHE A 1 322 ? -19.639 -3.256 13.185 1.00 97.19 322 PHE A O 1
ATOM 2500 N N . ARG A 1 323 ? -17.760 -2.216 13.855 1.00 96.06 323 ARG A N 1
ATOM 2501 C CA . ARG A 1 323 ? -18.203 -2.085 15.257 1.00 96.06 323 ARG A CA 1
ATOM 2502 C C . ARG A 1 323 ? -19.412 -1.165 15.395 1.00 96.06 323 ARG A C 1
ATOM 2504 O O . ARG A 1 323 ? -20.387 -1.570 16.014 1.00 96.06 323 ARG A O 1
ATOM 2511 N N . LEU A 1 324 ? -19.403 0.008 14.756 1.00 96.81 324 LEU A N 1
ATOM 2512 C CA . LEU A 1 324 ? -20.552 0.923 14.770 1.00 96.81 324 LEU A CA 1
ATOM 2513 C C . LEU A 1 324 ? -21.821 0.268 14.196 1.00 96.81 324 LEU A C 1
ATOM 2515 O O . LEU A 1 324 ? -22.901 0.446 14.756 1.00 96.81 324 LEU A O 1
ATOM 2519 N N . LEU A 1 325 ? -21.704 -0.534 13.131 1.00 96.69 325 LEU A N 1
ATOM 2520 C CA . LEU A 1 325 ? -22.827 -1.302 12.576 1.00 96.69 325 LEU A CA 1
ATOM 2521 C C . LEU A 1 325 ? -23.336 -2.390 13.529 1.00 96.69 325 LEU A C 1
ATOM 2523 O O . LEU A 1 325 ? -24.549 -2.538 13.699 1.00 96.69 325 LEU A O 1
ATOM 2527 N N . ALA A 1 326 ? -22.438 -3.116 14.193 1.00 96.50 326 ALA A N 1
ATOM 2528 C CA . ALA A 1 326 ? -22.819 -4.106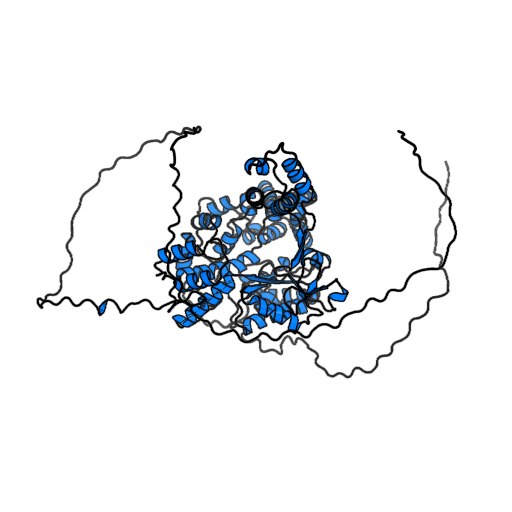 15.194 1.00 96.50 326 ALA A CA 1
ATOM 2529 C C . ALA A 1 326 ? -23.519 -3.448 16.400 1.00 96.50 326 ALA A C 1
ATOM 2531 O O . ALA A 1 326 ? -24.573 -3.913 16.825 1.00 96.50 326 ALA A O 1
ATOM 2532 N N . GLU A 1 327 ? -22.976 -2.340 16.907 1.00 94.50 327 GLU A N 1
ATOM 2533 C CA . GLU A 1 327 ? -23.465 -1.628 18.095 1.00 94.50 327 GLU A CA 1
ATOM 2534 C C . GLU A 1 327 ? -24.789 -0.886 17.852 1.00 94.50 327 GLU A C 1
ATOM 2536 O O . GLU A 1 327 ? -25.706 -0.989 18.666 1.00 94.50 327 GLU A O 1
ATOM 2541 N N . HIS A 1 328 ? -24.921 -0.158 16.736 1.00 93.50 328 HIS A N 1
ATOM 2542 C CA . HIS A 1 328 ? -26.096 0.682 16.464 1.00 93.50 328 HIS A CA 1
ATOM 2543 C C . HIS A 1 328 ? -27.179 0.004 15.613 1.00 93.50 328 HIS A C 1
ATOM 2545 O O . HIS A 1 328 ? -28.323 0.462 15.626 1.00 93.50 328 HIS A O 1
ATOM 2551 N N . ARG A 1 329 ? -26.849 -1.051 14.852 1.00 93.25 329 ARG A N 1
ATOM 2552 C CA . ARG A 1 329 ? -27.790 -1.729 13.934 1.00 93.25 329 ARG A CA 1
ATOM 2553 C C . ARG A 1 329 ? -27.965 -3.225 14.206 1.00 93.25 329 ARG A C 1
ATOM 2555 O O . ARG A 1 329 ? -28.858 -3.825 13.617 1.00 93.25 329 ARG A O 1
ATOM 2562 N N . GLY A 1 330 ? -27.121 -3.843 15.038 1.00 95.38 330 GLY A N 1
ATOM 2563 C CA . GLY A 1 330 ? -27.060 -5.306 15.171 1.00 95.38 330 GLY A CA 1
ATOM 2564 C C . GLY A 1 330 ? -26.537 -6.013 13.911 1.00 95.38 330 GLY A C 1
ATOM 2565 O O . GLY A 1 330 ? -26.753 -7.211 13.738 1.00 95.38 330 GLY A O 1
ATOM 2566 N N . ILE A 1 331 ? -25.887 -5.275 13.003 1.00 96.25 331 ILE A N 1
ATOM 2567 C CA . ILE A 1 331 ? -25.402 -5.789 11.719 1.00 96.25 331 ILE A CA 1
ATOM 2568 C C . ILE A 1 331 ? -23.940 -6.202 11.878 1.00 96.25 331 ILE A C 1
ATOM 2570 O O . ILE A 1 331 ? -23.045 -5.364 11.972 1.00 96.25 331 ILE A O 1
ATOM 2574 N N . HIS A 1 332 ? -23.697 -7.510 11.884 1.00 94.94 332 HIS A N 1
ATOM 2575 C CA . HIS A 1 332 ? -22.355 -8.080 11.946 1.00 94.94 332 HIS A CA 1
ATOM 2576 C C . HIS A 1 332 ? -21.831 -8.335 10.530 1.00 94.94 332 HIS A C 1
ATOM 2578 O O . HIS A 1 332 ? -22.301 -9.238 9.841 1.00 94.94 332 HIS A O 1
ATOM 2584 N N . LEU A 1 333 ? -20.856 -7.530 10.103 1.00 93.62 333 LEU A N 1
ATOM 2585 C CA . LEU A 1 333 ? -20.168 -7.674 8.820 1.00 93.62 333 LEU A CA 1
ATOM 2586 C C . LEU A 1 333 ? -18.657 -7.794 9.022 1.00 93.62 333 LEU A C 1
ATOM 2588 O O . LEU A 1 333 ? -18.091 -7.252 9.971 1.00 93.62 333 LEU A O 1
ATOM 2592 N N . THR A 1 334 ? -18.009 -8.473 8.084 1.00 91.00 334 THR A N 1
ATOM 2593 C CA . THR A 1 334 ? -16.556 -8.499 7.904 1.00 91.00 334 THR A CA 1
ATOM 2594 C C . THR A 1 334 ? -16.232 -8.144 6.452 1.00 91.00 334 THR A C 1
ATOM 2596 O O . THR A 1 334 ? -17.123 -8.083 5.604 1.00 91.00 334 THR A O 1
ATOM 2599 N N . MET A 1 335 ? -14.950 -7.972 6.115 1.00 89.50 335 MET A N 1
ATOM 2600 C CA . MET A 1 335 ? -14.539 -7.816 4.710 1.00 89.50 335 MET A CA 1
ATOM 2601 C C . MET A 1 335 ? -14.943 -9.007 3.820 1.00 89.50 335 MET A C 1
ATOM 2603 O O . MET A 1 335 ? -15.104 -8.815 2.620 1.00 89.50 335 MET A O 1
ATOM 2607 N N . ALA A 1 336 ? -15.124 -10.207 4.387 1.00 87.19 336 ALA A N 1
ATOM 2608 C CA . ALA A 1 336 ? -15.540 -11.406 3.657 1.00 87.19 336 ALA A CA 1
ATOM 2609 C C . ALA A 1 336 ? -17.049 -11.442 3.353 1.00 87.19 336 ALA A C 1
ATOM 2611 O O . ALA A 1 336 ? -17.470 -12.112 2.415 1.00 87.19 336 ALA A O 1
ATOM 2612 N N . THR A 1 337 ? -17.870 -10.749 4.152 1.00 91.12 337 THR A N 1
ATOM 2613 C CA . THR A 1 337 ? -19.341 -10.810 4.069 1.00 91.12 337 THR A CA 1
ATOM 2614 C C . THR A 1 337 ? -19.969 -9.585 3.404 1.00 91.12 337 THR A C 1
ATOM 2616 O O . THR A 1 337 ? -21.195 -9.501 3.325 1.00 91.12 337 THR A O 1
ATOM 2619 N N . ILE A 1 338 ? -19.169 -8.614 2.950 1.00 92.56 338 ILE A N 1
ATOM 2620 C CA . ILE A 1 338 ? -19.670 -7.506 2.127 1.00 92.56 338 ILE A CA 1
ATOM 2621 C C . ILE A 1 338 ? -20.156 -8.077 0.781 1.00 92.56 338 ILE A C 1
ATOM 2623 O O . ILE A 1 338 ? -19.405 -8.815 0.140 1.00 92.56 338 ILE A O 1
ATOM 2627 N N . PRO A 1 339 ? -21.373 -7.735 0.312 1.00 92.94 339 PRO A N 1
ATOM 2628 C CA . PRO A 1 339 ? -21.883 -8.190 -0.978 1.00 92.94 339 PRO A CA 1
ATOM 2629 C C . PRO A 1 339 ? -20.931 -7.882 -2.138 1.00 92.94 339 PRO A C 1
ATOM 2631 O O . PRO A 1 339 ? -20.511 -6.741 -2.329 1.00 92.94 339 PRO A O 1
ATOM 2634 N N . ALA A 1 340 ? -20.622 -8.899 -2.939 1.00 90.12 340 ALA A N 1
ATOM 2635 C CA . ALA A 1 340 ? -19.909 -8.764 -4.205 1.00 90.12 340 ALA A CA 1
ATOM 2636 C C . ALA A 1 340 ? -20.800 -8.116 -5.282 1.00 90.12 340 ALA A C 1
ATOM 2638 O O . ALA A 1 340 ? -22.010 -8.327 -5.288 1.00 90.12 340 ALA A O 1
ATOM 2639 N N . GLY A 1 341 ? -20.202 -7.375 -6.222 1.00 91.50 341 GLY A N 1
ATOM 2640 C CA . GLY A 1 341 ? -20.907 -6.912 -7.428 1.00 91.50 341 GLY A CA 1
ATOM 2641 C C . GLY A 1 341 ? -21.993 -5.847 -7.205 1.00 91.50 341 GLY A C 1
ATOM 2642 O O . GLY A 1 341 ? -22.881 -5.714 -8.040 1.00 91.50 341 GLY A O 1
ATOM 2643 N N . ASP A 1 342 ? -21.961 -5.096 -6.100 1.00 96.69 342 ASP A N 1
ATOM 2644 C CA . ASP A 1 342 ? -23.013 -4.126 -5.778 1.00 96.69 342 ASP A CA 1
ATOM 2645 C C . ASP A 1 342 ? -22.995 -2.913 -6.727 1.00 96.69 342 ASP A C 1
ATOM 2647 O O . ASP A 1 342 ? -22.192 -1.986 -6.590 1.00 96.69 342 ASP A O 1
ATOM 2651 N N . GLU A 1 343 ? -23.917 -2.903 -7.691 1.00 97.69 343 GLU A N 1
ATOM 2652 C CA . GLU A 1 343 ? -24.019 -1.850 -8.707 1.00 97.69 343 GLU A CA 1
ATOM 2653 C C . GLU A 1 343 ? -24.266 -0.462 -8.090 1.00 97.69 343 GLU A C 1
ATOM 2655 O O . GLU A 1 343 ? -23.747 0.529 -8.598 1.00 97.69 343 GLU A O 1
ATOM 2660 N N . ALA A 1 344 ? -24.960 -0.362 -6.949 1.00 98.12 344 ALA A N 1
ATOM 2661 C CA . ALA A 1 344 ? -25.163 0.914 -6.261 1.00 98.12 344 ALA A CA 1
ATOM 2662 C C . ALA A 1 344 ? -23.842 1.530 -5.753 1.00 98.12 344 ALA A C 1
ATOM 2664 O O . ALA A 1 344 ? -23.699 2.758 -5.747 1.00 98.12 344 ALA A O 1
ATOM 2665 N N . THR A 1 345 ? -22.877 0.701 -5.348 1.00 98.25 345 THR A N 1
ATOM 2666 C CA . THR A 1 345 ? -21.511 1.107 -4.986 1.00 98.25 345 THR A CA 1
ATOM 2667 C C . THR A 1 345 ? -20.728 1.519 -6.227 1.00 98.25 345 THR A C 1
ATOM 2669 O O . THR A 1 345 ? -20.105 2.583 -6.230 1.00 98.25 345 THR A O 1
ATOM 2672 N N . TYR A 1 346 ? -20.807 0.752 -7.320 1.00 98.31 346 TYR A N 1
ATOM 2673 C CA . TYR A 1 346 ? -20.155 1.139 -8.573 1.00 98.31 346 TYR A CA 1
ATOM 2674 C C . TYR A 1 346 ? -20.741 2.429 -9.170 1.00 98.31 346 TYR A C 1
ATOM 2676 O O . TYR A 1 346 ? -19.980 3.259 -9.657 1.00 98.31 346 TYR A O 1
ATOM 2684 N N . GLU A 1 347 ? -22.047 2.690 -9.072 1.00 98.19 347 GLU A N 1
ATOM 2685 C CA . GLU A 1 347 ? -22.658 3.968 -9.468 1.00 98.19 347 GLU A CA 1
ATOM 2686 C C . GLU A 1 347 ? -22.058 5.175 -8.731 1.00 98.19 347 GLU A C 1
ATOM 2688 O O . GLU A 1 347 ? -21.751 6.192 -9.360 1.00 98.19 347 GLU A O 1
ATOM 2693 N N . MET A 1 348 ? -21.869 5.063 -7.413 1.00 98.31 348 MET A N 1
ATOM 2694 C CA . MET A 1 348 ? -21.239 6.098 -6.584 1.00 98.31 348 MET A CA 1
ATOM 2695 C C . MET A 1 348 ? -19.779 6.327 -7.005 1.00 98.31 348 MET A C 1
ATOM 2697 O O . MET A 1 348 ? -19.364 7.462 -7.250 1.00 98.31 348 MET A O 1
ATOM 2701 N N . ILE A 1 349 ? -19.031 5.237 -7.197 1.00 98.38 349 ILE A N 1
ATOM 2702 C CA . ILE A 1 349 ? -17.651 5.258 -7.693 1.00 98.38 349 ILE A CA 1
ATOM 2703 C C . ILE A 1 349 ? -17.576 5.938 -9.073 1.00 98.38 349 ILE A C 1
ATOM 2705 O O . ILE A 1 349 ? -16.771 6.844 -9.266 1.00 98.38 349 ILE A O 1
ATOM 2709 N N . ARG A 1 350 ? -18.449 5.585 -10.027 1.00 97.94 350 ARG A N 1
ATOM 2710 C CA . ARG A 1 350 ? -18.497 6.184 -11.378 1.00 97.94 350 ARG A CA 1
ATOM 2711 C C . ARG A 1 350 ? -18.839 7.677 -11.373 1.00 97.94 350 ARG A C 1
ATOM 2713 O O . ARG A 1 350 ? -18.417 8.399 -12.273 1.00 97.94 350 ARG A O 1
ATOM 2720 N N . ARG A 1 351 ? -19.572 8.152 -10.361 1.00 97.62 351 ARG A N 1
ATOM 2721 C CA . ARG A 1 351 ? -19.835 9.583 -10.116 1.00 97.62 351 ARG A CA 1
ATOM 2722 C C . ARG A 1 351 ? -18.646 10.330 -9.498 1.00 97.62 351 ARG A C 1
ATOM 2724 O O . ARG A 1 351 ? -18.746 11.539 -9.308 1.00 97.62 351 ARG A O 1
ATOM 2731 N N . ALA A 1 352 ? -17.543 9.633 -9.216 1.00 97.62 352 ALA A N 1
ATOM 2732 C CA . ALA A 1 352 ? -16.391 10.128 -8.468 1.00 97.62 352 ALA A CA 1
ATOM 2733 C C . ALA A 1 352 ? -16.741 10.631 -7.057 1.00 97.62 352 ALA A C 1
ATOM 2735 O O . ALA A 1 352 ? -16.052 11.489 -6.508 1.00 97.62 352 ALA A O 1
ATOM 2736 N N . ASP A 1 353 ? -17.796 10.086 -6.447 1.00 97.69 353 ASP A N 1
ATOM 2737 C CA . ASP A 1 353 ? -18.134 10.352 -5.052 1.00 97.69 353 ASP A CA 1
ATOM 2738 C C . ASP A 1 353 ? -17.305 9.447 -4.123 1.00 97.69 353 ASP A C 1
ATOM 2740 O O . ASP A 1 353 ? -17.776 8.480 -3.528 1.00 97.69 353 ASP A O 1
ATOM 2744 N N . THR A 1 354 ? -16.005 9.732 -4.062 1.00 97.69 354 THR A N 1
ATOM 2745 C CA . THR A 1 354 ? -15.014 8.866 -3.406 1.00 97.69 354 THR A CA 1
ATOM 2746 C C . THR A 1 354 ? -14.194 9.567 -2.328 1.00 97.69 354 THR A C 1
ATOM 2748 O O . THR A 1 354 ? -13.169 9.043 -1.908 1.00 97.69 354 THR A O 1
ATOM 2751 N N . VAL A 1 355 ? -14.641 10.723 -1.818 1.00 97.31 355 VAL A N 1
ATOM 2752 C CA . VAL A 1 355 ? -14.028 11.371 -0.639 1.00 97.31 355 VAL A CA 1
ATOM 2753 C C . VAL A 1 355 ? -13.946 10.365 0.517 1.00 97.31 355 VAL A C 1
ATOM 2755 O O . VAL A 1 355 ? -14.970 9.804 0.908 1.00 97.31 355 VAL A O 1
ATOM 2758 N N . GLY A 1 356 ? -12.734 10.127 1.037 1.00 95.75 356 GLY A N 1
ATOM 2759 C CA . GLY A 1 356 ? -12.473 9.176 2.123 1.00 95.75 356 GLY A CA 1
ATOM 2760 C C . GLY A 1 356 ? -12.438 7.692 1.731 1.00 95.75 356 GLY A C 1
ATOM 2761 O O . GLY A 1 356 ? -12.275 6.847 2.610 1.00 95.75 356 GLY A O 1
ATOM 2762 N N . VAL A 1 357 ? -12.609 7.349 0.449 1.00 97.81 357 VAL A N 1
ATOM 2763 C CA . VAL A 1 357 ? -12.565 5.962 -0.045 1.00 97.81 357 VAL A CA 1
ATOM 2764 C C . VAL A 1 357 ? -11.125 5.575 -0.390 1.00 97.81 357 VAL A C 1
ATOM 2766 O O . VAL A 1 357 ? -10.411 6.305 -1.083 1.00 97.81 357 VAL A O 1
ATOM 2769 N N . PHE A 1 358 ? -10.679 4.410 0.083 1.00 97.06 358 PHE A N 1
ATOM 2770 C CA . PHE A 1 358 ? -9.273 4.015 0.001 1.00 97.06 358 PHE A CA 1
ATOM 2771 C C . PHE A 1 358 ? -8.762 3.930 -1.451 1.00 97.06 358 PHE A C 1
ATOM 2773 O O . PHE A 1 358 ? -9.437 3.410 -2.335 1.00 97.06 358 PHE A O 1
ATOM 2780 N N . GLN A 1 359 ? -7.548 4.444 -1.687 1.00 95.31 359 GLN A N 1
ATOM 2781 C CA . GLN A 1 359 ? -6.848 4.572 -2.984 1.00 95.31 359 GLN A CA 1
ATOM 2782 C C . GLN A 1 359 ? -7.524 5.434 -4.069 1.00 95.31 359 GLN A C 1
ATOM 2784 O O . GLN A 1 359 ? -6.797 6.045 -4.852 1.00 95.31 359 GLN A O 1
ATOM 2789 N N . ILE A 1 360 ? -8.856 5.538 -4.121 1.00 96.56 360 ILE A N 1
ATOM 2790 C CA . ILE A 1 360 ? -9.595 6.202 -5.216 1.00 96.56 360 ILE A CA 1
ATOM 2791 C C . ILE A 1 360 ? -10.169 7.590 -4.860 1.00 96.56 360 ILE A C 1
ATOM 2793 O O . ILE A 1 360 ? -10.898 8.183 -5.653 1.00 96.56 360 ILE A O 1
ATOM 2797 N N . GLU A 1 361 ? -9.798 8.155 -3.706 1.00 96.38 361 GLU A N 1
ATOM 2798 C CA . GLU A 1 361 ? -10.200 9.507 -3.269 1.00 96.38 361 GLU A CA 1
ATOM 2799 C C . GLU A 1 361 ? -9.364 10.664 -3.858 1.00 96.38 361 GLU A C 1
ATOM 2801 O O . GLU A 1 361 ? -9.738 11.827 -3.737 1.00 96.38 361 GLU A O 1
ATOM 2806 N N . SER A 1 362 ? -8.191 10.404 -4.450 1.00 94.88 362 SER A N 1
ATOM 2807 C CA . SER A 1 362 ? -7.315 11.500 -4.901 1.00 94.88 362 SER A CA 1
ATOM 2808 C C . SER A 1 362 ? -7.901 12.233 -6.116 1.00 94.88 362 SER A C 1
ATOM 2810 O O . SER A 1 362 ? -8.524 11.614 -6.972 1.00 94.88 362 SER A O 1
ATOM 2812 N N . ARG A 1 363 ? -7.619 13.535 -6.285 1.00 93.12 363 ARG A N 1
ATOM 2813 C CA . ARG A 1 363 ? -8.121 14.323 -7.439 1.00 93.12 363 ARG A CA 1
ATOM 2814 C C . ARG A 1 363 ? -7.843 13.693 -8.809 1.00 93.12 363 ARG A C 1
ATOM 2816 O O . ARG A 1 363 ? -8.639 13.871 -9.723 1.00 93.12 363 ARG A O 1
ATOM 2823 N N . ALA A 1 364 ? -6.711 13.006 -8.965 1.00 92.81 364 ALA A N 1
ATOM 2824 C CA . ALA A 1 364 ? -6.356 12.348 -10.220 1.00 92.81 364 ALA A CA 1
ATOM 2825 C C . ALA A 1 364 ? -7.185 11.072 -10.452 1.00 92.81 364 ALA A C 1
ATOM 2827 O O . ALA A 1 364 ? -7.591 10.823 -11.583 1.00 92.81 364 ALA A O 1
ATOM 2828 N N . GLN A 1 365 ? -7.485 10.326 -9.382 1.00 95.31 365 GLN A N 1
ATOM 2829 C CA . GLN A 1 365 ? -8.392 9.174 -9.404 1.00 95.31 365 GLN A CA 1
ATOM 2830 C C . GLN A 1 365 ? -9.842 9.623 -9.630 1.00 95.31 365 GLN A C 1
ATOM 2832 O O . GLN A 1 365 ? -10.472 9.205 -10.589 1.00 95.31 365 GLN A O 1
ATOM 2837 N N . MET A 1 366 ? -10.341 10.605 -8.873 1.00 96.44 366 MET A N 1
ATOM 2838 C CA . MET A 1 366 ? -11.673 11.197 -9.083 1.00 96.44 366 MET A CA 1
ATOM 2839 C C . MET A 1 366 ? -11.889 11.733 -10.511 1.00 96.44 366 MET A C 1
ATOM 2841 O O . MET A 1 366 ? -13.001 11.691 -11.026 1.00 96.44 366 MET A O 1
ATOM 2845 N N . ALA A 1 367 ? -10.843 12.231 -11.180 1.00 95.62 367 ALA A N 1
ATOM 2846 C CA . ALA A 1 367 ? -10.919 12.658 -12.580 1.00 95.62 367 ALA A CA 1
ATOM 2847 C C . ALA A 1 367 ? -10.854 11.495 -13.594 1.00 95.62 367 ALA A C 1
ATOM 2849 O O . ALA A 1 367 ? -11.191 11.685 -14.767 1.00 95.62 367 ALA A O 1
ATOM 2850 N N . MET A 1 368 ? -10.400 10.312 -13.172 1.00 95.25 368 MET A N 1
ATOM 2851 C CA . MET A 1 368 ? -10.347 9.093 -13.977 1.00 95.25 368 MET A CA 1
ATOM 2852 C C . MET A 1 368 ? -11.632 8.268 -13.850 1.00 95.25 368 MET A C 1
ATOM 2854 O O . MET A 1 368 ? -12.155 7.829 -14.874 1.00 95.25 368 MET A O 1
ATOM 2858 N N . LEU A 1 369 ? -12.201 8.159 -12.649 1.00 96.81 369 LEU A N 1
ATOM 2859 C CA . LEU A 1 369 ? -13.381 7.347 -12.340 1.00 96.81 369 LEU A CA 1
ATOM 2860 C C . LEU A 1 369 ? -14.559 7.486 -13.334 1.00 96.81 369 LEU A C 1
ATOM 2862 O O . LEU A 1 369 ? -15.040 6.451 -13.806 1.00 96.81 369 LEU A O 1
ATOM 2866 N N . PRO A 1 370 ? -14.995 8.693 -13.765 1.00 95.69 370 PRO A N 1
ATOM 2867 C CA . PRO A 1 370 ? -16.080 8.832 -14.745 1.00 95.69 370 PRO A CA 1
ATOM 2868 C C . PRO A 1 370 ? -15.675 8.442 -16.176 1.00 95.69 370 PRO A C 1
ATOM 2870 O O . PRO A 1 370 ? -16.531 8.205 -17.025 1.00 95.69 370 PRO A O 1
ATOM 2873 N N . ARG A 1 371 ? -14.368 8.403 -16.469 1.00 94.62 371 ARG A N 1
ATOM 2874 C CA . ARG A 1 371 ? -13.791 8.080 -17.786 1.00 94.62 371 ARG A CA 1
ATOM 2875 C C . ARG A 1 371 ? -13.512 6.588 -17.932 1.00 94.62 371 ARG A C 1
ATOM 2877 O O . ARG A 1 371 ? -13.686 6.054 -19.028 1.00 94.62 371 ARG A O 1
ATOM 2884 N N . LEU A 1 372 ? -13.059 5.952 -16.850 1.00 94.94 372 LEU A N 1
ATOM 2885 C CA . LEU A 1 372 ? -12.904 4.505 -16.739 1.00 94.94 372 LEU A CA 1
ATOM 2886 C C . LEU A 1 372 ? -14.274 3.833 -16.615 1.00 94.94 372 LEU A C 1
ATOM 2888 O O . LEU A 1 372 ? -14.519 2.820 -17.255 1.00 94.94 372 LEU A O 1
ATOM 2892 N N . ALA A 1 373 ? -15.169 4.414 -15.817 1.00 95.56 373 ALA A N 1
ATOM 2893 C CA . ALA A 1 373 ? -16.465 3.860 -15.456 1.00 95.56 373 ALA A CA 1
ATOM 2894 C C . ALA A 1 373 ? -16.390 2.396 -14.943 1.00 95.56 373 ALA A C 1
ATOM 2896 O O . ALA A 1 373 ? -16.755 1.472 -15.680 1.00 95.56 373 ALA A O 1
ATOM 2897 N N . PRO A 1 374 ? -15.910 2.157 -13.702 1.00 96.12 374 PRO A N 1
ATOM 2898 C CA . PRO A 1 374 ? -15.911 0.827 -13.088 1.00 96.12 374 PRO A CA 1
ATOM 2899 C C . PRO A 1 374 ? -17.307 0.189 -13.002 1.00 96.12 374 PRO A C 1
ATOM 2901 O O . PRO A 1 374 ? -18.293 0.862 -12.690 1.00 96.12 374 PRO A O 1
ATOM 2904 N N . ARG A 1 375 ? -17.387 -1.115 -13.269 1.00 94.56 375 ARG A N 1
ATOM 2905 C CA . ARG A 1 375 ? -18.598 -1.953 -13.188 1.00 94.56 375 ARG A CA 1
ATOM 2906 C C . ARG A 1 375 ? -18.374 -3.246 -12.402 1.00 94.56 375 ARG A C 1
ATOM 2908 O O . ARG A 1 375 ? -19.331 -3.791 -11.876 1.00 94.56 375 ARG A O 1
ATOM 2915 N N . ASN A 1 376 ? -17.135 -3.729 -12.327 1.00 94.19 376 ASN A N 1
ATOM 2916 C CA . ASN A 1 376 ? -16.773 -4.943 -11.598 1.00 94.19 376 ASN A CA 1
ATOM 2917 C C . ASN A 1 376 ? -15.501 -4.741 -10.754 1.00 94.19 376 ASN A C 1
ATOM 2919 O O . ASN A 1 376 ? -14.868 -3.682 -10.780 1.00 94.19 376 ASN A O 1
ATOM 2923 N N . PHE A 1 377 ? -15.111 -5.781 -10.015 1.00 93.38 377 PHE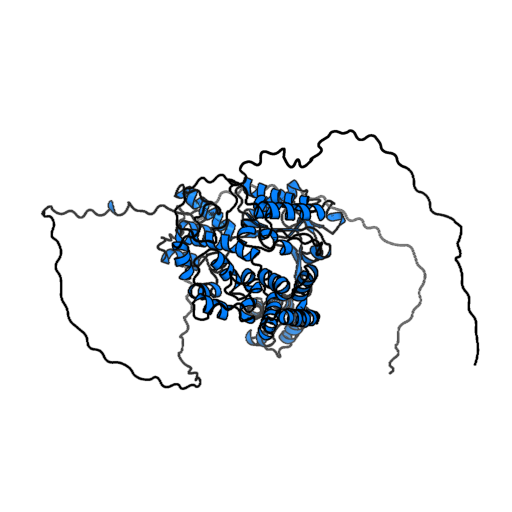 A N 1
ATOM 2924 C CA . PHE A 1 377 ? -13.947 -5.745 -9.130 1.00 93.38 377 PHE A CA 1
ATOM 2925 C C . PHE A 1 377 ? -12.634 -5.492 -9.885 1.00 93.38 377 PHE A C 1
ATOM 2927 O O . PHE A 1 377 ? -11.819 -4.675 -9.454 1.00 93.38 377 PHE A O 1
ATOM 2934 N N . TYR A 1 378 ? -12.440 -6.142 -11.037 1.00 93.56 378 TYR A N 1
ATOM 2935 C CA . TYR A 1 378 ? -11.214 -6.021 -11.827 1.00 93.56 378 TYR A CA 1
ATOM 2936 C C . TYR A 1 378 ? -11.008 -4.601 -12.380 1.00 93.56 378 TYR A C 1
ATOM 2938 O O . TYR A 1 378 ? -9.879 -4.123 -12.493 1.00 93.56 378 TYR A O 1
ATOM 2946 N N . ASP A 1 379 ? -12.089 -3.863 -12.624 1.00 94.94 379 ASP A N 1
ATOM 2947 C CA . ASP A 1 379 ? -12.008 -2.453 -13.001 1.00 94.94 379 ASP A CA 1
ATOM 2948 C C . ASP A 1 379 ? -11.377 -1.577 -11.907 1.00 94.94 379 ASP A C 1
ATOM 2950 O O . ASP A 1 379 ? -10.662 -0.628 -12.226 1.00 94.94 379 ASP A O 1
ATOM 2954 N N . LEU A 1 380 ? -11.588 -1.902 -10.625 1.00 95.31 380 LEU A N 1
ATOM 2955 C CA . LEU A 1 380 ? -10.939 -1.210 -9.504 1.00 95.31 380 LEU A CA 1
ATOM 2956 C C . LEU A 1 380 ? -9.450 -1.568 -9.406 1.00 95.31 380 LEU A C 1
ATOM 2958 O O . LEU A 1 380 ? -8.631 -0.698 -9.111 1.00 95.31 380 LEU A O 1
ATOM 2962 N N . VAL A 1 381 ? -9.083 -2.816 -9.724 1.00 94.00 381 VAL A N 1
ATOM 2963 C CA . VAL A 1 381 ? -7.677 -3.249 -9.857 1.00 94.00 381 VAL A CA 1
ATOM 2964 C C . VAL A 1 381 ? -6.965 -2.409 -10.924 1.00 94.00 381 VAL A C 1
ATOM 2966 O O . VAL A 1 381 ? -5.842 -1.941 -10.713 1.00 94.00 381 VAL A O 1
ATOM 2969 N N . ILE A 1 382 ? -7.641 -2.145 -12.046 1.00 93.75 382 ILE A N 1
ATOM 2970 C CA . ILE A 1 382 ? -7.138 -1.264 -13.103 1.00 93.75 382 ILE A CA 1
ATOM 2971 C C . ILE A 1 382 ? -7.082 0.198 -12.635 1.00 93.75 382 ILE A C 1
ATOM 2973 O O . ILE A 1 382 ? -6.048 0.834 -12.825 1.00 93.75 382 ILE A O 1
ATOM 2977 N N . GLU A 1 383 ? -8.119 0.736 -11.990 1.00 94.88 383 GLU A N 1
ATOM 2978 C CA . GLU A 1 383 ? -8.163 2.141 -11.540 1.00 94.88 383 GLU A CA 1
ATOM 2979 C C . GLU A 1 383 ? -7.018 2.493 -10.570 1.00 94.88 383 GLU A C 1
ATOM 2981 O O . GLU A 1 383 ? -6.297 3.481 -10.740 1.00 94.88 383 GLU A O 1
ATOM 2986 N N . ILE A 1 384 ? -6.753 1.620 -9.594 1.00 92.69 384 ILE A N 1
ATOM 2987 C CA . ILE A 1 384 ? -5.651 1.767 -8.624 1.00 92.69 384 ILE A CA 1
ATOM 2988 C C . ILE A 1 384 ? -4.268 1.758 -9.314 1.00 92.69 384 ILE A C 1
ATOM 2990 O O . ILE A 1 384 ? -3.279 2.272 -8.771 1.00 92.69 384 ILE A O 1
ATOM 2994 N N . SER A 1 385 ? -4.190 1.217 -10.531 1.00 89.38 385 SER A N 1
ATOM 2995 C CA . SER A 1 385 ? -2.953 0.993 -11.286 1.00 89.38 385 SER A CA 1
ATOM 2996 C C . SER A 1 385 ? -2.727 2.016 -12.404 1.00 89.38 385 SER A C 1
ATOM 2998 O O . SER A 1 385 ? -1.592 2.428 -12.635 1.00 89.38 385 SER A O 1
ATOM 3000 N N . ILE A 1 386 ? -3.790 2.464 -13.077 1.00 87.50 386 ILE A N 1
ATOM 3001 C CA . ILE A 1 386 ? -3.722 3.263 -14.309 1.00 87.50 386 ILE A CA 1
ATOM 3002 C C . ILE A 1 386 ? -3.344 4.732 -14.064 1.00 87.50 386 ILE A C 1
ATOM 3004 O O . ILE A 1 386 ? -2.677 5.349 -14.898 1.00 87.50 386 ILE A O 1
ATOM 3008 N N . VAL A 1 387 ? -3.702 5.301 -12.908 1.00 86.56 387 VAL A N 1
ATOM 3009 C CA . VAL A 1 387 ? -3.402 6.699 -12.544 1.00 86.56 387 VAL A CA 1
ATOM 3010 C C . VAL A 1 387 ? -2.001 6.810 -11.923 1.00 86.56 387 VAL A C 1
ATOM 3012 O O . VAL A 1 387 ? -1.821 7.209 -10.772 1.00 86.56 387 VAL A O 1
ATOM 3015 N N . ARG A 1 388 ? -0.975 6.413 -12.687 1.00 81.94 388 ARG A N 1
ATOM 3016 C CA . ARG A 1 388 ? 0.436 6.383 -12.255 1.00 81.94 388 ARG A CA 1
ATOM 3017 C C . ARG A 1 388 ? 1.378 6.932 -13.335 1.00 81.94 388 ARG A C 1
ATOM 3019 O O . ARG A 1 388 ? 1.057 6.833 -14.521 1.00 81.94 388 ARG A O 1
ATOM 3026 N N . PRO A 1 389 ? 2.564 7.469 -12.974 1.00 70.56 389 PRO A N 1
ATOM 3027 C CA . PRO A 1 389 ? 3.496 8.036 -13.951 1.00 70.56 389 PRO A CA 1
ATOM 3028 C C . PRO A 1 389 ? 3.923 7.053 -15.050 1.00 70.56 389 PRO A C 1
ATOM 3030 O O . PRO A 1 389 ? 4.117 7.488 -16.179 1.00 70.56 389 PRO A O 1
ATOM 3033 N N . GLY A 1 390 ? 3.999 5.748 -14.759 1.00 68.75 390 GLY A N 1
ATOM 3034 C CA . GLY A 1 390 ? 4.341 4.698 -15.729 1.00 68.75 390 GLY A CA 1
ATOM 3035 C C . GLY A 1 390 ? 3.329 4.589 -16.869 1.00 68.75 390 GLY A C 1
ATOM 3036 O O . GLY A 1 390 ? 3.676 4.932 -17.998 1.00 68.75 390 GLY A O 1
ATOM 3037 N N . PRO A 1 391 ? 2.070 4.195 -16.599 1.00 70.06 391 PRO A N 1
ATOM 3038 C CA . PRO A 1 391 ? 1.016 4.145 -17.612 1.00 70.06 391 PRO A CA 1
ATOM 3039 C C . PRO A 1 391 ? 0.783 5.465 -18.354 1.00 70.06 391 PRO A C 1
ATOM 3041 O O . PRO A 1 391 ? 0.485 5.446 -19.551 1.00 70.06 391 PRO A O 1
ATOM 3044 N N . ILE A 1 392 ? 0.941 6.606 -17.670 1.00 74.50 392 ILE A N 1
ATOM 3045 C CA . ILE A 1 392 ? 0.814 7.942 -18.272 1.00 74.50 392 ILE A CA 1
ATOM 3046 C C . ILE A 1 392 ? 1.963 8.207 -19.259 1.00 74.50 392 ILE A C 1
ATOM 3048 O O . ILE A 1 392 ? 1.706 8.504 -20.423 1.00 74.50 392 ILE A O 1
ATOM 3052 N N . THR A 1 393 ? 3.218 8.052 -18.827 1.00 65.12 393 THR A N 1
ATOM 3053 C CA . THR A 1 393 ? 4.414 8.301 -19.660 1.00 65.12 393 THR A CA 1
ATOM 3054 C C . THR A 1 393 ? 4.530 7.294 -20.801 1.00 65.12 393 THR A C 1
ATOM 3056 O O . THR A 1 393 ? 4.868 7.659 -21.922 1.00 65.12 393 THR A O 1
ATOM 3059 N N . GLY A 1 394 ? 4.183 6.033 -20.542 1.00 64.56 394 GLY A N 1
ATOM 3060 C CA . GLY A 1 394 ? 4.147 4.963 -21.537 1.00 64.56 394 GLY A CA 1
ATOM 3061 C C . GLY A 1 394 ? 2.933 5.000 -22.475 1.00 64.56 394 GLY A C 1
ATOM 3062 O O . GLY A 1 394 ? 2.742 4.064 -23.251 1.00 64.56 394 GLY A O 1
ATOM 3063 N N . GLY A 1 395 ? 2.088 6.038 -22.400 1.00 73.56 395 GLY A N 1
ATOM 3064 C CA . GLY A 1 395 ? 0.977 6.264 -23.330 1.00 73.56 395 GLY A CA 1
ATOM 3065 C C . GLY A 1 395 ? -0.148 5.223 -23.278 1.00 73.56 395 GLY A C 1
ATOM 3066 O O . GLY A 1 395 ? -0.939 5.140 -24.215 1.00 73.56 395 GLY A O 1
ATOM 3067 N N . MET A 1 396 ? -0.240 4.426 -22.209 1.00 77.56 396 MET A N 1
ATOM 3068 C CA . MET A 1 396 ? -1.144 3.268 -22.099 1.00 77.56 396 MET A CA 1
ATOM 3069 C C . MET A 1 396 ? -2.589 3.669 -21.776 1.00 77.56 396 MET A C 1
ATOM 3071 O O . MET A 1 396 ? -3.539 3.021 -22.219 1.00 77.56 396 MET A O 1
ATOM 3075 N N . VAL A 1 397 ? -2.757 4.765 -21.028 1.00 85.88 397 VAL A N 1
ATOM 3076 C CA . VAL A 1 397 ? -4.053 5.215 -20.494 1.00 85.88 397 VAL A CA 1
ATOM 3077 C C . VAL A 1 397 ? -5.067 5.501 -21.606 1.00 85.88 397 VAL A C 1
ATOM 3079 O O . VAL A 1 397 ? -6.200 5.030 -21.557 1.00 85.88 397 VAL A O 1
ATOM 3082 N N . HIS A 1 398 ? -4.675 6.262 -22.632 1.00 88.06 398 HIS A N 1
ATOM 3083 C CA . HIS A 1 398 ? -5.603 6.687 -23.685 1.00 88.06 398 HIS A CA 1
ATOM 3084 C C . HIS A 1 398 ? -6.094 5.531 -24.583 1.00 88.06 398 HIS A C 1
ATOM 3086 O O . HIS A 1 398 ? -7.308 5.446 -24.764 1.00 88.06 398 HIS A O 1
ATOM 3092 N N . PRO A 1 399 ? -5.236 4.629 -25.109 1.00 88.75 399 PRO A N 1
ATOM 3093 C CA . PRO A 1 399 ? -5.679 3.438 -25.839 1.00 88.75 399 PRO A CA 1
ATOM 3094 C C . PRO A 1 399 ? -6.641 2.562 -25.035 1.00 88.75 399 PRO A C 1
ATOM 3096 O O . PRO A 1 399 ? -7.710 2.222 -25.539 1.00 88.75 399 PRO A O 1
ATOM 3099 N N . TYR A 1 400 ? -6.318 2.263 -23.769 1.00 91.81 400 TYR A N 1
ATOM 3100 C CA . TYR A 1 400 ? -7.194 1.463 -22.908 1.00 91.81 400 TYR A CA 1
ATOM 3101 C C . TYR A 1 400 ? -8.575 2.119 -22.756 1.00 91.81 400 TYR A C 1
ATOM 3103 O O . TYR A 1 400 ? -9.605 1.491 -23.000 1.00 91.81 400 TYR A O 1
ATOM 3111 N N . LEU A 1 401 ? -8.600 3.418 -22.443 1.00 92.56 401 LEU A N 1
ATOM 3112 C CA . LEU A 1 401 ? -9.834 4.183 -22.282 1.00 92.56 401 LEU A CA 1
ATOM 3113 C C . LEU A 1 401 ? -10.673 4.282 -23.566 1.00 92.56 401 LEU A C 1
ATOM 3115 O O . LEU A 1 401 ? -11.896 4.312 -23.456 1.00 92.56 401 LEU A O 1
ATOM 3119 N N . ARG A 1 402 ? -10.066 4.373 -24.759 1.00 93.31 402 ARG A N 1
ATOM 3120 C CA . ARG A 1 402 ? -10.811 4.377 -26.037 1.00 93.31 402 ARG A CA 1
ATOM 3121 C C . ARG A 1 402 ? -11.453 3.021 -26.307 1.00 93.31 402 ARG A C 1
ATOM 3123 O O . ARG A 1 402 ? -12.650 2.957 -26.573 1.00 93.31 402 ARG A O 1
ATOM 3130 N N . ARG A 1 403 ? -10.683 1.937 -26.161 1.00 93.81 403 ARG A N 1
ATOM 3131 C CA . ARG A 1 403 ? -11.173 0.560 -26.340 1.00 93.81 403 ARG A CA 1
ATOM 3132 C C . ARG A 1 403 ? -12.308 0.234 -25.384 1.00 93.81 403 ARG A C 1
ATOM 3134 O O . ARG A 1 403 ? -13.328 -0.304 -25.795 1.00 93.81 403 ARG A O 1
ATOM 3141 N N . ARG A 1 404 ? -12.178 0.661 -24.127 1.00 91.88 404 ARG A N 1
ATOM 3142 C CA . ARG A 1 404 ? -13.209 0.499 -23.099 1.00 91.88 404 ARG A CA 1
ATOM 3143 C C . ARG A 1 404 ? -14.513 1.251 -23.398 1.00 91.88 404 ARG A C 1
ATOM 3145 O O . ARG A 1 404 ? -15.571 0.802 -22.973 1.00 91.88 404 ARG A O 1
ATOM 3152 N N . ARG A 1 405 ? -14.459 2.362 -24.143 1.00 91.00 405 ARG A N 1
ATOM 3153 C CA . ARG A 1 405 ? -15.648 3.077 -24.651 1.00 91.00 405 ARG A CA 1
ATOM 3154 C C . ARG A 1 405 ? -16.142 2.573 -26.015 1.00 91.00 405 ARG A C 1
ATOM 3156 O O . ARG A 1 405 ? -17.122 3.107 -26.520 1.00 91.00 405 ARG A O 1
ATOM 3163 N N . GLY A 1 406 ? -15.488 1.579 -26.620 1.00 91.31 406 GLY A N 1
ATOM 3164 C CA . GLY A 1 406 ? -15.802 1.107 -27.974 1.00 91.31 406 GLY A CA 1
ATOM 3165 C C . GLY A 1 406 ? -15.385 2.070 -29.097 1.00 91.31 406 GLY A C 1
ATOM 3166 O O . GLY A 1 406 ? -15.776 1.873 -30.241 1.00 91.31 406 GLY A O 1
ATOM 3167 N N . GLU A 1 407 ? -14.584 3.098 -28.794 1.00 92.88 407 GLU A N 1
ATOM 3168 C CA . GLU A 1 407 ? -14.076 4.080 -29.772 1.00 92.88 407 GLU A CA 1
ATOM 3169 C C . GLU A 1 407 ? -12.916 3.528 -30.621 1.00 92.88 407 GLU A C 1
ATOM 3171 O O . GLU A 1 407 ? -12.572 4.084 -31.660 1.00 92.88 407 GLU A O 1
ATOM 3176 N N . GLU A 1 408 ? -12.281 2.450 -30.160 1.00 92.69 408 GLU A N 1
ATOM 3177 C CA . GLU A 1 408 ? -11.185 1.748 -30.828 1.00 92.69 408 GLU A CA 1
ATOM 3178 C C . GLU A 1 408 ? -11.435 0.236 -30.684 1.00 92.69 408 GLU A C 1
ATOM 3180 O O . GLU A 1 408 ? -11.706 -0.214 -29.568 1.00 92.69 408 GLU A O 1
ATOM 3185 N N . PRO A 1 409 ? -11.358 -0.575 -31.755 1.00 92.06 409 PRO A N 1
ATOM 3186 C CA . PRO A 1 409 ? -11.497 -2.021 -31.630 1.00 92.06 409 PRO A CA 1
ATOM 3187 C C . PRO A 1 409 ? -10.327 -2.612 -30.833 1.00 92.06 409 PRO A C 1
ATOM 3189 O O . PRO A 1 409 ? -9.182 -2.168 -30.944 1.00 92.06 409 PRO A O 1
ATOM 3192 N N . VAL A 1 410 ? -10.597 -3.654 -30.045 1.00 91.88 410 VAL A N 1
ATOM 3193 C CA . VAL A 1 410 ? -9.536 -4.416 -29.377 1.00 91.88 410 VAL A CA 1
ATOM 3194 C C . VAL A 1 410 ? -8.817 -5.266 -30.422 1.00 91.88 410 VAL A C 1
ATOM 3196 O O . VAL A 1 410 ? -9.412 -6.157 -31.020 1.00 91.88 410 VAL A O 1
ATOM 3199 N N . VAL A 1 411 ? -7.534 -4.980 -30.650 1.00 84.56 411 VAL A N 1
ATOM 3200 C CA . VAL A 1 411 ? -6.691 -5.701 -31.614 1.00 84.56 411 VAL A CA 1
ATOM 3201 C C . VAL A 1 411 ? -5.517 -6.341 -30.883 1.00 84.56 411 VAL A C 1
ATOM 3203 O O . VAL A 1 411 ? -4.693 -5.640 -30.288 1.00 84.56 411 VAL A O 1
ATOM 3206 N N . TYR A 1 412 ? -5.413 -7.667 -30.973 1.00 87.25 412 TYR A N 1
ATOM 3207 C CA . TYR A 1 412 ? -4.250 -8.426 -30.520 1.00 87.25 412 TYR A CA 1
ATOM 3208 C C . TYR A 1 412 ? -3.282 -8.621 -31.699 1.00 87.25 412 TYR A C 1
ATOM 3210 O O . TYR A 1 412 ? -3.681 -9.179 -32.720 1.00 87.25 412 TYR A O 1
ATOM 3218 N N . PRO A 1 413 ? -2.009 -8.196 -31.599 1.00 79.50 413 PRO A N 1
ATOM 3219 C CA . PRO A 1 413 ? -1.044 -8.317 -32.701 1.00 79.50 413 PRO A CA 1
ATOM 3220 C C . PRO A 1 413 ? -0.681 -9.755 -33.091 1.00 79.50 413 PRO A C 1
ATOM 3222 O O . PRO A 1 413 ? -0.098 -9.963 -34.149 1.00 79.50 413 PRO A O 1
ATOM 3225 N N . HIS A 1 414 ? -0.960 -10.725 -32.217 1.00 85.44 414 HIS A N 1
ATOM 3226 C CA . HIS A 1 414 ? -0.774 -12.153 -32.454 1.00 85.44 414 HIS A CA 1
ATOM 3227 C C . HIS A 1 414 ? -1.663 -12.948 -31.475 1.00 85.44 414 HIS A C 1
ATOM 3229 O O . HIS A 1 414 ? -1.759 -12.533 -30.314 1.00 85.44 414 HIS A O 1
ATOM 3235 N N . PRO A 1 415 ? -2.277 -14.083 -31.876 1.00 86.19 415 PRO A N 1
ATOM 3236 C CA . PRO A 1 415 ? -3.220 -14.828 -31.031 1.00 86.19 415 PRO A CA 1
ATOM 3237 C C . PRO A 1 415 ? -2.659 -15.261 -29.670 1.00 86.19 415 PRO A C 1
ATOM 3239 O O . PRO A 1 415 ? -3.370 -15.245 -28.673 1.00 86.19 415 PRO A O 1
ATOM 3242 N N . SER A 1 416 ? -1.360 -15.571 -29.574 1.00 86.19 416 SER A N 1
ATOM 3243 C CA . SER A 1 416 ? -0.748 -15.946 -28.285 1.00 86.19 416 SER A CA 1
ATOM 3244 C C . SER A 1 416 ? -0.752 -14.827 -27.232 1.00 86.19 416 SER A C 1
ATOM 3246 O O . SER A 1 416 ? -0.538 -15.106 -26.057 1.00 86.19 416 SER A O 1
ATOM 3248 N N . LEU A 1 417 ? -0.982 -13.568 -27.621 1.00 86.88 417 LEU A N 1
ATOM 3249 C CA . LEU A 1 417 ? -0.999 -12.427 -26.698 1.00 86.88 417 LEU A CA 1
ATOM 3250 C C . LEU A 1 417 ? -2.388 -12.168 -26.101 1.00 86.88 417 LEU A C 1
ATOM 3252 O O . LEU A 1 417 ? -2.495 -11.468 -25.094 1.00 86.88 417 LEU A O 1
ATOM 3256 N N . GLU A 1 418 ? -3.441 -12.732 -26.695 1.00 89.69 418 GLU A N 1
ATOM 3257 C CA . GLU A 1 418 ? -4.821 -12.573 -26.235 1.00 89.69 418 GLU A CA 1
ATOM 3258 C C . GLU A 1 418 ? -5.020 -13.096 -24.797 1.00 89.69 418 GLU A C 1
ATOM 3260 O O . GLU A 1 418 ? -5.462 -12.304 -23.965 1.00 89.69 418 GLU A O 1
ATOM 3265 N N . PRO A 1 419 ? -4.571 -14.311 -24.403 1.00 87.12 419 PRO A N 1
ATOM 3266 C CA . PRO A 1 419 ? -4.700 -14.785 -23.018 1.00 87.12 419 PRO A CA 1
ATOM 3267 C C . PRO A 1 419 ? -3.988 -13.918 -21.964 1.00 87.12 419 PRO A C 1
ATOM 3269 O O . PRO A 1 419 ? -4.333 -13.978 -20.786 1.00 87.12 419 PRO A O 1
ATOM 3272 N N . VAL A 1 420 ? -2.987 -13.125 -22.367 1.00 85.81 420 VAL A N 1
ATOM 3273 C CA . VAL A 1 420 ? -2.220 -12.237 -21.472 1.00 85.81 420 VAL A CA 1
ATOM 3274 C C . VAL A 1 420 ? -2.864 -10.851 -21.362 1.00 85.81 420 VAL A C 1
ATOM 3276 O O . VAL A 1 420 ? -2.816 -10.230 -20.300 1.00 85.81 420 VAL A O 1
ATOM 3279 N N . LEU A 1 421 ? -3.458 -10.354 -22.452 1.00 88.88 421 LEU A N 1
ATOM 3280 C CA . LEU A 1 421 ? -3.939 -8.973 -22.571 1.00 88.88 421 LEU A CA 1
ATOM 3281 C C . LEU A 1 421 ? -5.466 -8.828 -22.650 1.00 88.88 421 LEU A C 1
ATOM 3283 O O . LEU A 1 421 ? -5.946 -7.696 -22.703 1.00 88.88 421 LEU A O 1
ATOM 3287 N N . ALA A 1 422 ? -6.236 -9.920 -22.651 1.00 90.38 422 ALA A N 1
ATOM 3288 C CA . ALA A 1 422 ? -7.698 -9.875 -22.736 1.00 90.38 422 ALA A CA 1
ATOM 3289 C C . ALA A 1 422 ? -8.320 -9.019 -21.624 1.00 90.38 422 ALA A C 1
ATOM 3291 O O . ALA A 1 422 ? -9.081 -8.090 -21.902 1.00 90.38 422 ALA A O 1
ATOM 3292 N N . LYS A 1 423 ? -7.906 -9.258 -20.372 1.00 88.50 423 LYS A N 1
ATOM 3293 C CA . LYS A 1 423 ? -8.395 -8.535 -19.185 1.00 88.50 423 LYS A CA 1
ATOM 3294 C C . LYS A 1 423 ? -8.138 -7.022 -19.230 1.00 88.50 423 LYS A C 1
ATOM 3296 O O . LYS A 1 423 ? -8.839 -6.254 -18.584 1.00 88.50 423 LYS A O 1
ATOM 3301 N N . THR A 1 424 ? -7.148 -6.585 -20.008 1.00 90.19 424 THR A N 1
ATOM 3302 C CA . THR A 1 424 ? -6.743 -5.179 -20.150 1.00 90.19 424 THR A CA 1
ATOM 3303 C C . THR A 1 424 ? -6.907 -4.667 -21.586 1.00 90.19 424 THR A C 1
ATOM 3305 O O . THR A 1 424 ? -6.225 -3.731 -22.009 1.00 90.19 424 THR A O 1
ATOM 3308 N N . LEU A 1 425 ? -7.830 -5.264 -22.352 1.00 91.00 425 LEU A N 1
ATOM 3309 C CA . LEU A 1 425 ? -8.249 -4.808 -23.684 1.00 91.00 425 LEU A CA 1
ATOM 3310 C C . LEU A 1 425 ? -7.075 -4.617 -24.666 1.00 91.00 425 LEU A C 1
ATOM 3312 O O . LEU A 1 425 ? -7.006 -3.637 -25.415 1.00 91.00 425 LEU A O 1
ATOM 3316 N N . GLY A 1 426 ? -6.104 -5.533 -24.656 1.00 87.38 426 GLY A N 1
ATOM 3317 C CA . GLY A 1 426 ? -4.945 -5.477 -25.553 1.00 87.38 426 GLY A CA 1
ATOM 3318 C C . GLY A 1 426 ? -3.889 -4.426 -25.175 1.00 87.38 426 GLY A C 1
ATOM 3319 O O . GLY A 1 426 ? -3.091 -4.049 -26.035 1.00 87.38 426 GLY A O 1
ATOM 3320 N N . VAL A 1 427 ? -3.898 -3.904 -23.942 1.00 86.56 427 VAL A N 1
ATOM 3321 C CA . VAL A 1 427 ? -2.919 -2.924 -23.432 1.00 86.56 427 VAL A CA 1
ATOM 3322 C C . VAL A 1 427 ? -2.224 -3.500 -22.193 1.00 86.56 427 VAL A C 1
ATOM 3324 O O . VAL A 1 427 ? -2.920 -3.832 -21.241 1.00 86.56 427 VAL A O 1
ATOM 3327 N N . PRO A 1 428 ? -0.886 -3.633 -22.140 1.00 84.31 428 PRO A N 1
ATOM 3328 C CA . PRO A 1 428 ? -0.216 -4.074 -20.918 1.00 84.31 428 PRO A CA 1
ATOM 3329 C C . PRO A 1 428 ? -0.276 -2.964 -19.860 1.00 84.31 428 PRO A C 1
ATOM 3331 O O . PRO A 1 428 ? 0.222 -1.864 -20.097 1.00 84.31 428 PRO A O 1
ATOM 3334 N N . LEU A 1 429 ? -0.896 -3.249 -18.711 1.00 84.44 429 LEU A N 1
ATOM 3335 C CA . LEU A 1 429 ? -1.071 -2.310 -17.592 1.00 84.44 429 LEU A CA 1
ATOM 3336 C C . LEU A 1 429 ? -0.330 -2.735 -16.313 1.00 84.44 429 LEU A C 1
ATOM 3338 O O . LEU A 1 429 ? -0.106 -1.888 -15.448 1.00 84.44 429 LEU A O 1
ATOM 3342 N N . PHE A 1 430 ? 0.088 -4.000 -16.210 1.00 84.62 430 PHE A N 1
ATOM 3343 C CA . PHE A 1 430 ? 0.737 -4.569 -15.021 1.00 84.62 430 PHE A CA 1
ATOM 3344 C C . PHE A 1 430 ? 2.138 -5.130 -15.310 1.00 84.62 430 PHE A C 1
ATOM 3346 O O . PHE A 1 430 ? 2.447 -5.526 -16.438 1.00 84.62 430 PHE A O 1
ATOM 3353 N N . GLN A 1 431 ? 2.982 -5.222 -14.275 1.00 77.50 431 GLN A N 1
ATOM 3354 C CA . GLN A 1 431 ? 4.327 -5.809 -14.393 1.00 77.50 431 GLN A CA 1
ATOM 3355 C C . GLN A 1 431 ? 4.280 -7.294 -14.791 1.00 77.50 431 GLN A C 1
ATOM 3357 O O . GLN A 1 431 ? 5.048 -7.736 -15.645 1.00 77.50 431 GLN A O 1
ATOM 3362 N N . GLU A 1 432 ? 3.356 -8.061 -14.217 1.00 79.69 432 GLU A N 1
ATOM 3363 C CA . GLU A 1 432 ? 3.176 -9.492 -14.461 1.00 79.69 432 GLU A CA 1
ATOM 3364 C C . GLU A 1 432 ? 2.770 -9.757 -15.916 1.00 79.69 432 GLU A C 1
ATOM 3366 O O . GLU A 1 432 ? 3.313 -10.661 -16.553 1.00 79.69 432 GLU A O 1
ATOM 3371 N N . GLN A 1 433 ? 1.898 -8.920 -16.492 1.00 82.06 433 GLN A N 1
ATOM 3372 C CA . GLN A 1 433 ? 1.569 -8.981 -17.920 1.00 82.06 433 GLN A CA 1
ATOM 3373 C C . GLN A 1 433 ? 2.801 -8.754 -18.795 1.00 82.06 433 GLN A C 1
ATOM 3375 O O . GLN A 1 433 ? 3.001 -9.471 -19.769 1.00 82.06 433 GLN A O 1
ATOM 3380 N N . VAL A 1 434 ? 3.647 -7.783 -18.448 1.00 78.75 434 VAL A N 1
ATOM 3381 C CA . VAL A 1 434 ? 4.881 -7.488 -19.186 1.00 78.75 434 VAL A CA 1
ATOM 3382 C C . VAL A 1 434 ? 5.874 -8.654 -19.124 1.00 78.75 434 VAL A C 1
ATOM 3384 O O . VAL A 1 434 ? 6.455 -9.017 -20.148 1.00 78.75 434 VAL A O 1
ATOM 3387 N N . MET A 1 435 ? 6.018 -9.301 -17.965 1.00 77.19 435 MET A N 1
ATOM 3388 C CA . MET A 1 435 ? 6.823 -10.522 -17.832 1.00 77.19 435 MET A CA 1
ATOM 3389 C C . MET A 1 435 ? 6.242 -11.669 -18.676 1.00 77.19 435 MET A C 1
ATOM 3391 O O . MET A 1 435 ? 6.975 -12.309 -19.432 1.00 77.19 435 MET A O 1
ATOM 3395 N N . ARG A 1 436 ? 4.918 -11.882 -18.638 1.00 81.69 436 ARG A N 1
ATOM 3396 C CA . ARG A 1 436 ? 4.230 -12.878 -19.481 1.00 81.69 436 ARG A CA 1
ATOM 3397 C C . ARG A 1 436 ? 4.361 -12.569 -20.973 1.00 81.69 436 ARG A C 1
ATOM 3399 O O . ARG A 1 436 ? 4.515 -13.500 -21.755 1.00 81.69 436 ARG A O 1
ATOM 3406 N N . LEU A 1 437 ? 4.369 -11.297 -21.382 1.00 84.62 437 LEU A N 1
ATOM 3407 C CA . LEU A 1 437 ? 4.658 -10.905 -22.763 1.00 84.62 437 LEU A CA 1
ATOM 3408 C C . LEU A 1 437 ? 6.083 -11.294 -23.169 1.00 84.62 437 LEU A C 1
ATOM 3410 O O . LEU A 1 437 ? 6.250 -11.841 -24.252 1.00 84.62 437 LEU A O 1
ATOM 3414 N N . ALA A 1 438 ? 7.102 -11.088 -22.330 1.00 83.25 438 ALA A N 1
ATOM 3415 C CA . ALA A 1 438 ? 8.464 -11.519 -22.660 1.00 83.25 438 ALA A CA 1
ATOM 3416 C C . ALA A 1 438 ? 8.557 -13.049 -22.856 1.00 83.25 438 ALA A C 1
ATOM 3418 O O . ALA A 1 438 ? 9.148 -13.515 -23.831 1.00 83.25 438 ALA A O 1
ATOM 3419 N N . VAL A 1 439 ? 7.902 -13.833 -21.994 1.00 84.62 439 VAL A N 1
ATOM 3420 C CA . VAL A 1 439 ? 7.846 -15.301 -22.120 1.00 84.62 439 VAL A CA 1
ATOM 3421 C C . VAL A 1 439 ? 7.071 -15.726 -23.376 1.00 84.62 439 VAL A C 1
ATOM 3423 O O . VAL A 1 439 ? 7.593 -16.448 -24.218 1.00 84.62 439 VAL A O 1
ATOM 3426 N N . VAL A 1 440 ? 5.838 -15.247 -23.560 1.00 85.69 440 VAL A N 1
ATOM 3427 C CA . VAL A 1 440 ? 4.932 -15.737 -24.616 1.00 85.69 440 VAL A CA 1
ATOM 3428 C C . VAL A 1 440 ? 5.243 -15.146 -25.996 1.00 85.69 440 VAL A C 1
ATOM 3430 O O . VAL A 1 440 ? 5.126 -15.841 -27.009 1.00 85.69 440 VAL A O 1
ATOM 3433 N N . ALA A 1 441 ? 5.656 -13.880 -26.069 1.00 83.94 441 ALA A N 1
ATOM 3434 C CA . ALA A 1 441 ? 5.960 -13.189 -27.323 1.00 83.94 441 ALA A CA 1
ATOM 3435 C C . ALA A 1 441 ? 7.410 -13.393 -27.785 1.00 83.94 441 ALA A C 1
ATOM 3437 O O . ALA A 1 441 ? 7.665 -13.372 -28.987 1.00 83.94 441 ALA A O 1
ATOM 3438 N N . ALA A 1 442 ? 8.350 -13.583 -26.854 1.00 85.31 442 ALA A N 1
ATOM 3439 C CA . ALA A 1 442 ? 9.782 -13.636 -27.142 1.00 85.31 442 ALA A CA 1
ATOM 3440 C C . ALA A 1 442 ? 10.488 -14.895 -26.604 1.00 85.31 442 ALA A C 1
ATOM 3442 O O . ALA A 1 442 ? 11.712 -14.893 -26.536 1.00 85.31 442 ALA A O 1
ATOM 3443 N N . ASP A 1 443 ? 9.769 -15.958 -26.223 1.00 86.69 443 ASP A N 1
ATOM 3444 C CA . ASP A 1 443 ? 10.345 -17.225 -25.723 1.00 86.69 443 ASP A CA 1
ATOM 3445 C C . ASP A 1 443 ? 11.437 -17.014 -24.666 1.00 86.69 443 ASP A C 1
ATOM 3447 O O . ASP A 1 443 ? 12.493 -17.647 -24.704 1.00 86.69 443 ASP A O 1
ATOM 3451 N N . TYR A 1 444 ? 11.233 -16.056 -23.758 1.00 86.00 444 TYR A N 1
ATOM 3452 C CA . TYR A 1 444 ? 12.150 -15.885 -22.637 1.00 86.00 444 TYR A CA 1
ATOM 3453 C C . TYR A 1 444 ? 12.067 -17.118 -21.743 1.00 86.00 444 TYR A C 1
ATOM 3455 O O . TYR A 1 444 ? 10.980 -17.497 -21.297 1.00 86.00 444 TYR A O 1
ATOM 3463 N N . THR A 1 445 ? 13.219 -17.718 -21.450 1.00 81.31 445 THR A N 1
ATOM 3464 C CA . THR A 1 445 ? 13.305 -18.680 -20.349 1.00 81.31 445 THR A CA 1
ATOM 3465 C C . THR A 1 445 ? 12.984 -17.977 -19.023 1.00 81.31 445 THR A C 1
ATOM 3467 O O . THR A 1 445 ? 13.126 -16.751 -18.936 1.00 81.31 445 THR A O 1
ATOM 3470 N N . PRO A 1 446 ? 12.576 -18.711 -17.972 1.00 68.38 446 PRO A N 1
ATOM 3471 C CA . PRO A 1 446 ? 12.326 -18.117 -16.660 1.00 68.38 446 PRO A CA 1
ATOM 3472 C C . PRO A 1 446 ? 13.496 -17.232 -16.171 1.00 68.38 446 PRO A C 1
ATOM 3474 O O . PRO A 1 446 ? 13.277 -16.069 -15.819 1.00 68.38 446 PRO A O 1
ATOM 3477 N N . GLY A 1 447 ? 14.745 -17.686 -16.334 1.00 69.81 447 GLY A N 1
ATOM 3478 C CA . GLY A 1 447 ? 15.930 -16.910 -15.959 1.00 69.81 447 GLY A CA 1
ATOM 3479 C C . GLY A 1 447 ? 16.189 -15.677 -16.831 1.00 69.81 447 GLY A C 1
ATOM 3480 O O . GLY A 1 447 ? 16.668 -14.659 -16.331 1.00 69.81 447 GLY A O 1
ATOM 3481 N N . GLU A 1 448 ? 15.835 -15.707 -18.122 1.00 80.56 448 GLU A N 1
ATOM 3482 C CA . GLU A 1 448 ? 15.857 -14.505 -18.970 1.00 80.56 448 GLU A CA 1
ATOM 3483 C C . GLU A 1 448 ? 14.778 -13.491 -18.546 1.00 80.56 448 GLU A C 1
ATOM 3485 O O . GLU A 1 448 ? 15.009 -12.281 -18.641 1.00 80.56 448 GLU A O 1
ATOM 3490 N N . ALA A 1 449 ? 13.618 -13.962 -18.073 1.00 75.81 449 ALA A N 1
ATOM 3491 C CA . ALA A 1 449 ? 12.516 -13.120 -17.606 1.00 75.81 449 ALA A CA 1
ATOM 3492 C C . ALA A 1 449 ? 12.817 -12.453 -16.252 1.00 75.81 449 ALA A C 1
ATOM 3494 O O . ALA A 1 449 ? 12.522 -11.267 -16.080 1.00 75.81 449 ALA A O 1
ATOM 3495 N N . ASP A 1 450 ? 13.464 -13.154 -15.318 1.00 69.00 450 ASP A N 1
ATOM 3496 C CA . ASP A 1 450 ? 13.954 -12.530 -14.085 1.00 69.00 450 ASP A CA 1
ATOM 3497 C C . ASP A 1 450 ? 15.136 -11.574 -14.340 1.00 69.00 450 ASP A C 1
ATOM 3499 O O . ASP A 1 450 ? 15.165 -10.471 -13.790 1.00 69.00 450 ASP A O 1
ATOM 3503 N N . GLN A 1 451 ? 16.071 -11.922 -15.231 1.00 75.50 451 GLN A N 1
ATOM 3504 C CA . GLN A 1 451 ? 17.156 -11.005 -15.601 1.00 75.50 451 GLN A CA 1
ATOM 3505 C C . GLN A 1 451 ? 16.607 -9.702 -16.209 1.00 75.50 451 GLN A C 1
ATOM 3507 O O . GLN A 1 451 ? 17.079 -8.618 -15.862 1.00 75.50 451 GLN A O 1
ATOM 3512 N N . LEU A 1 452 ? 15.561 -9.791 -17.043 1.00 78.19 452 LEU A N 1
ATOM 3513 C CA . LEU A 1 452 ? 14.842 -8.623 -17.557 1.00 78.19 452 LEU A CA 1
ATOM 3514 C C . LEU A 1 452 ? 14.247 -7.776 -16.423 1.00 78.19 452 LEU A C 1
ATOM 3516 O O . LEU A 1 452 ? 14.440 -6.563 -16.424 1.00 78.19 452 LEU A O 1
ATOM 3520 N N . ARG A 1 453 ? 13.577 -8.397 -15.440 1.00 73.12 453 ARG A N 1
ATOM 3521 C CA . ARG A 1 453 ? 13.031 -7.708 -14.254 1.00 73.12 453 ARG A CA 1
ATOM 3522 C C . ARG A 1 453 ? 14.122 -6.954 -13.483 1.00 73.12 453 ARG A C 1
ATOM 3524 O O . ARG A 1 453 ? 13.921 -5.792 -13.130 1.00 73.12 453 ARG A O 1
ATOM 3531 N N . ARG A 1 454 ? 15.276 -7.582 -13.231 1.00 68.56 454 ARG A N 1
ATOM 3532 C CA . ARG A 1 454 ? 16.394 -6.950 -12.503 1.00 68.56 454 ARG A CA 1
ATOM 3533 C C . ARG A 1 454 ? 17.025 -5.800 -13.292 1.00 68.56 454 ARG A C 1
ATOM 3535 O O . ARG A 1 454 ? 17.219 -4.717 -12.740 1.00 68.56 454 ARG A O 1
ATOM 3542 N N . ASP A 1 455 ? 17.272 -5.975 -14.589 1.00 74.88 455 ASP A N 1
ATOM 3543 C CA . ASP A 1 455 ? 17.834 -4.907 -15.428 1.00 74.88 455 ASP A CA 1
ATOM 3544 C C . ASP A 1 455 ? 16.823 -3.770 -15.716 1.00 74.88 455 ASP A C 1
ATOM 3546 O O . ASP A 1 455 ? 17.241 -2.636 -15.958 1.00 74.88 455 ASP A O 1
ATOM 3550 N N . MET A 1 456 ? 15.507 -4.020 -15.617 1.00 68.38 456 MET A N 1
ATOM 3551 C CA . MET A 1 456 ? 14.469 -2.974 -15.590 1.00 68.38 456 MET A CA 1
ATOM 3552 C C . MET A 1 456 ? 14.558 -2.101 -14.331 1.00 68.38 456 MET A C 1
ATOM 3554 O O . MET A 1 456 ? 14.451 -0.882 -14.440 1.00 68.38 456 MET A O 1
ATOM 3558 N N . ALA A 1 457 ? 14.770 -2.689 -13.148 1.00 62.09 457 ALA A N 1
ATOM 3559 C CA . ALA A 1 457 ? 14.889 -1.933 -11.897 1.00 62.09 457 ALA A CA 1
ATOM 3560 C C . ALA A 1 457 ? 16.177 -1.083 -11.849 1.00 62.09 457 ALA A C 1
ATOM 3562 O O . ALA A 1 457 ? 16.167 0.060 -11.394 1.00 62.09 457 ALA A O 1
ATOM 3563 N N . ALA A 1 458 ? 17.285 -1.607 -12.385 1.00 58.81 458 ALA A N 1
ATOM 3564 C CA . ALA A 1 458 ? 18.597 -0.953 -12.382 1.00 58.81 458 ALA A CA 1
ATOM 3565 C C . ALA A 1 458 ? 18.873 -0.035 -13.599 1.00 58.81 458 ALA A C 1
ATOM 3567 O O . ALA A 1 458 ? 20.019 0.372 -13.820 1.00 58.81 458 ALA A O 1
ATOM 3568 N N . TRP A 1 459 ? 17.855 0.300 -14.404 1.00 58.00 459 TRP A N 1
ATOM 3569 C CA . TRP A 1 459 ? 18.019 0.884 -15.748 1.00 58.00 459 TRP A CA 1
ATOM 3570 C C . TRP A 1 459 ? 18.845 2.185 -15.808 1.00 58.00 459 TRP A C 1
ATOM 3572 O O . TRP A 1 459 ? 19.512 2.434 -16.812 1.00 58.00 459 TRP A O 1
ATOM 3582 N N . ARG A 1 460 ? 18.845 3.009 -14.746 1.00 51.78 460 ARG A N 1
ATOM 3583 C CA . ARG A 1 460 ? 19.632 4.261 -14.686 1.00 51.78 460 ARG A CA 1
ATOM 3584 C C . ARG A 1 460 ? 21.144 4.050 -14.658 1.00 51.78 460 ARG A C 1
ATOM 3586 O O . ARG A 1 460 ? 21.878 5.008 -14.875 1.00 51.78 460 ARG A O 1
ATOM 3593 N N . LEU A 1 461 ? 21.609 2.844 -14.334 1.00 50.00 461 LEU A N 1
ATOM 3594 C CA . LEU A 1 461 ? 23.015 2.591 -14.022 1.00 50.00 461 LEU A CA 1
ATOM 3595 C C . LEU A 1 461 ? 23.795 1.916 -15.161 1.00 50.00 461 LEU A C 1
ATOM 3597 O O . LEU A 1 461 ? 25.015 2.047 -15.183 1.00 50.00 461 LEU A O 1
ATOM 3601 N N . HIS A 1 462 ? 23.153 1.201 -16.099 1.00 50.12 462 HIS A N 1
ATOM 3602 C CA . HIS A 1 462 ? 23.882 0.412 -17.108 1.00 50.12 462 HIS A CA 1
ATOM 3603 C C . HIS A 1 462 ? 23.143 0.211 -18.445 1.00 50.12 462 HIS A C 1
ATOM 3605 O O . HIS A 1 462 ? 21.962 -0.124 -18.474 1.00 50.12 462 HIS A O 1
ATOM 3611 N N . GLY A 1 463 ? 23.891 0.227 -19.559 1.00 56.62 463 GLY A N 1
ATOM 3612 C CA . GLY A 1 463 ? 23.425 -0.113 -20.920 1.00 56.62 463 GLY A CA 1
ATOM 3613 C C . GLY A 1 463 ? 23.112 -1.601 -21.169 1.00 56.62 463 GLY A C 1
ATOM 3614 O O . GLY A 1 463 ? 23.360 -2.121 -22.256 1.00 56.62 463 GLY A O 1
ATOM 3615 N N . ARG A 1 464 ? 22.607 -2.325 -20.161 1.00 66.00 464 ARG A N 1
ATOM 3616 C CA . ARG A 1 464 ? 22.206 -3.742 -20.282 1.00 66.00 464 ARG A CA 1
ATOM 3617 C C . ARG A 1 464 ? 20.835 -3.895 -20.945 1.00 66.00 464 ARG A C 1
ATOM 3619 O O . ARG A 1 464 ? 20.610 -4.864 -21.669 1.00 66.00 464 ARG A O 1
ATOM 3626 N N . ILE A 1 465 ? 19.950 -2.911 -20.763 1.00 75.44 465 ILE A N 1
ATOM 3627 C CA . ILE A 1 465 ? 18.582 -2.906 -21.304 1.00 75.44 465 ILE A CA 1
ATOM 3628 C C . ILE A 1 465 ? 18.558 -3.029 -22.845 1.00 75.44 465 ILE A C 1
ATOM 3630 O O . ILE A 1 465 ? 17.684 -3.691 -23.404 1.00 75.44 465 ILE A O 1
ATOM 3634 N N . ASP A 1 466 ? 19.575 -2.507 -23.542 1.00 78.44 466 ASP A N 1
ATOM 3635 C CA . ASP A 1 466 ? 19.724 -2.612 -25.003 1.00 78.44 466 ASP A CA 1
ATOM 3636 C C . ASP A 1 466 ? 19.940 -4.049 -25.502 1.00 78.44 466 ASP A C 1
ATOM 3638 O O . ASP A 1 466 ? 19.581 -4.383 -26.638 1.00 78.44 466 ASP A O 1
ATOM 3642 N N . ARG A 1 467 ? 20.492 -4.938 -24.662 1.00 83.12 467 ARG A N 1
ATOM 3643 C CA . ARG A 1 467 ? 20.579 -6.373 -24.974 1.00 83.12 467 ARG A CA 1
ATOM 3644 C C . ARG A 1 467 ? 19.179 -6.976 -25.046 1.00 83.12 467 ARG A C 1
ATOM 3646 O O . ARG A 1 467 ? 18.870 -7.654 -26.026 1.00 83.12 467 ARG A O 1
ATOM 3653 N N . HIS A 1 468 ? 18.338 -6.688 -24.053 1.00 85.00 468 HIS A N 1
ATOM 3654 C CA . HIS A 1 468 ? 16.949 -7.137 -24.035 1.00 85.00 468 HIS A CA 1
ATOM 3655 C C . HIS A 1 468 ? 16.129 -6.501 -25.162 1.00 85.00 468 HIS A C 1
ATOM 3657 O O . HIS A 1 468 ? 15.356 -7.217 -25.792 1.00 85.00 468 HIS A O 1
ATOM 3663 N N . ARG A 1 469 ? 16.370 -5.226 -25.516 1.00 87.19 469 ARG A N 1
ATOM 3664 C CA . ARG A 1 469 ? 15.761 -4.584 -26.699 1.00 87.19 469 ARG A CA 1
ATOM 3665 C C . ARG A 1 469 ? 15.961 -5.421 -27.959 1.00 87.19 469 ARG A C 1
ATOM 3667 O O . ARG A 1 469 ? 14.997 -5.765 -28.636 1.00 87.19 469 ARG A O 1
ATOM 3674 N N . ARG A 1 470 ? 17.218 -5.767 -28.266 1.00 86.94 470 ARG A N 1
ATOM 3675 C CA . ARG A 1 470 ? 17.563 -6.565 -29.455 1.00 86.94 470 ARG A CA 1
ATOM 3676 C C . ARG A 1 470 ? 16.964 -7.969 -29.398 1.00 86.94 470 ARG A C 1
ATOM 3678 O O . ARG A 1 470 ? 16.439 -8.431 -30.404 1.00 86.94 470 ARG A O 1
ATOM 3685 N N . LEU A 1 471 ? 17.032 -8.633 -28.244 1.00 87.44 471 LEU A N 1
ATOM 3686 C CA . LEU A 1 471 ? 16.538 -10.002 -28.085 1.00 87.44 471 LEU A CA 1
ATOM 3687 C C . LEU A 1 471 ? 15.018 -10.085 -28.285 1.00 87.44 471 LEU A C 1
ATOM 3689 O O . LEU A 1 471 ? 14.543 -10.893 -29.082 1.00 87.44 471 LEU A O 1
ATOM 3693 N N . LEU A 1 472 ? 14.282 -9.203 -27.608 1.00 87.50 472 LEU A N 1
ATOM 3694 C CA . LEU A 1 472 ? 12.827 -9.119 -27.653 1.00 87.50 472 LEU A CA 1
ATOM 3695 C C . LEU A 1 472 ? 12.335 -8.771 -29.065 1.00 87.50 472 LEU A C 1
ATOM 3697 O O . LEU A 1 472 ? 11.473 -9.465 -29.595 1.00 87.50 472 LEU A O 1
ATOM 3701 N N . LEU A 1 473 ? 12.953 -7.784 -29.729 1.00 89.88 473 LEU A N 1
ATOM 3702 C CA . LEU A 1 473 ? 12.627 -7.427 -31.115 1.00 89.88 473 LEU A CA 1
ATOM 3703 C C . LEU A 1 473 ? 12.807 -8.592 -32.092 1.00 89.88 473 LEU A C 1
ATOM 3705 O O . LEU A 1 473 ? 11.900 -8.867 -32.876 1.00 89.88 473 LEU A O 1
ATOM 3709 N N . THR A 1 474 ? 13.957 -9.269 -32.049 1.00 90.81 474 THR A N 1
ATOM 3710 C CA . THR A 1 474 ? 14.268 -10.368 -32.972 1.00 90.81 474 THR A CA 1
ATOM 3711 C C . THR A 1 474 ? 13.351 -11.568 -32.749 1.00 90.81 474 THR A C 1
ATOM 3713 O O . THR A 1 474 ? 12.808 -12.105 -33.713 1.00 90.81 474 THR A O 1
ATOM 3716 N N . ARG A 1 475 ? 13.135 -11.984 -31.492 1.00 92.00 475 ARG A N 1
ATOM 3717 C CA . ARG A 1 475 ? 12.300 -13.156 -31.186 1.00 92.00 475 ARG A CA 1
ATOM 3718 C C . ARG A 1 475 ? 10.808 -12.891 -31.443 1.00 92.00 475 ARG A C 1
ATOM 3720 O O . ARG A 1 475 ? 10.147 -13.746 -32.021 1.00 92.00 475 ARG A O 1
ATOM 3727 N N . MET A 1 476 ? 10.293 -11.693 -31.139 1.00 90.75 476 MET A N 1
ATOM 3728 C CA . MET A 1 476 ? 8.907 -11.323 -31.478 1.00 90.75 476 MET A CA 1
ATOM 3729 C C . MET A 1 476 ? 8.671 -11.301 -32.995 1.00 90.75 476 MET A C 1
ATOM 3731 O O . MET A 1 476 ? 7.670 -11.840 -33.466 1.00 90.75 476 MET A O 1
ATOM 3735 N N . GLN A 1 477 ? 9.611 -10.757 -33.777 1.00 90.19 477 GLN A N 1
ATOM 3736 C CA . GLN A 1 477 ? 9.529 -10.785 -35.245 1.00 90.19 477 GLN A CA 1
ATOM 3737 C C . GLN A 1 477 ? 9.579 -12.214 -35.803 1.00 90.19 477 GLN A C 1
ATOM 3739 O O . GLN A 1 477 ? 8.845 -12.520 -36.740 1.00 90.19 477 GLN A O 1
ATOM 3744 N N . ALA A 1 478 ? 10.373 -13.110 -35.205 1.00 89.62 478 ALA A N 1
ATOM 3745 C CA . ALA A 1 478 ? 10.405 -14.525 -35.586 1.00 89.62 478 ALA A CA 1
ATOM 3746 C C . ALA A 1 478 ? 9.060 -15.247 -35.351 1.00 89.62 478 ALA A C 1
ATOM 3748 O O . ALA A 1 478 ? 8.742 -16.182 -36.082 1.00 89.62 478 ALA A O 1
ATOM 3749 N N . LYS A 1 479 ? 8.235 -14.778 -34.400 1.00 87.81 479 LYS A N 1
ATOM 3750 C CA . LYS A 1 479 ? 6.838 -15.219 -34.205 1.00 87.81 479 LYS A CA 1
ATOM 3751 C C . LYS A 1 479 ? 5.810 -14.493 -35.087 1.00 87.81 479 LYS A C 1
ATOM 3753 O O . LYS A 1 479 ? 4.612 -14.639 -34.873 1.00 87.81 479 LYS A O 1
ATOM 3758 N N . GLY A 1 480 ? 6.244 -13.672 -36.045 1.00 87.12 480 GLY A N 1
ATOM 3759 C CA . GLY A 1 480 ? 5.346 -12.884 -36.895 1.00 87.12 480 GLY A CA 1
ATOM 3760 C C . GLY A 1 480 ? 4.701 -11.677 -36.202 1.00 87.12 480 GLY A C 1
ATOM 3761 O O . GLY A 1 480 ? 3.790 -11.072 -36.763 1.00 87.12 480 GLY A O 1
ATOM 3762 N N . ILE A 1 481 ? 5.159 -11.289 -35.006 1.00 88.50 481 ILE A N 1
ATOM 3763 C CA . ILE A 1 481 ? 4.645 -10.103 -34.312 1.00 88.50 481 ILE A CA 1
ATOM 3764 C C . ILE A 1 481 ? 5.257 -8.843 -34.957 1.00 88.50 481 ILE A C 1
ATOM 3766 O O . ILE A 1 481 ? 6.485 -8.757 -35.070 1.00 88.50 481 ILE A O 1
ATOM 3770 N N . PRO A 1 482 ? 4.451 -7.833 -35.350 1.00 87.38 482 PRO A N 1
ATOM 3771 C CA . PRO A 1 482 ? 4.956 -6.635 -36.013 1.00 87.38 482 PRO A CA 1
ATOM 3772 C C . PRO A 1 482 ? 6.033 -5.904 -35.206 1.00 87.38 482 PRO A C 1
ATOM 3774 O O . PRO A 1 482 ? 5.868 -5.646 -34.010 1.00 87.38 482 PRO A O 1
ATOM 3777 N N . ARG A 1 483 ? 7.110 -5.489 -35.888 1.00 87.56 483 ARG A N 1
ATOM 3778 C CA . ARG A 1 483 ? 8.245 -4.783 -35.273 1.00 87.56 483 ARG A CA 1
ATOM 3779 C C . ARG A 1 483 ? 7.811 -3.575 -34.446 1.00 87.56 483 ARG A C 1
ATOM 3781 O O . ARG A 1 483 ? 8.287 -3.422 -33.329 1.00 87.56 483 ARG A O 1
ATOM 3788 N N . GLU A 1 484 ? 6.897 -2.753 -34.955 1.00 84.81 484 GLU A N 1
ATOM 3789 C CA . GLU A 1 484 ? 6.412 -1.581 -34.220 1.00 84.81 484 GLU A CA 1
ATOM 3790 C C . GLU A 1 484 ? 5.749 -1.947 -32.888 1.00 84.81 484 GLU A C 1
ATOM 3792 O O . GLU A 1 484 ? 5.861 -1.207 -31.916 1.00 84.81 484 GLU A O 1
ATOM 3797 N N . PHE A 1 485 ? 5.043 -3.082 -32.824 1.00 81.88 485 PHE A N 1
ATOM 3798 C CA . PHE A 1 485 ? 4.447 -3.534 -31.574 1.00 81.88 485 PHE A CA 1
ATOM 3799 C C . PHE A 1 485 ? 5.520 -4.027 -30.604 1.00 81.88 485 PHE A C 1
ATOM 3801 O O . PHE A 1 485 ? 5.456 -3.690 -29.429 1.00 81.88 485 PHE A O 1
ATOM 3808 N N . ALA A 1 486 ? 6.537 -4.743 -31.085 1.00 84.75 486 ALA A N 1
ATOM 3809 C CA . ALA A 1 486 ? 7.678 -5.133 -30.259 1.00 84.75 486 ALA A CA 1
ATOM 3810 C C . ALA A 1 486 ? 8.487 -3.916 -29.754 1.00 84.75 486 ALA A C 1
ATOM 3812 O O . ALA A 1 486 ? 8.920 -3.904 -28.604 1.00 84.75 486 ALA A O 1
ATOM 3813 N N . GLU A 1 487 ? 8.631 -2.854 -30.559 1.00 85.44 487 GLU A N 1
ATOM 3814 C CA . GLU A 1 487 ? 9.229 -1.584 -30.116 1.00 85.44 487 GLU A CA 1
ATOM 3815 C C . GLU A 1 487 ? 8.344 -0.882 -29.071 1.00 85.44 487 GLU A C 1
ATOM 3817 O O . GLU A 1 487 ? 8.861 -0.460 -28.037 1.00 85.44 487 GLU A O 1
ATOM 3822 N N . ARG A 1 488 ? 7.013 -0.847 -29.256 1.00 77.88 488 ARG A N 1
ATOM 3823 C CA . ARG A 1 488 ? 6.071 -0.343 -28.235 1.00 77.88 488 ARG A CA 1
ATOM 3824 C C . ARG A 1 488 ? 6.147 -1.141 -26.931 1.00 77.88 488 ARG A C 1
ATOM 3826 O O . ARG A 1 488 ? 6.255 -0.527 -25.877 1.00 77.88 488 ARG A O 1
ATOM 3833 N N . VAL A 1 489 ? 6.151 -2.474 -26.988 1.00 78.31 489 VAL A N 1
ATOM 3834 C CA . VAL A 1 489 ? 6.288 -3.345 -25.805 1.00 78.31 489 VAL A CA 1
ATOM 3835 C C . VAL A 1 489 ? 7.613 -3.093 -25.087 1.00 78.31 489 VAL A C 1
ATOM 3837 O O . VAL A 1 489 ? 7.634 -3.067 -23.861 1.00 78.31 489 VAL A O 1
ATOM 3840 N N . PHE A 1 490 ? 8.706 -2.831 -25.809 1.00 80.31 490 PHE A N 1
ATOM 3841 C CA . PHE A 1 490 ? 9.982 -2.479 -25.185 1.00 80.31 490 PHE A CA 1
ATOM 3842 C C . PHE A 1 490 ? 9.974 -1.101 -24.496 1.00 80.31 490 PHE A C 1
ATOM 3844 O O . PHE A 1 490 ? 10.467 -0.971 -23.377 1.00 80.31 490 PHE A O 1
ATOM 3851 N N . GLU A 1 491 ? 9.393 -0.068 -25.108 1.00 76.62 491 GLU A N 1
ATOM 3852 C CA . GLU A 1 491 ? 9.274 1.243 -24.447 1.00 76.62 491 GLU A CA 1
ATOM 3853 C C . GLU A 1 491 ? 8.293 1.202 -23.261 1.00 76.62 491 GLU A C 1
ATOM 3855 O O . GLU A 1 491 ? 8.516 1.849 -22.236 1.00 76.62 491 GLU A O 1
ATOM 3860 N N . GLN A 1 492 ? 7.260 0.358 -23.339 1.00 71.38 492 GLN A N 1
ATOM 3861 C CA . GLN A 1 492 ? 6.389 0.037 -22.209 1.00 71.38 492 GLN A CA 1
ATOM 3862 C C . GLN A 1 492 ? 7.185 -0.649 -21.087 1.00 71.38 492 GLN A C 1
ATOM 3864 O O . GLN A 1 492 ? 7.166 -0.152 -19.964 1.00 71.38 492 GLN A O 1
ATOM 3869 N N . ILE A 1 493 ? 7.950 -1.711 -21.385 1.00 73.31 493 ILE A N 1
ATOM 3870 C CA . ILE A 1 493 ? 8.895 -2.375 -20.462 1.00 73.31 493 ILE A CA 1
ATOM 3871 C C . ILE A 1 493 ? 9.773 -1.346 -19.736 1.00 73.31 493 ILE A C 1
ATOM 3873 O O . ILE A 1 493 ? 9.883 -1.390 -18.512 1.00 73.31 493 ILE A O 1
ATOM 3877 N N . ARG A 1 494 ? 10.348 -0.377 -20.459 1.00 72.25 494 ARG A N 1
ATOM 3878 C CA . ARG A 1 494 ? 11.160 0.690 -19.854 1.00 72.25 494 ARG A CA 1
ATOM 3879 C C . ARG A 1 494 ? 10.359 1.542 -18.866 1.00 72.25 494 ARG A C 1
ATOM 3881 O O . ARG A 1 494 ? 10.796 1.700 -17.730 1.00 72.25 494 ARG A O 1
ATOM 3888 N N . GLY A 1 495 ? 9.171 2.017 -19.247 1.00 65.25 495 GLY A N 1
ATOM 3889 C CA . GLY A 1 495 ? 8.287 2.771 -18.346 1.00 65.25 495 GLY A CA 1
ATOM 3890 C C . GLY A 1 495 ? 7.816 1.974 -17.116 1.00 65.25 495 GLY A C 1
ATOM 3891 O O . GLY A 1 495 ? 7.630 2.542 -16.037 1.00 65.25 495 GLY A O 1
ATOM 3892 N N . PHE A 1 496 ? 7.676 0.651 -17.246 1.00 65.06 496 PHE A N 1
ATOM 3893 C CA . PHE A 1 496 ? 7.347 -0.259 -16.143 1.00 65.06 496 PHE A CA 1
ATOM 3894 C C . PHE A 1 496 ? 8.506 -0.481 -15.156 1.00 65.06 496 PHE A C 1
ATOM 3896 O O . PHE A 1 496 ? 8.237 -0.792 -13.994 1.00 65.06 496 PHE A O 1
ATOM 3903 N N . GLY A 1 497 ? 9.763 -0.283 -15.572 1.00 58.78 497 GLY A N 1
ATOM 3904 C CA . GLY A 1 497 ? 10.935 -0.365 -14.691 1.00 58.78 497 GLY A CA 1
ATOM 3905 C C . GLY A 1 497 ? 10.999 0.741 -13.631 1.00 58.78 497 GLY A C 1
ATOM 3906 O O . GLY A 1 497 ? 11.526 0.517 -12.547 1.00 58.78 497 GLY A O 1
ATOM 3907 N N . GLU A 1 498 ? 10.418 1.915 -13.905 1.00 55.16 498 GLU A N 1
ATOM 3908 C CA . GLU A 1 498 ? 10.352 3.036 -12.949 1.00 55.16 498 GLU A CA 1
ATOM 3909 C C . GLU A 1 498 ? 9.081 3.049 -12.092 1.00 55.16 498 GLU A C 1
ATOM 3911 O O . GLU A 1 498 ? 9.116 3.453 -10.930 1.00 55.16 498 GLU A O 1
ATOM 3916 N N . TYR A 1 499 ? 7.943 2.668 -12.678 1.00 56.12 499 TYR A N 1
ATOM 3917 C CA . TYR A 1 499 ? 6.617 2.974 -12.123 1.00 56.12 499 TYR A CA 1
ATOM 3918 C C . TYR A 1 499 ? 5.595 1.848 -12.291 1.00 56.12 499 TYR A C 1
ATOM 3920 O O . TYR A 1 499 ? 4.392 2.075 -12.130 1.00 56.12 499 TYR A O 1
ATOM 3928 N N . GLY A 1 500 ? 6.050 0.652 -12.655 1.00 60.62 500 GLY A N 1
ATOM 3929 C CA . GLY A 1 500 ? 5.177 -0.498 -12.792 1.00 60.62 500 GLY A CA 1
ATOM 3930 C C . GLY A 1 500 ? 4.519 -0.879 -11.475 1.00 60.62 500 GLY A C 1
ATOM 3931 O O . GLY A 1 500 ? 5.137 -0.805 -10.415 1.00 60.62 500 GLY A O 1
ATOM 3932 N N . PHE A 1 501 ? 3.258 -1.290 -11.553 1.00 74.12 501 PHE A N 1
ATOM 3933 C CA . PHE A 1 501 ? 2.486 -1.698 -10.389 1.00 74.12 501 PHE A CA 1
ATOM 3934 C C . PHE A 1 501 ? 2.119 -3.186 -10.513 1.00 74.12 501 PHE A C 1
ATOM 3936 O O . PHE A 1 501 ? 1.659 -3.583 -11.590 1.00 74.12 501 PHE A O 1
ATOM 3943 N N . PRO A 1 502 ? 2.358 -4.014 -9.477 1.00 83.69 502 PRO A N 1
ATOM 3944 C CA . PRO A 1 502 ? 1.992 -5.426 -9.515 1.00 83.69 502 PRO A CA 1
ATOM 3945 C C . PRO A 1 502 ? 0.471 -5.617 -9.506 1.00 83.69 502 PRO A C 1
ATOM 3947 O O . PRO A 1 502 ? -0.221 -5.028 -8.670 1.00 83.69 502 PRO A O 1
ATOM 3950 N N . GLU A 1 503 ? -0.042 -6.466 -10.394 1.00 88.44 503 GLU A N 1
ATOM 3951 C CA . GLU A 1 503 ? -1.457 -6.856 -10.471 1.00 88.44 503 GLU A CA 1
ATOM 3952 C C . GLU A 1 503 ? -1.933 -7.460 -9.147 1.00 88.44 503 GLU A C 1
ATOM 3954 O O . GLU A 1 503 ? -2.982 -7.084 -8.624 1.00 88.44 503 GLU A O 1
ATOM 3959 N N . SER A 1 504 ? -1.113 -8.324 -8.543 1.00 86.88 504 SER A N 1
ATOM 3960 C CA . SER A 1 504 ? -1.421 -8.985 -7.271 1.00 86.88 504 SER A CA 1
ATOM 3961 C C . SER A 1 504 ? -1.564 -7.996 -6.104 1.00 86.88 504 SER A C 1
ATOM 3963 O O . SER A 1 504 ? -2.430 -8.142 -5.243 1.00 86.88 504 SER A O 1
ATOM 3965 N N . HIS A 1 505 ? -0.749 -6.940 -6.094 1.00 88.88 505 HIS A N 1
ATOM 3966 C CA . HIS A 1 505 ? -0.794 -5.880 -5.086 1.00 88.88 505 HIS A CA 1
ATOM 3967 C C . HIS A 1 505 ? -1.972 -4.919 -5.321 1.00 88.88 505 HIS A C 1
ATOM 3969 O O . HIS A 1 505 ? -2.635 -4.511 -4.366 1.00 88.88 505 HIS A O 1
ATOM 3975 N N . ALA A 1 506 ? -2.281 -4.611 -6.586 1.00 91.00 506 ALA A N 1
ATOM 3976 C CA . ALA A 1 506 ? -3.471 -3.854 -6.963 1.00 91.00 506 ALA A CA 1
ATOM 3977 C C . ALA A 1 506 ? -4.764 -4.576 -6.561 1.00 91.00 506 ALA A C 1
ATOM 3979 O O . ALA A 1 506 ? -5.669 -3.940 -6.022 1.00 91.00 506 ALA A O 1
ATOM 3980 N N . ALA A 1 507 ? -4.822 -5.896 -6.754 1.00 91.88 507 ALA A N 1
ATOM 3981 C CA . ALA A 1 507 ? -5.944 -6.737 -6.352 1.00 91.88 507 ALA A CA 1
ATOM 3982 C C . ALA A 1 507 ? -6.173 -6.686 -4.835 1.00 91.88 507 ALA A C 1
ATOM 3984 O O . ALA A 1 507 ? -7.287 -6.403 -4.392 1.00 91.88 507 ALA A O 1
ATOM 3985 N N . SER A 1 508 ? -5.111 -6.842 -4.033 1.00 91.31 508 SER A N 1
ATOM 3986 C CA . SER A 1 508 ? -5.195 -6.695 -2.574 1.00 91.31 508 SER A CA 1
ATOM 3987 C C . SER A 1 508 ? -5.783 -5.339 -2.156 1.00 91.31 508 SER A C 1
ATOM 3989 O O . SER A 1 508 ? -6.675 -5.292 -1.310 1.00 91.31 508 SER A O 1
ATOM 3991 N N . PHE A 1 509 ? -5.339 -4.231 -2.759 1.00 94.12 509 PHE A N 1
ATOM 3992 C CA . PHE A 1 509 ? -5.859 -2.897 -2.432 1.00 94.12 509 PHE A CA 1
ATOM 3993 C C . PHE A 1 509 ? -7.275 -2.633 -2.965 1.00 94.12 509 PHE A C 1
ATOM 3995 O O . PHE A 1 509 ? -8.022 -1.888 -2.326 1.00 94.12 509 PHE A O 1
ATOM 4002 N N . ALA A 1 510 ? -7.673 -3.255 -4.078 1.00 94.94 510 ALA A N 1
ATOM 4003 C CA . ALA A 1 510 ? -9.022 -3.137 -4.627 1.00 94.94 510 ALA A CA 1
ATOM 4004 C C . ALA A 1 510 ? -10.095 -3.673 -3.666 1.00 94.94 510 ALA A C 1
ATOM 4006 O O . ALA A 1 510 ? -11.182 -3.104 -3.611 1.00 94.94 510 ALA A O 1
ATOM 4007 N N . LEU A 1 511 ? -9.788 -4.690 -2.849 1.00 94.19 511 LEU A N 1
ATOM 4008 C CA . LEU A 1 511 ? -10.704 -5.183 -1.809 1.00 94.19 511 LEU A CA 1
ATOM 4009 C C . LEU A 1 511 ? -11.002 -4.116 -0.750 1.00 94.19 511 LEU A C 1
ATOM 4011 O O . LEU A 1 511 ? -12.159 -3.888 -0.404 1.00 94.19 511 LEU A O 1
ATOM 4015 N N . ILE A 1 512 ? -9.969 -3.424 -0.264 1.00 95.88 512 ILE A N 1
ATOM 4016 C CA . ILE A 1 512 ? -10.107 -2.363 0.746 1.00 95.88 512 ILE A CA 1
ATOM 4017 C C . ILE A 1 512 ? -10.807 -1.135 0.135 1.00 95.88 512 ILE A C 1
ATOM 4019 O O . ILE A 1 512 ? -11.659 -0.519 0.779 1.00 95.88 512 ILE A O 1
ATOM 4023 N N . ALA A 1 513 ? -10.499 -0.797 -1.122 1.00 97.12 513 ALA A N 1
ATOM 4024 C CA . ALA A 1 513 ? -11.185 0.262 -1.864 1.00 97.12 513 ALA A CA 1
ATOM 4025 C C . ALA A 1 513 ? -12.682 -0.047 -2.042 1.00 97.12 513 ALA A C 1
ATOM 4027 O O . ALA A 1 513 ? -13.521 0.803 -1.753 1.00 97.12 513 ALA A O 1
ATOM 4028 N N . TYR A 1 514 ? -13.029 -1.276 -2.434 1.00 97.75 514 TYR A N 1
ATOM 4029 C CA . TYR A 1 514 ? -14.416 -1.721 -2.561 1.00 97.75 514 TYR A CA 1
ATOM 4030 C C . TYR A 1 514 ? -15.145 -1.735 -1.210 1.00 97.75 514 TYR A C 1
ATOM 4032 O O . TYR A 1 514 ? -16.230 -1.172 -1.102 1.00 97.75 514 TYR A O 1
ATOM 4040 N N . ALA A 1 515 ? -14.536 -2.289 -0.155 1.00 97.62 515 ALA A N 1
ATOM 4041 C CA . ALA A 1 515 ? -15.131 -2.332 1.182 1.00 97.62 515 ALA A CA 1
ATOM 4042 C C . ALA A 1 515 ? -15.398 -0.926 1.755 1.00 97.62 515 ALA A C 1
ATOM 4044 O O . ALA A 1 515 ? -16.475 -0.667 2.295 1.00 97.62 515 ALA A O 1
ATOM 4045 N N . THR A 1 516 ? -14.449 0.006 1.596 1.00 97.94 516 THR A N 1
ATOM 4046 C CA . THR A 1 516 ? -14.639 1.405 2.021 1.00 97.94 516 THR A CA 1
ATOM 4047 C C . THR A 1 516 ? -15.680 2.133 1.164 1.00 97.94 516 THR A C 1
ATOM 4049 O O . THR A 1 516 ? -16.477 2.892 1.712 1.00 97.94 516 THR A O 1
ATOM 4052 N N . ALA A 1 517 ? -15.748 1.868 -0.145 1.00 98.38 517 ALA A N 1
ATOM 4053 C CA . ALA A 1 517 ? -16.781 2.427 -1.018 1.00 98.38 517 ALA A CA 1
ATOM 4054 C C . ALA A 1 517 ? -18.185 1.903 -0.675 1.00 98.38 517 ALA A C 1
ATOM 4056 O O . ALA A 1 517 ? -19.131 2.685 -0.607 1.00 98.38 517 ALA A O 1
ATOM 4057 N N . TRP A 1 518 ? -18.320 0.601 -0.415 1.00 98.50 518 TRP A N 1
ATOM 4058 C CA . TRP A 1 518 ? -19.590 -0.025 -0.052 1.00 98.50 518 TRP A CA 1
ATOM 4059 C C . TRP A 1 518 ? -20.122 0.523 1.276 1.00 98.50 518 TRP A C 1
ATOM 4061 O O . TRP A 1 518 ? -21.289 0.902 1.372 1.00 98.50 518 TRP A O 1
ATOM 4071 N N . LEU A 1 519 ? -19.252 0.670 2.283 1.00 98.06 519 LEU A N 1
ATOM 4072 C CA . LEU A 1 519 ? -19.619 1.320 3.543 1.00 98.06 519 LEU A CA 1
ATOM 4073 C C . LEU A 1 519 ? -20.015 2.785 3.340 1.00 98.06 519 LEU A C 1
ATOM 4075 O O . LEU A 1 519 ? -21.030 3.193 3.891 1.00 98.06 519 LEU A O 1
ATOM 4079 N N . LYS A 1 520 ? -19.297 3.567 2.517 1.00 98.06 520 LYS A N 1
ATOM 4080 C CA . LYS A 1 520 ? -19.727 4.939 2.193 1.00 98.06 520 LYS A CA 1
ATOM 4081 C C . LYS A 1 520 ? -21.115 4.956 1.541 1.00 98.06 520 LYS A C 1
ATOM 4083 O O . LYS A 1 520 ? -21.931 5.812 1.876 1.00 98.06 520 LYS A O 1
ATOM 4088 N N . ARG A 1 521 ? -21.387 4.018 0.628 1.00 98.00 521 ARG A N 1
ATOM 4089 C CA . ARG A 1 521 ? -22.641 3.963 -0.132 1.00 98.00 521 ARG A CA 1
ATOM 4090 C C . ARG A 1 521 ? -23.851 3.598 0.726 1.00 98.00 521 ARG A C 1
ATOM 4092 O O . ARG A 1 521 ? -24.896 4.231 0.582 1.00 98.00 521 ARG A O 1
ATOM 4099 N N . HIS A 1 522 ? -23.718 2.569 1.561 1.00 97.62 522 HIS A N 1
ATOM 4100 C CA . HIS A 1 522 ? -24.837 1.966 2.297 1.00 97.62 522 HIS A CA 1
ATOM 4101 C C . HIS A 1 522 ? -24.932 2.430 3.753 1.00 97.62 522 HIS A C 1
ATOM 4103 O O . HIS A 1 522 ? -26.028 2.478 4.303 1.00 97.62 522 HIS A O 1
ATOM 4109 N N . TRP A 1 523 ? -23.806 2.821 4.356 1.00 97.38 523 TRP A N 1
ATOM 4110 C CA . TRP A 1 523 ? -23.690 3.205 5.768 1.00 97.38 523 TRP A CA 1
ATOM 4111 C C . TRP A 1 523 ? -22.872 4.502 5.950 1.00 97.38 523 TRP A C 1
ATOM 4113 O O . TRP A 1 523 ? -21.865 4.513 6.665 1.00 97.38 523 TRP A O 1
ATOM 4123 N N . PRO A 1 524 ? -23.256 5.614 5.283 1.00 97.19 524 PRO A N 1
ATOM 4124 C CA . PRO A 1 524 ? -22.473 6.850 5.263 1.00 97.19 524 PRO A CA 1
ATOM 4125 C C . PRO A 1 524 ? -22.202 7.446 6.653 1.00 97.19 524 PRO A C 1
ATOM 4127 O O . PRO A 1 524 ? -21.124 7.995 6.869 1.00 97.19 524 PRO A O 1
ATOM 4130 N N . ALA A 1 525 ? -23.125 7.319 7.613 1.00 97.00 525 ALA A N 1
ATOM 4131 C CA . ALA A 1 525 ? -22.925 7.832 8.970 1.00 97.00 525 ALA A CA 1
ATOM 4132 C C . ALA A 1 525 ? -21.828 7.049 9.713 1.00 97.00 525 ALA A C 1
ATOM 4134 O O . ALA A 1 525 ? -20.879 7.635 10.238 1.00 97.00 525 ALA A O 1
ATOM 4135 N N . GLU A 1 526 ? -21.929 5.720 9.703 1.00 97.75 526 GLU A N 1
ATOM 4136 C CA . GLU A 1 526 ? -20.964 4.781 10.273 1.00 97.75 526 GLU A CA 1
ATOM 4137 C C . GLU A 1 526 ? -19.584 4.938 9.602 1.00 97.75 526 GLU A C 1
ATOM 4139 O O . GLU A 1 526 ? -18.566 5.037 10.291 1.00 97.75 526 GLU A O 1
ATOM 4144 N N . PHE A 1 527 ? -19.550 5.070 8.270 1.00 98.06 527 PHE A N 1
ATOM 4145 C CA . PHE A 1 527 ? -18.346 5.342 7.480 1.00 98.06 527 PHE A CA 1
ATOM 4146 C C . PHE A 1 527 ? -17.671 6.670 7.858 1.00 98.06 527 PHE A C 1
ATOM 4148 O O . PHE A 1 527 ? -16.465 6.689 8.117 1.00 98.06 527 PHE A O 1
ATOM 4155 N N . THR A 1 528 ? -18.419 7.779 7.909 1.00 97.81 528 THR A N 1
ATOM 4156 C CA . THR A 1 528 ? -17.877 9.102 8.263 1.00 97.81 528 THR A CA 1
ATOM 4157 C C . THR A 1 528 ? -17.372 9.124 9.702 1.00 97.81 528 THR A C 1
ATOM 4159 O O . THR A 1 528 ? -16.275 9.621 9.951 1.00 97.81 528 THR A O 1
ATOM 4162 N N . CYS A 1 529 ? -18.138 8.571 10.644 1.00 97.62 529 CYS A N 1
ATOM 4163 C CA . CYS A 1 529 ? -17.756 8.494 12.052 1.00 97.62 529 CYS A CA 1
ATOM 4164 C C . CYS A 1 529 ? -16.443 7.711 12.229 1.00 97.62 529 CYS A C 1
ATOM 4166 O O . CYS A 1 529 ? -15.492 8.202 12.844 1.00 97.62 529 CYS A O 1
ATOM 4168 N N . ALA A 1 530 ? -16.340 6.538 11.596 1.00 97.56 530 ALA A N 1
ATOM 4169 C CA . ALA A 1 530 ? -15.124 5.735 11.597 1.00 97.56 530 ALA A CA 1
ATOM 4170 C C . ALA A 1 530 ? -13.931 6.449 10.934 1.00 97.56 530 ALA A C 1
ATOM 4172 O O . ALA A 1 530 ? -12.822 6.395 11.462 1.00 97.56 530 ALA A O 1
ATOM 4173 N N . LEU A 1 531 ? -14.147 7.148 9.812 1.00 97.25 531 LEU A N 1
ATOM 4174 C CA . LEU A 1 531 ? -13.101 7.885 9.096 1.00 97.25 531 LEU A CA 1
ATOM 4175 C C . LEU A 1 531 ? -12.555 9.073 9.898 1.00 97.25 531 LEU A C 1
ATOM 4177 O O . LEU A 1 531 ? -11.352 9.328 9.857 1.00 97.25 531 LEU A O 1
ATOM 4181 N N . LEU A 1 532 ? -13.417 9.792 10.626 1.00 96.69 532 LEU A N 1
ATOM 4182 C CA . LEU A 1 532 ? -13.005 10.875 11.524 1.00 96.69 532 LEU A CA 1
ATOM 4183 C C . LEU A 1 532 ? -12.164 10.334 12.688 1.00 96.69 532 LEU A C 1
ATOM 4185 O O . LEU A 1 532 ? -11.111 10.894 12.987 1.00 96.69 532 LEU A O 1
ATOM 4189 N N . ASN A 1 533 ? -12.573 9.206 13.274 1.00 96.06 533 ASN A N 1
ATOM 4190 C CA . ASN A 1 533 ? -11.854 8.549 14.371 1.00 96.06 533 ASN A CA 1
ATOM 4191 C C . ASN A 1 533 ? -10.557 7.838 13.934 1.00 96.06 533 ASN A C 1
ATOM 4193 O O . ASN A 1 533 ? -9.722 7.519 14.775 1.00 96.06 533 ASN A O 1
ATOM 4197 N N . ALA A 1 534 ? -10.369 7.591 12.634 1.00 94.75 534 ALA A N 1
ATOM 4198 C CA . ALA A 1 534 ? -9.148 7.011 12.070 1.00 94.75 534 ALA A CA 1
ATOM 4199 C C . ALA A 1 534 ? -8.098 8.064 11.642 1.00 94.75 534 ALA A C 1
ATOM 4201 O O . ALA A 1 534 ? -7.031 7.706 11.138 1.00 94.75 534 ALA A O 1
ATOM 4202 N N . GLN A 1 535 ? -8.376 9.362 11.820 1.00 93.25 535 GLN A N 1
ATOM 4203 C CA . GLN A 1 535 ? -7.444 10.440 11.474 1.00 93.25 535 GLN A CA 1
ATOM 4204 C C . GLN A 1 535 ? -6.176 10.440 12.356 1.00 93.25 535 GLN A C 1
ATOM 4206 O O . GLN A 1 535 ? -6.254 10.119 13.541 1.00 93.25 535 GLN A O 1
ATOM 4211 N N . PRO A 1 536 ? -5.007 10.868 11.832 1.00 89.50 536 PRO A N 1
ATOM 4212 C CA . PRO A 1 536 ? -4.782 11.452 10.505 1.00 89.50 536 PRO A CA 1
ATOM 4213 C C . PRO A 1 536 ? -4.595 10.402 9.394 1.00 89.50 536 PRO A C 1
ATOM 4215 O O . PRO A 1 536 ? -3.639 9.628 9.419 1.00 89.50 536 PRO A O 1
ATOM 4218 N N . MET A 1 537 ? -5.454 10.427 8.370 1.00 88.62 537 MET A N 1
ATOM 4219 C CA . MET A 1 537 ? -5.312 9.599 7.163 1.00 88.62 537 MET A CA 1
ATOM 4220 C C . MET A 1 537 ? -6.087 10.161 5.961 1.00 88.62 537 MET A C 1
ATOM 4222 O O . MET A 1 537 ? -7.010 10.957 6.115 1.00 88.62 537 MET A O 1
ATOM 4226 N N . GLY A 1 538 ? -5.740 9.695 4.760 1.00 86.75 538 GLY A N 1
ATOM 4227 C CA . GLY A 1 538 ? -6.386 10.099 3.509 1.00 86.75 538 GLY A CA 1
ATOM 4228 C C . GLY A 1 538 ? -5.965 11.484 3.006 1.00 86.75 538 GLY A C 1
ATOM 4229 O O . GLY A 1 538 ? -4.985 12.067 3.477 1.00 86.75 538 GLY A O 1
ATOM 4230 N N . PHE A 1 539 ? -6.679 12.003 2.004 1.00 89.50 539 PHE A N 1
ATOM 4231 C CA . PHE A 1 539 ? -6.330 13.268 1.330 1.00 89.50 539 PHE A CA 1
ATOM 4232 C C . PHE A 1 539 ? -7.052 14.505 1.885 1.00 89.50 539 PHE A C 1
ATOM 4234 O O . PHE A 1 539 ? -6.660 15.636 1.576 1.00 89.50 539 PHE A O 1
ATOM 4241 N N . TYR A 1 540 ? -8.109 14.310 2.674 1.00 94.81 540 TYR A N 1
ATOM 4242 C CA . TYR A 1 540 ? -9.044 15.362 3.069 1.00 94.81 540 TYR A CA 1
ATOM 4243 C C . TYR A 1 540 ? -8.964 15.684 4.559 1.00 94.81 540 TYR A C 1
ATOM 4245 O O . TYR A 1 540 ? -8.763 14.812 5.397 1.00 94.81 540 TYR A O 1
ATOM 4253 N N . SER A 1 541 ? -9.138 16.963 4.899 1.00 95.62 541 SER A N 1
ATOM 4254 C CA . SER A 1 541 ? -9.206 17.384 6.297 1.00 95.62 541 SER A CA 1
ATOM 4255 C C . SER A 1 541 ? -10.537 16.957 6.934 1.00 95.62 541 SER A C 1
ATOM 4257 O O . SER A 1 541 ? -11.536 16.826 6.216 1.00 95.62 541 SER A O 1
ATOM 4259 N N . PRO A 1 542 ? -10.608 16.844 8.276 1.00 95.94 542 PRO A N 1
ATOM 4260 C CA . PRO A 1 542 ? -11.860 16.579 8.985 1.00 95.94 542 PRO A CA 1
ATOM 4261 C C . PRO A 1 542 ? -13.000 17.517 8.571 1.00 95.94 542 PRO A C 1
ATOM 4263 O O . PRO A 1 542 ? -14.120 17.067 8.380 1.00 95.94 542 PRO A O 1
ATOM 4266 N N . ALA A 1 543 ? -12.714 18.803 8.333 1.00 95.81 543 ALA A N 1
ATOM 4267 C CA . ALA A 1 543 ? -13.712 19.766 7.866 1.00 95.81 543 ALA A CA 1
ATOM 4268 C C . ALA A 1 543 ? -14.316 19.389 6.499 1.00 95.81 543 ALA A C 1
ATOM 4270 O O . ALA A 1 543 ? -15.528 19.465 6.325 1.00 95.81 543 ALA A O 1
ATOM 4271 N N . THR A 1 544 ? -13.498 18.938 5.539 1.00 96.44 544 THR A N 1
ATOM 4272 C CA . THR A 1 544 ? -14.008 18.484 4.235 1.00 96.44 544 THR A CA 1
ATOM 4273 C C . THR A 1 544 ? -14.790 17.177 4.349 1.00 96.44 544 THR A C 1
ATOM 4275 O O . THR A 1 544 ? -15.807 17.041 3.682 1.00 96.44 544 THR A O 1
ATOM 4278 N N . ILE A 1 545 ? -14.368 16.254 5.218 1.00 97.06 545 ILE A N 1
ATOM 4279 C CA . ILE A 1 545 ? -15.088 14.999 5.494 1.00 97.06 545 ILE A CA 1
ATOM 4280 C C . ILE A 1 545 ? -16.468 15.286 6.118 1.00 97.06 545 ILE A C 1
ATOM 4282 O O . ILE A 1 545 ? -17.472 14.722 5.694 1.00 97.06 545 ILE A O 1
ATOM 4286 N N . ILE A 1 546 ? -16.534 16.216 7.076 1.00 97.00 546 ILE A N 1
ATOM 4287 C CA . ILE A 1 546 ? -17.778 16.672 7.716 1.00 97.00 546 ILE A CA 1
ATOM 4288 C C . ILE A 1 546 ? -18.721 17.328 6.694 1.00 97.00 546 ILE A C 1
ATOM 4290 O O . ILE A 1 546 ? -19.921 17.061 6.702 1.00 97.00 546 ILE A O 1
ATOM 4294 N N . ASP A 1 547 ? -18.206 18.185 5.809 1.00 97.50 547 ASP A N 1
ATOM 4295 C CA . ASP A 1 547 ? -19.029 18.845 4.789 1.00 97.50 547 ASP A CA 1
ATOM 4296 C C . ASP A 1 547 ? -19.456 17.901 3.653 1.00 97.50 547 ASP A C 1
ATOM 4298 O O . ASP A 1 547 ? -20.514 18.115 3.061 1.00 97.50 547 ASP A O 1
ATOM 4302 N N . ASP A 1 548 ? -18.688 16.846 3.371 1.00 97.19 548 ASP A N 1
ATOM 4303 C CA . ASP A 1 548 ? -19.103 15.758 2.481 1.00 97.19 548 ASP A CA 1
ATOM 4304 C C . ASP A 1 548 ? -20.257 14.952 3.097 1.00 97.19 548 ASP A C 1
ATOM 4306 O O . ASP A 1 548 ? -21.278 14.742 2.447 1.00 97.19 548 ASP A O 1
ATOM 4310 N N . ALA A 1 549 ? -20.169 14.597 4.381 1.00 97.00 549 ALA A N 1
ATOM 4311 C CA . ALA A 1 549 ? -21.236 13.887 5.089 1.00 97.00 549 ALA A CA 1
ATOM 4312 C C . ALA A 1 549 ? -22.561 14.676 5.113 1.00 97.00 549 ALA A C 1
ATOM 4314 O O . ALA A 1 549 ? -23.619 14.119 4.822 1.00 97.00 549 ALA A O 1
ATOM 4315 N N . LYS A 1 550 ? -22.509 15.998 5.345 1.00 97.00 550 LYS A N 1
ATOM 4316 C CA . LYS A 1 550 ? -23.693 16.879 5.256 1.00 97.00 550 LYS A CA 1
ATOM 4317 C C . LYS A 1 550 ? -24.341 16.863 3.867 1.00 97.00 550 LYS A C 1
ATOM 4319 O O . LYS A 1 550 ? -25.563 16.907 3.767 1.00 97.00 550 LYS A O 1
ATOM 4324 N N . ARG A 1 551 ? -23.548 16.799 2.787 1.00 96.06 551 ARG A N 1
ATOM 4325 C CA . ARG A 1 551 ? -24.068 16.697 1.404 1.00 96.06 551 ARG A CA 1
ATOM 4326 C C . ARG A 1 551 ? -24.755 15.360 1.142 1.00 96.06 551 ARG A C 1
ATOM 4328 O O . ARG A 1 551 ? -25.689 15.316 0.349 1.00 96.06 551 ARG A O 1
ATOM 4335 N N . HIS A 1 552 ? -24.338 14.315 1.851 1.00 95.44 552 HIS A N 1
ATOM 4336 C CA . HIS A 1 552 ? -24.976 12.999 1.873 1.00 95.44 552 HIS A CA 1
ATOM 4337 C C . HIS A 1 552 ? -26.147 12.898 2.868 1.00 95.44 552 HIS A C 1
ATOM 4339 O O . HIS A 1 552 ? -26.645 11.806 3.120 1.00 95.44 552 HIS A O 1
ATOM 4345 N N . GLY A 1 553 ? -26.617 14.027 3.414 1.00 94.44 553 GLY A N 1
ATOM 4346 C CA . GLY A 1 553 ? -27.786 14.084 4.294 1.00 94.44 553 GLY A CA 1
ATOM 4347 C C . GLY A 1 553 ? -27.518 13.685 5.747 1.00 94.44 553 GLY A C 1
ATOM 4348 O O . GLY A 1 553 ? -28.471 13.533 6.506 1.00 94.44 553 GLY A O 1
ATOM 4349 N N . ILE A 1 554 ? -26.254 13.526 6.155 1.00 95.44 554 ILE A N 1
ATOM 4350 C CA . ILE A 1 554 ? -25.909 13.197 7.542 1.00 95.44 554 ILE A CA 1
ATOM 4351 C C . ILE A 1 554 ? -25.978 14.452 8.417 1.00 95.44 554 ILE A C 1
ATOM 4353 O O . ILE A 1 554 ? -25.320 15.461 8.143 1.00 95.44 554 ILE A O 1
ATOM 4357 N N . GLU A 1 555 ? -26.756 14.380 9.498 1.00 95.38 555 GLU A N 1
ATOM 4358 C CA . GLU A 1 555 ? -26.811 15.431 10.511 1.00 95.38 555 GLU A CA 1
ATOM 4359 C C . GLU A 1 555 ? -25.501 15.453 11.318 1.00 95.38 555 GLU A C 1
ATOM 4361 O O . GLU A 1 555 ? -25.186 14.519 12.052 1.00 95.38 555 GLU A O 1
ATOM 4366 N N . MET A 1 556 ? -24.730 16.535 11.195 1.00 94.50 556 MET A N 1
ATOM 4367 C CA . MET A 1 556 ? -23.457 16.699 11.902 1.00 94.50 556 MET A CA 1
ATOM 4368 C C . MET A 1 556 ? -23.630 17.657 13.084 1.00 94.50 556 MET A C 1
ATOM 4370 O O . MET A 1 556 ? -23.632 18.879 12.903 1.00 94.50 556 MET A O 1
ATOM 4374 N N . ARG A 1 557 ? -23.767 17.101 14.294 1.00 93.94 557 ARG A N 1
ATOM 4375 C CA . ARG A 1 557 ? -23.929 17.871 15.539 1.00 93.94 557 ARG A CA 1
ATOM 4376 C C . ARG A 1 557 ? -22.606 18.504 16.004 1.00 93.94 557 ARG A C 1
ATOM 4378 O O . ARG A 1 557 ? -21.541 17.925 15.780 1.00 93.94 557 ARG A O 1
ATOM 4385 N N . PRO A 1 558 ? -22.639 19.697 16.631 1.00 92.44 558 PRO A N 1
ATOM 4386 C CA . PRO A 1 558 ? -21.459 20.294 17.254 1.00 92.44 558 PRO A CA 1
ATOM 4387 C C . PRO A 1 558 ? -21.036 19.513 18.509 1.00 92.44 558 PRO A C 1
ATOM 4389 O O . PRO A 1 558 ? -21.789 18.695 19.032 1.00 92.44 558 PRO A O 1
ATOM 4392 N N . ILE A 1 559 ? -19.835 19.803 19.016 1.00 93.31 559 ILE A N 1
ATOM 4393 C CA . ILE A 1 559 ? -19.351 19.249 20.288 1.00 93.31 559 ILE A CA 1
ATOM 4394 C C . ILE A 1 559 ? -20.246 19.744 21.433 1.00 93.31 559 ILE A C 1
ATOM 4396 O O . ILE A 1 559 ? -20.451 20.949 21.586 1.00 93.31 559 ILE A O 1
ATOM 4400 N N . ASP A 1 560 ? -20.719 18.815 22.260 1.00 94.56 560 ASP A N 1
ATOM 4401 C CA . ASP A 1 560 ? -21.552 19.059 23.435 1.00 94.56 560 ASP A CA 1
ATOM 4402 C C . ASP A 1 560 ? -20.866 18.458 24.671 1.00 94.56 560 ASP A C 1
ATOM 4404 O O . ASP A 1 560 ? -20.591 17.260 24.725 1.00 94.56 560 ASP A O 1
ATOM 4408 N N . VAL A 1 561 ? -20.597 19.286 25.684 1.00 95.44 561 VAL A N 1
ATOM 4409 C CA . VAL A 1 561 ? -19.867 18.883 26.903 1.00 95.44 561 VAL A CA 1
ATOM 4410 C C . VAL A 1 561 ? -20.589 17.811 27.737 1.00 95.44 561 VAL A C 1
ATOM 4412 O O . VAL A 1 561 ? -19.958 17.128 28.540 1.00 95.44 561 VAL A O 1
ATOM 4415 N N . THR A 1 562 ? -21.901 17.649 27.558 1.00 94.31 562 THR A N 1
ATOM 4416 C CA . THR A 1 562 ? -22.735 16.674 28.274 1.00 94.31 562 THR A CA 1
ATOM 4417 C C . THR A 1 562 ? -22.944 15.377 27.488 1.00 94.31 562 THR A C 1
ATOM 4419 O O . THR A 1 562 ? -23.120 14.316 28.093 1.00 94.31 562 THR A O 1
ATOM 4422 N N . ARG A 1 563 ? -22.897 15.431 26.147 1.00 90.44 563 ARG A N 1
ATOM 4423 C CA . ARG A 1 563 ? -23.229 14.290 25.271 1.00 90.44 563 ARG A CA 1
ATOM 4424 C C . ARG A 1 563 ? -22.027 13.685 24.553 1.00 90.44 563 ARG A C 1
ATOM 4426 O O . ARG A 1 563 ? -21.951 12.460 24.469 1.00 90.44 563 ARG A O 1
ATOM 4433 N N . SER A 1 564 ? -21.078 14.496 24.086 1.00 93.62 564 SER A N 1
ATOM 4434 C CA . SER A 1 564 ? -19.927 14.018 23.313 1.00 93.62 564 SER A CA 1
ATOM 4435 C C . SER A 1 564 ? -19.030 13.053 24.104 1.00 93.62 564 SER A C 1
ATOM 4437 O O . SER A 1 564 ? -19.058 12.967 25.338 1.00 93.62 564 SER A O 1
ATOM 4439 N N . ARG A 1 565 ? -18.222 12.291 23.368 1.00 93.75 565 ARG A N 1
ATOM 4440 C CA . ARG A 1 565 ? -17.157 11.427 23.890 1.00 93.75 565 ARG A CA 1
ATOM 4441 C C . ARG A 1 565 ? -15.810 11.900 23.340 1.00 93.75 565 ARG A C 1
ATOM 4443 O O . ARG A 1 565 ? -15.737 12.942 22.695 1.00 93.75 565 ARG A O 1
ATOM 4450 N N . TRP A 1 566 ? -14.744 11.173 23.670 1.00 93.75 566 TRP A N 1
ATOM 4451 C CA . TRP A 1 566 ? -13.410 11.437 23.129 1.00 93.75 566 TRP A CA 1
ATOM 4452 C C . TRP A 1 566 ? -13.366 11.197 21.612 1.00 93.75 566 TRP A C 1
ATOM 4454 O O . TRP A 1 566 ? -12.994 12.091 20.857 1.00 93.75 566 TRP A O 1
ATOM 4464 N N . ASP A 1 567 ? -13.816 10.015 21.188 1.00 94.56 567 ASP A N 1
ATOM 4465 C CA . ASP A 1 567 ? -14.059 9.681 19.784 1.00 94.56 567 ASP A CA 1
ATOM 4466 C C . ASP A 1 567 ? -15.444 10.204 19.348 1.00 94.56 567 ASP A C 1
ATOM 4468 O O . ASP A 1 567 ? -16.358 10.368 20.164 1.00 94.56 567 ASP A O 1
ATOM 4472 N N . CYS A 1 568 ? -15.618 10.433 18.044 1.00 95.19 568 CYS A N 1
ATOM 4473 C CA . CYS A 1 568 ? -16.924 10.663 17.431 1.00 95.19 568 CYS A CA 1
ATOM 4474 C C . CYS A 1 568 ? -17.824 9.433 17.631 1.00 95.19 568 CYS A C 1
ATOM 4476 O O . CYS A 1 568 ? -17.353 8.296 17.576 1.00 95.19 568 CYS A O 1
ATOM 4478 N N . THR A 1 569 ? -19.121 9.661 17.823 1.00 94.31 569 THR A N 1
ATOM 4479 C CA . THR A 1 569 ? -20.137 8.621 18.048 1.00 94.31 569 THR A CA 1
ATOM 4480 C C . THR A 1 569 ? -21.379 8.898 17.210 1.00 94.31 569 THR A C 1
ATOM 4482 O O . THR A 1 569 ? -21.581 10.025 16.755 1.00 94.31 569 THR A O 1
ATOM 4485 N N . LEU A 1 570 ? -22.232 7.889 17.034 1.00 94.19 570 LEU A N 1
ATOM 4486 C CA . LEU A 1 570 ? -23.537 8.051 16.395 1.00 94.19 570 LEU A CA 1
ATOM 4487 C C . LEU A 1 570 ? -24.641 8.239 17.437 1.00 94.19 570 LEU A C 1
ATOM 4489 O O . LEU A 1 570 ? -24.583 7.696 18.540 1.00 94.19 570 LEU A O 1
ATOM 4493 N N . GLU A 1 571 ? -25.672 8.986 17.060 1.00 90.00 571 GLU A N 1
ATOM 4494 C CA . GLU A 1 571 ? -26.893 9.163 17.840 1.00 90.00 571 GLU A CA 1
ATOM 4495 C C . GLU A 1 571 ? -28.093 8.696 17.011 1.00 90.00 571 GLU A C 1
ATOM 4497 O O . GLU A 1 571 ? -28.073 8.765 15.781 1.00 90.00 571 GLU A O 1
ATOM 4502 N N . ALA A 1 572 ? -29.149 8.221 17.675 1.00 82.25 572 ALA A N 1
ATOM 4503 C CA . ALA A 1 572 ? -30.425 8.008 17.004 1.00 82.25 572 ALA A CA 1
ATOM 4504 C C . ALA A 1 572 ? -31.015 9.366 16.587 1.00 82.25 572 ALA A C 1
ATOM 4506 O O . ALA A 1 572 ? -31.008 10.311 17.376 1.00 82.25 572 ALA A O 1
ATOM 4507 N N . GLY A 1 573 ? -31.530 9.458 15.359 1.00 72.69 573 GLY A N 1
ATOM 4508 C CA . GLY A 1 573 ? -32.238 10.650 14.898 1.00 72.69 573 GLY A CA 1
ATOM 4509 C C . GLY A 1 573 ? -33.518 10.877 15.705 1.00 72.69 573 GLY A C 1
ATOM 4510 O O . GLY A 1 573 ? -34.257 9.932 15.987 1.00 72.69 573 GLY A O 1
ATOM 4511 N N . ASN A 1 574 ? -33.795 12.133 16.061 1.00 55.06 574 ASN A N 1
ATOM 4512 C CA . ASN A 1 574 ? -35.013 12.520 16.775 1.00 55.06 574 ASN A CA 1
ATOM 4513 C C . ASN A 1 574 ? -36.244 12.460 15.848 1.00 55.06 574 ASN A C 1
ATOM 4515 O O . ASN A 1 574 ? -36.742 13.491 15.404 1.00 55.06 574 ASN A O 1
ATOM 4519 N N . GLU A 1 575 ? -36.790 11.270 15.591 1.00 48.84 575 GLU A N 1
ATOM 4520 C CA . GLU A 1 575 ? -38.071 11.138 14.871 1.00 48.84 575 GLU A CA 1
ATOM 4521 C C . GLU A 1 575 ? -39.304 11.480 15.740 1.00 48.84 575 GLU A C 1
ATOM 4523 O O . GLU A 1 575 ? -40.417 11.517 15.225 1.00 48.84 575 GLU A O 1
ATOM 4528 N N . ASN A 1 576 ? -39.145 11.745 17.049 1.00 41.78 576 ASN A N 1
ATOM 4529 C CA . ASN A 1 576 ? -40.268 11.944 17.984 1.00 41.78 576 ASN A CA 1
ATOM 4530 C C . ASN A 1 576 ? -40.034 13.012 19.081 1.00 41.78 576 ASN A C 1
ATOM 4532 O O . ASN A 1 576 ? -40.259 12.737 20.257 1.00 41.78 576 ASN A O 1
ATOM 4536 N N . GLU A 1 577 ? -39.642 14.242 18.723 1.00 42.12 577 GLU A N 1
ATOM 4537 C CA . GLU A 1 577 ? -39.744 15.391 19.660 1.00 42.12 577 GLU A CA 1
ATOM 4538 C C . GLU A 1 577 ? -40.561 16.591 19.130 1.00 42.12 577 GLU A C 1
ATOM 4540 O O . GLU A 1 577 ? -41.162 17.306 19.930 1.00 42.12 577 GLU A O 1
ATOM 4545 N N . GLU A 1 578 ? -40.717 16.783 17.812 1.00 38.44 578 GLU A N 1
ATOM 4546 C CA . GLU A 1 578 ? -41.522 17.904 17.274 1.00 38.44 578 GLU A CA 1
ATOM 4547 C C . GLU A 1 578 ? -43.037 17.619 17.176 1.00 38.44 578 GLU A C 1
ATOM 4549 O O . GLU A 1 578 ? -43.841 18.548 17.089 1.00 38.44 578 GLU A O 1
ATOM 4554 N N . SER A 1 579 ? -43.471 16.358 17.272 1.00 35.34 579 SER A N 1
ATOM 4555 C CA . SER A 1 579 ? -44.895 15.974 17.228 1.00 35.34 579 SER A CA 1
ATOM 4556 C C . SER A 1 579 ? -45.649 16.184 18.554 1.00 35.34 579 SER A C 1
ATOM 4558 O O . SER A 1 579 ? -46.880 16.169 18.568 1.00 35.34 579 SER A O 1
ATOM 4560 N N . ALA A 1 580 ? -44.938 16.427 19.662 1.00 34.94 580 ALA A N 1
ATOM 4561 C CA . ALA A 1 580 ? -45.524 16.653 20.988 1.00 34.94 580 ALA A CA 1
ATOM 4562 C C . ALA A 1 580 ? -45.721 18.143 21.344 1.00 34.94 580 ALA A C 1
ATOM 4564 O O . ALA A 1 580 ? -46.386 18.452 22.334 1.00 34.94 580 ALA A O 1
ATOM 4565 N N . ALA A 1 581 ? -45.161 19.068 20.554 1.00 35.38 581 ALA A N 1
ATOM 4566 C CA . ALA A 1 581 ? -45.013 20.479 20.928 1.00 35.38 581 ALA A CA 1
ATOM 4567 C C . ALA A 1 581 ? -45.721 21.487 19.999 1.00 35.38 581 ALA A C 1
ATOM 4569 O O . ALA A 1 581 ? -45.440 22.682 20.076 1.00 35.38 581 ALA A O 1
ATOM 4570 N N . PHE A 1 582 ? -46.679 21.059 19.166 1.00 31.97 582 PHE A N 1
ATOM 4571 C CA . PHE A 1 582 ? -47.563 21.996 18.457 1.00 31.97 582 PHE A CA 1
ATOM 4572 C C . PHE A 1 582 ? -49.004 21.474 18.337 1.00 31.97 582 PHE A C 1
ATOM 4574 O O . PHE A 1 582 ? -49.380 20.806 17.379 1.00 31.97 582 PHE A O 1
ATOM 4581 N N . SER A 1 583 ? -49.845 21.828 19.316 1.00 26.81 583 SER A N 1
ATOM 4582 C CA . SER A 1 583 ? -51.307 21.750 19.195 1.00 26.81 583 SER A CA 1
ATOM 4583 C C . SER A 1 583 ? -51.895 23.130 18.886 1.00 26.81 583 SER A C 1
ATOM 4585 O O . SER A 1 583 ? -52.164 23.895 19.814 1.00 26.81 583 SER A O 1
ATOM 4587 N N . PRO A 1 584 ? -52.177 23.457 17.614 1.00 33.16 584 PRO A N 1
ATOM 4588 C CA . PRO A 1 584 ? -53.183 24.441 17.276 1.00 33.16 584 PRO A CA 1
ATOM 4589 C C . PRO A 1 584 ? -54.545 23.737 17.254 1.00 33.16 584 PRO A C 1
ATOM 4591 O O . PRO A 1 584 ? -54.872 22.976 16.343 1.00 33.16 584 PRO A O 1
ATOM 4594 N N . SER A 1 585 ? -55.377 23.995 18.259 1.00 29.41 585 SER A N 1
ATOM 4595 C CA . SER A 1 585 ? -56.801 23.682 18.152 1.00 29.41 585 SER A CA 1
ATOM 4596 C C . SER A 1 585 ? -57.410 24.459 16.979 1.00 29.41 585 SER A C 1
ATOM 4598 O O . SER A 1 585 ? -57.248 25.676 16.958 1.00 29.41 585 SER A O 1
ATOM 4600 N N . PHE A 1 586 ? -58.157 23.810 16.076 1.00 30.16 586 PHE A N 1
ATOM 4601 C CA . PHE A 1 586 ? -59.595 24.088 15.889 1.00 30.16 586 PHE A CA 1
ATOM 4602 C C . PHE A 1 586 ? -60.289 23.174 14.850 1.00 30.16 586 PHE A C 1
ATOM 4604 O O . PHE A 1 586 ? -59.836 23.012 13.726 1.00 30.16 586 PHE A O 1
ATOM 4611 N N . SER A 1 587 ? -61.479 22.705 15.245 1.00 28.38 587 SER A N 1
ATOM 4612 C CA . SER A 1 587 ? -62.644 22.294 14.437 1.00 28.38 587 SER A CA 1
ATOM 4613 C C . SER A 1 587 ? -62.642 21.090 13.476 1.00 28.38 587 SER A C 1
ATOM 4615 O O . SER A 1 587 ? -61.766 20.842 12.659 1.00 28.38 587 SER A O 1
ATOM 4617 N N . ARG A 1 588 ? -63.772 20.372 13.569 1.00 30.59 588 ARG A N 1
ATOM 4618 C CA . ARG A 1 588 ? -64.230 19.246 12.737 1.00 30.59 588 ARG A CA 1
ATOM 4619 C C . ARG A 1 588 ? -64.926 19.723 11.448 1.00 30.59 588 ARG A C 1
ATOM 4621 O O . ARG A 1 588 ? -65.408 20.852 11.410 1.00 30.59 588 ARG A O 1
ATOM 4628 N N . HIS A 1 589 ? -65.190 18.750 10.561 1.00 28.42 589 HIS A N 1
ATOM 4629 C CA . HIS A 1 589 ? -65.917 18.780 9.269 1.00 28.42 589 HIS A CA 1
ATOM 4630 C C . HIS A 1 589 ? -64.992 19.045 8.058 1.00 28.42 589 HIS A C 1
ATOM 4632 O O . HIS A 1 589 ? -64.129 19.904 8.142 1.00 28.42 589 HIS A O 1
ATOM 4638 N N . ALA A 1 590 ? -65.091 18.339 6.921 1.00 28.16 590 ALA A N 1
ATOM 4639 C CA . ALA A 1 590 ? -66.090 17.352 6.479 1.00 28.16 590 ALA A CA 1
ATOM 4640 C C . ALA A 1 590 ? -65.475 16.170 5.684 1.00 28.16 590 ALA A C 1
ATOM 4642 O O . ALA A 1 590 ? -64.287 16.145 5.381 1.00 28.16 590 ALA A O 1
ATOM 4643 N N . ARG A 1 591 ? -66.312 15.173 5.364 1.00 28.03 591 ARG A N 1
ATOM 4644 C CA . ARG A 1 591 ? -65.987 13.973 4.563 1.00 28.03 591 ARG A CA 1
ATOM 4645 C C . ARG A 1 591 ? -65.958 14.315 3.064 1.00 28.03 591 ARG A C 1
ATOM 4647 O O . ARG A 1 591 ? -66.801 15.104 2.657 1.00 28.03 591 ARG A O 1
ATOM 4654 N N . PHE A 1 592 ? -65.149 13.626 2.250 1.00 26.52 592 PHE A N 1
ATOM 4655 C CA . PHE A 1 592 ? -65.609 12.675 1.208 1.00 26.52 592 PHE A CA 1
ATOM 4656 C C . PHE A 1 592 ? -64.421 11.996 0.487 1.00 26.52 592 PHE A C 1
ATOM 4658 O O . PHE A 1 592 ? -63.274 12.386 0.681 1.00 26.52 592 PHE A O 1
ATOM 4665 N N . SER A 1 593 ? -64.707 10.932 -0.274 1.00 24.12 593 SER A N 1
ATOM 4666 C CA . SER A 1 593 ? -63.728 10.051 -0.948 1.00 24.12 593 SER A CA 1
ATOM 4667 C C . SER A 1 593 ? -63.773 10.232 -2.497 1.00 24.12 593 SER A C 1
ATOM 4669 O O . SER A 1 593 ? -64.242 11.285 -2.927 1.00 24.12 593 SER A O 1
ATOM 4671 N N . PRO A 1 594 ? -63.224 9.352 -3.365 1.00 47.66 594 PRO A N 1
ATOM 4672 C CA . PRO A 1 594 ? -62.194 9.725 -4.340 1.00 47.66 594 PRO A CA 1
ATOM 4673 C C . PRO A 1 594 ? -62.691 9.863 -5.796 1.00 47.66 594 PRO A C 1
ATOM 4675 O O . PRO A 1 594 ? -63.740 9.334 -6.160 1.00 47.66 594 PRO A O 1
ATOM 4678 N N . ALA A 1 595 ? -61.885 10.483 -6.668 1.00 25.83 595 ALA A N 1
ATOM 4679 C CA . ALA A 1 595 ? -62.074 10.443 -8.124 1.00 25.83 595 ALA A CA 1
ATOM 4680 C C . ALA A 1 595 ? -60.742 10.556 -8.895 1.00 25.83 595 ALA A C 1
ATOM 4682 O O . ALA A 1 595 ? -59.777 11.135 -8.403 1.00 25.83 595 ALA A O 1
ATOM 4683 N N . GLY A 1 596 ? -60.710 9.959 -10.093 1.00 24.55 596 GLY A N 1
ATOM 4684 C CA . GLY A 1 596 ? -59.536 9.837 -10.964 1.00 24.55 596 GLY A CA 1
ATOM 4685 C C . GLY A 1 596 ? -59.286 11.015 -11.932 1.00 24.55 596 GLY A C 1
ATOM 4686 O O . GLY A 1 596 ? -59.754 12.126 -11.695 1.00 24.55 596 GLY A O 1
ATOM 4687 N N . PRO A 1 597 ? -58.507 10.789 -13.009 1.00 50.03 597 PRO A N 1
ATOM 4688 C CA . PRO A 1 597 ? -57.713 11.830 -13.672 1.00 50.03 597 PRO A CA 1
ATOM 4689 C C . PRO A 1 597 ? -58.433 12.570 -14.807 1.00 50.03 597 PRO A C 1
ATOM 4691 O O . PRO A 1 597 ? -59.379 12.062 -15.410 1.00 50.03 597 PRO A O 1
ATOM 4694 N N . THR A 1 598 ? -57.905 13.733 -15.208 1.00 26.78 598 THR A N 1
ATOM 4695 C CA . THR A 1 598 ? -58.207 14.327 -16.523 1.00 26.78 598 THR A CA 1
ATOM 4696 C C . THR A 1 598 ? -57.015 15.108 -17.096 1.00 26.78 598 THR A C 1
ATOM 4698 O O . THR A 1 598 ? -56.224 15.707 -16.375 1.00 26.78 598 THR A O 1
ATOM 4701 N N . SER A 1 599 ? -56.890 15.034 -18.420 1.00 26.73 599 SER A N 1
ATOM 4702 C CA . SER A 1 599 ? -55.821 15.534 -19.295 1.00 26.73 599 SER A CA 1
ATOM 4703 C C . SER A 1 599 ? -55.668 17.055 -19.394 1.00 26.73 599 SER A C 1
ATOM 4705 O O . SER A 1 599 ? -56.664 17.765 -19.276 1.00 26.73 599 SER A O 1
ATOM 4707 N N . LEU A 1 600 ? -54.519 17.510 -19.919 1.00 26.94 600 LEU A N 1
ATOM 4708 C CA . LEU A 1 600 ? -54.481 18.667 -20.826 1.00 26.94 600 LEU A CA 1
ATOM 4709 C C . LEU A 1 600 ? -53.585 18.438 -22.066 1.00 26.94 600 LEU A C 1
ATOM 4711 O O . LEU A 1 600 ? -52.513 17.846 -21.996 1.00 26.94 600 LEU A O 1
ATOM 4715 N N . ARG A 1 601 ? -54.110 18.902 -23.206 1.00 25.06 601 ARG A N 1
ATOM 4716 C CA . ARG A 1 601 ? -53.539 19.018 -24.569 1.00 25.06 601 ARG A CA 1
ATOM 4717 C C . ARG A 1 601 ? -52.689 20.309 -24.681 1.00 25.06 601 ARG A C 1
ATOM 4719 O O . ARG A 1 601 ? -52.831 21.152 -23.805 1.00 25.06 601 ARG A O 1
ATOM 4726 N N . ALA A 1 602 ? -51.931 20.642 -25.737 1.00 24.70 602 ALA A N 1
ATOM 4727 C CA . ALA A 1 602 ? -51.293 19.960 -26.887 1.00 24.70 602 ALA A CA 1
ATOM 4728 C C . ALA A 1 602 ? -50.482 21.031 -27.686 1.00 24.70 602 ALA A C 1
ATOM 4730 O O . ALA A 1 602 ? -50.479 22.189 -27.276 1.00 24.70 602 ALA A O 1
ATOM 4731 N N . TYR A 1 603 ? -49.922 20.659 -28.854 1.00 23.59 603 TYR A N 1
ATOM 4732 C CA . TYR A 1 603 ? -49.286 21.512 -29.891 1.00 23.59 603 TYR A CA 1
ATOM 4733 C C . TYR A 1 603 ? -47.919 22.140 -29.544 1.00 23.59 603 TYR A C 1
ATOM 4735 O O . TYR A 1 603 ? -47.709 22.594 -28.429 1.00 23.59 603 TYR A O 1
ATOM 4743 N N . SER A 1 604 ? -46.954 22.319 -30.451 1.00 24.09 604 SER A N 1
ATOM 4744 C CA . SER A 1 604 ? -46.551 21.671 -31.718 1.00 24.09 604 SER A CA 1
ATOM 4745 C C . SER A 1 604 ? -45.372 22.488 -32.274 1.00 24.09 604 SER A C 1
ATOM 4747 O O . SER A 1 604 ? -45.498 23.699 -32.425 1.00 24.09 604 SER A O 1
ATOM 4749 N N . GLU A 1 605 ? -44.266 21.808 -32.569 1.00 26.09 605 GLU A N 1
ATOM 4750 C CA . GLU A 1 605 ? -43.361 21.995 -33.719 1.00 26.09 605 GLU A CA 1
ATOM 4751 C C . GLU A 1 605 ? -43.179 23.379 -34.382 1.00 26.09 605 GLU A C 1
ATOM 4753 O O . GLU A 1 605 ? -44.091 23.921 -35.002 1.00 26.09 605 GLU A O 1
ATOM 4758 N N . GLN A 1 606 ? -41.911 23.801 -34.492 1.00 23.55 606 GLN A N 1
ATOM 4759 C CA . GLN A 1 606 ? -41.337 24.154 -35.799 1.00 23.55 606 GLN A CA 1
ATOM 4760 C C . GLN A 1 606 ? -39.812 23.949 -35.820 1.00 23.55 606 GLN A C 1
ATOM 4762 O O . GLN A 1 606 ? -39.112 24.244 -34.854 1.00 23.55 606 GLN A O 1
ATOM 4767 N N . SER A 1 607 ? -39.308 23.405 -36.928 1.00 23.45 607 SER A N 1
ATOM 4768 C CA . SER A 1 607 ? -37.932 22.925 -37.108 1.00 23.45 607 SER A CA 1
ATOM 4769 C C . SER A 1 607 ? -37.150 23.756 -38.126 1.00 23.45 607 SER A C 1
ATOM 4771 O O . SER A 1 607 ? -37.661 23.997 -39.219 1.00 23.45 607 SER A O 1
ATOM 4773 N N . VAL A 1 608 ? -35.879 24.067 -37.845 1.00 23.08 608 VAL A N 1
ATOM 4774 C CA . VAL A 1 608 ? -34.878 24.450 -38.862 1.00 23.08 608 VAL A CA 1
ATOM 4775 C C . VAL A 1 608 ? -33.521 23.824 -38.504 1.00 23.08 608 VAL A C 1
ATOM 4777 O O . VAL A 1 608 ? -33.159 23.711 -37.335 1.00 23.08 608 VAL A O 1
ATOM 4780 N N . SER A 1 609 ? -32.768 23.396 -39.514 1.00 22.58 609 SER A N 1
ATOM 4781 C CA . SER A 1 609 ? -31.398 22.854 -39.437 1.00 22.58 609 SER A CA 1
ATOM 4782 C C . SER A 1 609 ? -30.600 23.365 -40.653 1.00 22.58 609 SER A C 1
ATOM 4784 O O . SER A 1 609 ? -31.199 23.985 -41.531 1.00 22.58 609 SER A O 1
ATOM 4786 N N . PRO A 1 610 ? -29.321 22.994 -40.833 1.00 34.91 610 PRO A N 1
ATOM 4787 C CA . PRO A 1 610 ? -28.155 23.229 -39.977 1.00 34.91 610 PRO A CA 1
ATOM 4788 C C . PRO A 1 610 ? -27.133 24.169 -40.677 1.00 34.91 610 PRO A C 1
ATOM 4790 O O . PRO A 1 610 ? -27.242 24.420 -41.874 1.00 34.91 610 PRO A O 1
ATOM 4793 N N . GLY A 1 611 ? -26.101 24.660 -39.974 1.00 22.59 611 GLY A N 1
ATOM 4794 C CA . GLY A 1 611 ? -25.119 25.590 -40.563 1.00 22.59 611 GLY A CA 1
ATOM 4795 C C . GLY A 1 611 ? -23.700 25.497 -39.989 1.00 22.59 611 GLY A C 1
ATOM 4796 O O . GLY A 1 611 ? -23.455 25.936 -38.873 1.00 22.59 611 GLY A O 1
ATOM 4797 N N . THR A 1 612 ? -22.794 24.936 -40.795 1.00 24.30 612 THR A N 1
ATOM 4798 C CA . THR A 1 612 ? -21.318 25.086 -40.822 1.00 24.30 612 THR A CA 1
ATOM 4799 C C . THR A 1 612 ? -20.626 25.936 -39.744 1.00 24.30 612 THR A C 1
ATOM 4801 O O . THR A 1 612 ? -20.769 27.158 -39.713 1.00 24.30 612 THR A O 1
ATOM 4804 N N . ALA A 1 613 ? -19.716 25.302 -38.997 1.00 22.94 613 ALA A N 1
ATOM 4805 C CA . ALA A 1 613 ? -18.629 25.981 -38.291 1.00 22.94 613 ALA A CA 1
ATOM 4806 C C . ALA A 1 613 ? -17.418 26.200 -39.225 1.00 22.94 613 ALA A C 1
ATOM 4808 O O . ALA A 1 613 ? -17.069 25.277 -39.964 1.00 22.94 613 ALA A O 1
ATOM 4809 N N . PRO A 1 614 ? -16.742 27.362 -39.172 1.00 24.94 614 PRO A N 1
ATOM 4810 C CA . PRO A 1 614 ? -15.390 27.524 -39.685 1.00 24.94 614 PRO A CA 1
ATOM 4811 C C . PRO A 1 614 ? -14.344 27.284 -38.585 1.00 24.94 614 PRO A C 1
ATOM 4813 O O . PRO A 1 614 ? -14.478 27.718 -37.442 1.00 24.94 614 PRO A O 1
ATOM 4816 N N . GLU A 1 615 ? -13.278 26.603 -38.978 1.00 24.08 615 GLU A N 1
ATOM 4817 C CA . GLU A 1 615 ? -12.028 26.432 -38.244 1.00 24.08 615 GLU A CA 1
ATOM 4818 C C . GLU A 1 615 ? -11.202 27.729 -38.287 1.00 24.08 615 GLU A C 1
ATOM 4820 O O . GLU A 1 615 ? -11.087 28.334 -39.352 1.00 24.08 615 GLU A O 1
ATOM 4825 N N . LEU A 1 616 ? -10.602 28.150 -37.164 1.00 23.02 616 LEU A N 1
ATOM 4826 C CA . LEU A 1 616 ? -9.402 29.000 -37.155 1.00 23.02 616 LEU A CA 1
ATOM 4827 C C . LEU A 1 616 ? -8.732 29.016 -35.772 1.00 23.02 616 LEU A C 1
ATOM 4829 O O . LEU A 1 616 ? -9.387 28.950 -34.733 1.00 23.02 616 LEU A O 1
ATOM 4833 N N . ALA A 1 617 ? -7.403 29.068 -35.790 1.00 21.12 617 ALA A N 1
ATOM 4834 C CA . ALA A 1 617 ? -6.531 28.987 -34.624 1.00 21.12 617 ALA A CA 1
ATOM 4835 C C . ALA A 1 617 ? -6.077 30.378 -34.123 1.00 21.12 617 ALA A C 1
ATOM 4837 O O . ALA A 1 617 ? -6.473 31.403 -34.672 1.00 21.12 617 ALA A O 1
ATOM 4838 N N . ALA A 1 618 ? -5.148 30.343 -33.158 1.00 21.20 618 ALA A N 1
ATOM 4839 C CA . ALA A 1 618 ? -4.246 31.403 -32.686 1.00 21.20 618 ALA A CA 1
ATOM 4840 C C . ALA A 1 618 ? -4.607 32.151 -31.382 1.00 21.20 618 ALA A C 1
ATOM 4842 O O . ALA A 1 618 ? -5.529 32.952 -31.313 1.00 21.20 618 ALA A O 1
ATOM 4843 N N . GLU A 1 619 ? -3.733 31.898 -30.399 1.00 21.02 619 GLU A N 1
ATOM 4844 C CA . GLU A 1 619 ? -3.062 32.859 -29.507 1.00 21.02 619 GLU A CA 1
ATOM 4845 C C . GLU A 1 619 ? -3.850 33.703 -28.482 1.00 21.02 619 GLU A C 1
ATOM 4847 O O . GLU A 1 619 ? -5.003 34.094 -28.631 1.00 21.02 619 GLU A O 1
ATOM 4852 N N . ALA A 1 620 ? -3.170 33.951 -27.359 1.00 25.81 620 ALA A N 1
ATOM 4853 C CA . ALA A 1 620 ? -3.680 34.691 -26.210 1.00 25.81 620 ALA A CA 1
ATOM 4854 C C . ALA A 1 620 ? -3.650 36.213 -26.438 1.00 25.81 620 ALA A C 1
ATOM 4856 O O . ALA A 1 620 ? -2.904 36.715 -27.279 1.00 25.81 620 ALA A O 1
ATOM 4857 N N . PRO A 1 621 ? -4.331 36.976 -25.568 1.00 24.42 621 PRO A N 1
ATOM 4858 C CA . PRO A 1 621 ? -3.526 37.874 -24.739 1.00 24.42 621 PRO A CA 1
ATOM 4859 C C . PRO A 1 621 ? -3.958 37.942 -23.268 1.00 24.42 621 PRO A C 1
ATOM 4861 O O . PRO A 1 621 ? -5.098 37.673 -22.891 1.00 24.42 621 PRO A O 1
ATOM 4864 N N . ALA A 1 622 ? -3.019 38.368 -22.425 1.00 23.42 622 ALA A N 1
ATOM 4865 C CA . ALA A 1 622 ? -3.293 38.751 -21.047 1.00 23.42 622 ALA A CA 1
ATOM 4866 C C . ALA A 1 622 ? -3.967 40.132 -20.980 1.00 23.42 622 ALA A C 1
ATOM 4868 O O . ALA A 1 622 ? -3.560 41.055 -21.684 1.00 23.42 622 ALA A O 1
ATOM 4869 N N . VAL A 1 623 ? -4.911 40.310 -20.051 1.00 23.86 623 VAL A N 1
ATOM 4870 C CA . VAL A 1 623 ? -5.347 41.636 -19.583 1.00 23.86 623 VAL A CA 1
ATOM 4871 C C . VAL A 1 623 ? -5.366 41.641 -18.057 1.00 23.86 623 VAL A C 1
ATOM 4873 O O . VAL A 1 623 ? -5.890 40.731 -17.415 1.00 23.86 623 VAL A O 1
ATOM 4876 N N . ALA A 1 624 ? -4.746 42.664 -17.476 1.00 22.27 624 ALA A N 1
ATOM 4877 C CA . ALA A 1 624 ? -4.652 42.867 -16.038 1.00 22.27 624 ALA A CA 1
ATOM 4878 C C . ALA A 1 624 ? -5.800 43.741 -15.505 1.00 22.27 624 ALA A C 1
ATOM 4880 O O . ALA A 1 624 ? -6.411 44.503 -16.247 1.00 22.27 624 ALA A O 1
ATOM 4881 N N . GLY A 1 625 ? -5.986 43.726 -14.181 1.00 22.31 625 GLY A N 1
ATOM 4882 C CA . GLY A 1 625 ? -6.576 44.862 -13.468 1.00 22.31 625 GLY A CA 1
ATOM 4883 C C . GLY A 1 625 ? -7.963 44.646 -12.869 1.00 22.31 625 GLY A C 1
ATOM 4884 O O . GLY A 1 625 ? -8.955 45.144 -13.384 1.00 22.31 625 GLY A O 1
ATOM 4885 N N . MET A 1 626 ? -8.015 44.055 -11.672 1.00 23.05 626 MET A N 1
ATOM 4886 C CA . MET A 1 626 ? -9.074 44.399 -10.719 1.00 23.05 626 MET A CA 1
ATOM 4887 C C . MET A 1 626 ? -8.524 44.401 -9.289 1.00 23.05 626 MET A C 1
ATOM 4889 O O . MET A 1 626 ? -8.048 43.389 -8.775 1.00 23.05 626 MET A O 1
ATOM 4893 N N . GLN A 1 627 ? -8.532 45.581 -8.668 1.00 23.86 627 GLN A N 1
ATOM 4894 C CA . GLN A 1 627 ? -7.962 45.828 -7.345 1.00 23.86 627 GLN A CA 1
ATOM 4895 C C . GLN A 1 627 ? -8.770 45.100 -6.261 1.00 23.86 627 GLN A C 1
ATOM 4897 O O . GLN A 1 627 ? -9.957 45.372 -6.082 1.00 23.86 627 GLN A O 1
ATOM 4902 N N . LYS A 1 628 ? -8.127 44.227 -5.477 1.00 26.42 628 LYS A N 1
ATOM 4903 C CA . LYS A 1 628 ? -8.715 43.704 -4.235 1.00 26.42 628 LYS A CA 1
ATOM 4904 C C . LYS A 1 628 ? -8.305 44.591 -3.061 1.00 26.42 628 LYS A C 1
ATOM 4906 O O . LYS A 1 628 ? -7.122 44.714 -2.759 1.00 26.42 628 LYS A O 1
ATOM 4911 N N . ARG A 1 629 ? -9.297 45.204 -2.407 1.00 23.27 629 ARG A N 1
ATOM 4912 C CA . ARG A 1 629 ? -9.123 45.962 -1.158 1.00 23.27 629 ARG A CA 1
ATOM 4913 C C . ARG A 1 629 ? -8.648 45.034 -0.034 1.00 23.27 629 ARG A C 1
ATOM 4915 O O . ARG A 1 629 ? -9.190 43.943 0.131 1.00 23.27 629 ARG A O 1
ATOM 4922 N N . SER A 1 630 ? -7.685 45.497 0.756 1.00 24.08 630 SER A N 1
ATOM 4923 C CA . SER A 1 630 ? -7.219 44.819 1.971 1.00 24.08 630 SER A CA 1
ATOM 4924 C C . SER A 1 630 ? -8.287 44.847 3.076 1.00 24.08 630 SER A C 1
ATOM 4926 O O . SER A 1 630 ? -8.904 45.897 3.272 1.00 24.08 630 SER A O 1
ATOM 4928 N N . PRO A 1 631 ? -8.481 43.765 3.852 1.00 28.19 631 PRO A N 1
ATOM 4929 C CA . PRO A 1 631 ? -9.208 43.834 5.115 1.00 28.19 631 PRO A CA 1
ATOM 4930 C C . PRO A 1 631 ? -8.336 44.482 6.205 1.00 28.19 631 PRO A C 1
ATOM 4932 O O . PRO A 1 631 ? -7.138 44.211 6.303 1.00 28.19 631 PRO A O 1
ATOM 4935 N N . ALA A 1 632 ? -8.940 45.345 7.022 1.00 25.34 632 ALA A N 1
ATOM 4936 C CA . ALA A 1 632 ? -8.290 45.990 8.165 1.00 25.34 632 ALA A CA 1
ATOM 4937 C C . ALA A 1 632 ? -8.178 45.031 9.375 1.00 25.34 632 ALA A C 1
ATOM 4939 O O . ALA A 1 632 ? -8.997 44.117 9.498 1.00 25.34 632 ALA A O 1
ATOM 4940 N N . PRO A 1 633 ? -7.200 45.221 10.284 1.00 27.66 633 PRO A N 1
ATOM 4941 C CA . PRO A 1 633 ? -7.026 44.352 11.445 1.00 27.66 633 PRO A CA 1
ATOM 4942 C C . PRO A 1 633 ? -8.123 44.566 12.499 1.00 27.66 633 PRO A C 1
ATOM 4944 O O . PRO A 1 633 ? -8.469 45.699 12.841 1.00 27.66 633 PRO A O 1
ATOM 4947 N N . LEU A 1 634 ? -8.634 43.465 13.055 1.00 25.97 634 LEU A N 1
ATOM 4948 C CA . LEU A 1 634 ? -9.554 43.489 14.193 1.00 25.97 634 LEU A CA 1
ATOM 4949 C C . LEU A 1 634 ? -8.812 43.913 15.469 1.00 25.97 634 LEU A C 1
ATOM 4951 O O . LEU A 1 634 ? -7.766 43.362 15.805 1.00 25.97 634 LEU A O 1
ATOM 4955 N N . ARG A 1 635 ? -9.374 44.895 16.182 1.00 24.48 635 ARG A N 1
ATOM 4956 C CA . ARG A 1 635 ? -8.902 45.325 17.506 1.00 24.48 635 ARG A CA 1
ATOM 4957 C C . ARG A 1 635 ? -9.252 44.280 18.564 1.00 24.48 635 ARG A C 1
ATOM 4959 O O . ARG A 1 635 ? -10.393 43.829 18.626 1.00 24.48 635 ARG A O 1
ATOM 4966 N N . GLU A 1 636 ? -8.308 43.998 19.455 1.00 26.56 636 GLU A N 1
ATOM 4967 C CA . GLU A 1 636 ? -8.573 43.273 20.698 1.00 26.56 636 GLU A CA 1
ATOM 4968 C C . GLU A 1 636 ? -9.530 44.075 21.595 1.00 26.56 636 GLU A C 1
ATOM 4970 O O . GLU A 1 636 ? -9.257 45.226 21.947 1.00 26.56 636 GLU A O 1
ATOM 4975 N N . ALA A 1 637 ? -10.637 43.455 22.005 1.00 25.14 637 ALA A N 1
ATOM 4976 C CA . ALA A 1 637 ? -11.509 43.981 23.047 1.00 25.14 637 ALA A CA 1
ATOM 4977 C C . ALA A 1 637 ? -11.128 43.344 24.391 1.00 25.14 637 ALA A C 1
ATOM 4979 O O . ALA A 1 637 ? -11.436 42.181 24.649 1.00 25.14 637 ALA A O 1
ATOM 4980 N N . ARG A 1 638 ? -10.462 44.108 25.264 1.00 25.14 638 ARG A N 1
ATOM 4981 C CA . ARG A 1 638 ? -10.239 43.698 26.658 1.00 25.14 638 ARG A CA 1
ATOM 4982 C C . ARG A 1 638 ? -11.556 43.778 27.430 1.00 25.14 638 ARG A C 1
ATOM 4984 O O . ARG A 1 638 ? -12.033 44.877 27.703 1.00 25.14 638 ARG A O 1
ATOM 4991 N N . LEU A 1 639 ? -12.093 42.631 27.836 1.00 25.84 639 LEU A N 1
ATOM 4992 C CA . LEU A 1 639 ? -13.106 42.546 28.888 1.00 25.84 639 LEU A CA 1
ATOM 4993 C C . LEU A 1 639 ? -12.415 42.216 30.213 1.00 25.84 639 LEU A C 1
ATOM 4995 O O . LEU A 1 639 ? -11.770 41.179 30.345 1.00 25.84 639 LEU A O 1
ATOM 4999 N N . ALA A 1 640 ? -12.534 43.122 31.181 1.00 25.75 640 ALA A N 1
ATOM 5000 C CA . ALA A 1 640 ? -12.088 42.893 32.548 1.00 25.75 640 ALA A CA 1
ATOM 5001 C C . ALA A 1 640 ? -13.221 42.247 33.356 1.00 25.75 640 ALA A C 1
ATOM 5003 O O . ALA A 1 640 ? -14.345 42.748 33.355 1.00 25.75 640 ALA A O 1
ATOM 5004 N N . VAL A 1 641 ? -12.909 41.169 34.072 1.00 28.22 641 VAL A N 1
ATOM 5005 C CA . VAL A 1 641 ? -13.789 40.522 35.056 1.00 28.22 641 VAL A CA 1
ATOM 5006 C C . VAL A 1 641 ? -12.968 40.347 36.341 1.00 28.22 641 VAL A C 1
ATOM 5008 O O . VAL A 1 641 ? -11.804 39.949 36.246 1.00 28.22 641 VAL A O 1
ATOM 5011 N N . PRO A 1 642 ? -13.495 40.704 37.528 1.00 28.09 642 PRO A N 1
ATOM 5012 C CA . PRO A 1 642 ? -12.719 40.689 38.765 1.00 28.09 642 PRO A CA 1
ATOM 5013 C C . PRO A 1 642 ? -12.402 39.264 39.230 1.00 28.09 642 PRO A C 1
ATOM 5015 O O . PRO A 1 642 ? -13.207 38.347 39.076 1.00 28.09 642 PRO A O 1
ATOM 5018 N N . ALA A 1 643 ? -11.231 39.091 39.844 1.00 27.33 643 ALA A N 1
ATOM 5019 C CA . ALA A 1 643 ? -10.808 37.813 40.398 1.00 27.33 643 ALA A CA 1
ATOM 5020 C C . ALA A 1 643 ? -11.631 37.443 41.645 1.00 27.33 643 ALA A C 1
ATOM 5022 O O . ALA A 1 643 ? -11.635 38.179 42.632 1.00 27.33 643 ALA A O 1
ATOM 5023 N N . GLN A 1 644 ? -12.266 36.271 41.619 1.00 27.58 644 GLN A N 1
ATOM 5024 C CA . GLN A 1 644 ? -12.676 35.545 42.821 1.00 27.58 644 GLN A CA 1
ATOM 5025 C C . GLN A 1 644 ? -11.711 34.376 43.042 1.00 27.58 644 GLN A C 1
ATOM 5027 O O . GLN A 1 644 ? -11.423 33.619 42.115 1.00 27.58 644 GLN A O 1
ATOM 5032 N N . GLU A 1 645 ? -11.205 34.229 44.267 1.00 30.78 645 GLU A N 1
ATOM 5033 C CA . GLU A 1 645 ? -10.351 33.101 44.641 1.00 30.78 645 GLU A CA 1
ATOM 5034 C C . GLU A 1 645 ? -11.158 31.796 44.677 1.00 30.78 645 GLU A C 1
ATOM 5036 O O . GLU A 1 645 ? -11.936 31.557 45.601 1.00 30.78 645 GLU A O 1
ATOM 5041 N N . VAL A 1 646 ? -10.918 30.903 43.716 1.00 27.33 646 VAL A N 1
ATOM 5042 C CA . VAL A 1 646 ? -11.324 29.495 43.824 1.00 27.33 646 VAL A CA 1
ATOM 5043 C C . VAL A 1 646 ? -10.126 28.695 44.327 1.00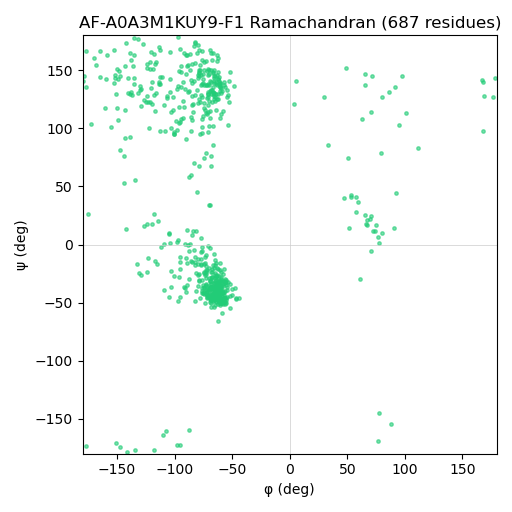 27.33 646 VAL A C 1
ATOM 5045 O O . VAL A 1 646 ? -9.177 28.434 43.588 1.00 27.33 646 VAL A O 1
ATOM 5048 N N . ARG A 1 647 ? -10.153 28.310 45.609 1.00 27.80 647 ARG A N 1
ATOM 5049 C CA . ARG A 1 647 ? -9.151 27.405 46.188 1.00 27.80 647 ARG A CA 1
ATOM 5050 C C . ARG A 1 647 ? -9.377 25.983 45.680 1.00 27.80 647 ARG A C 1
ATOM 5052 O O . ARG A 1 647 ? -10.350 25.340 46.064 1.00 27.80 647 ARG A O 1
ATOM 5059 N N . PHE A 1 648 ? -8.442 25.471 44.887 1.00 33.53 648 PHE A N 1
ATOM 5060 C CA . PHE A 1 648 ? -8.344 24.038 44.611 1.00 33.53 648 PHE A CA 1
ATOM 5061 C C . PHE A 1 648 ? -7.655 23.316 45.786 1.00 33.53 648 PHE A C 1
ATOM 5063 O O . PHE A 1 648 ? -6.728 23.878 46.378 1.00 33.53 648 PHE A O 1
ATOM 5070 N N . PRO A 1 649 ? -8.070 22.085 46.143 1.00 35.50 649 PRO A N 1
ATOM 5071 C CA . PRO A 1 649 ? -7.335 21.269 47.104 1.00 35.50 649 PRO A CA 1
ATOM 5072 C C . PRO A 1 649 ? -5.964 20.862 46.527 1.00 35.50 649 PRO A C 1
ATOM 5074 O O . PRO A 1 649 ? -5.848 20.670 45.313 1.00 35.50 649 PRO A O 1
ATOM 5077 N N . PRO A 1 650 ? -4.917 20.717 47.359 1.00 36.94 650 PRO A N 1
ATOM 5078 C CA . PRO A 1 650 ? -3.601 20.305 46.884 1.00 36.94 650 PRO A CA 1
ATOM 5079 C C . PRO A 1 650 ? -3.633 18.869 46.345 1.00 36.94 650 PRO A C 1
ATOM 5081 O O . PRO A 1 650 ? -4.244 17.980 46.938 1.00 36.94 650 PRO A O 1
ATOM 5084 N N . ALA A 1 651 ? -2.937 18.641 45.230 1.00 34.38 651 ALA A N 1
ATOM 5085 C CA . ALA A 1 651 ? -2.744 17.308 44.669 1.00 34.38 651 ALA A CA 1
ATOM 5086 C C . ALA A 1 651 ? -1.956 16.400 45.643 1.00 34.38 651 ALA A C 1
ATOM 5088 O O . ALA A 1 651 ? -1.092 16.900 46.373 1.00 34.38 651 ALA A O 1
ATOM 5089 N N . PRO A 1 652 ? -2.209 15.076 45.658 1.00 33.78 652 PRO A N 1
ATOM 5090 C CA . PRO A 1 652 ? -1.460 14.149 46.500 1.00 33.78 652 PRO A CA 1
ATOM 5091 C C . PRO A 1 652 ? 0.027 14.146 46.123 1.00 33.78 652 PRO A C 1
ATOM 5093 O O . PRO A 1 652 ? 0.389 14.166 44.945 1.00 33.78 652 PRO A O 1
ATOM 5096 N N . ALA A 1 653 ? 0.891 14.132 47.139 1.00 31.80 653 ALA A N 1
ATOM 5097 C CA . ALA A 1 653 ? 2.331 14.265 46.964 1.00 31.80 653 ALA A CA 1
ATOM 5098 C C . ALA A 1 653 ? 2.923 13.109 46.139 1.00 31.80 653 ALA A C 1
ATOM 5100 O O . ALA A 1 653 ? 2.788 11.939 46.496 1.00 31.80 653 ALA A O 1
ATOM 5101 N N . GLN A 1 654 ? 3.641 13.448 45.065 1.00 33.62 654 GLN A N 1
ATOM 5102 C CA . GLN A 1 654 ? 4.501 12.496 44.368 1.00 33.62 654 GLN A CA 1
ATOM 5103 C C . GLN A 1 654 ? 5.683 12.126 45.273 1.00 33.62 654 GLN A C 1
ATOM 5105 O O . GLN A 1 654 ? 6.361 13.004 45.811 1.00 33.62 654 GLN A O 1
ATOM 5110 N N . ALA A 1 655 ? 5.932 10.827 45.442 1.00 34.84 655 ALA A N 1
ATOM 5111 C CA . ALA A 1 655 ? 7.073 10.341 46.205 1.00 34.84 655 ALA A CA 1
ATOM 5112 C C . ALA A 1 655 ? 8.387 10.741 45.513 1.00 34.84 655 ALA A C 1
ATOM 5114 O O . ALA A 1 655 ? 8.584 10.470 44.328 1.00 34.84 655 ALA A O 1
ATOM 5115 N N . GLN A 1 656 ? 9.292 11.379 46.257 1.00 32.94 656 GLN A N 1
ATOM 5116 C CA . GLN A 1 656 ? 10.626 11.708 45.757 1.00 32.94 656 GLN A CA 1
ATOM 5117 C C . GLN A 1 656 ? 11.456 10.426 45.555 1.00 32.94 656 GLN A C 1
ATOM 5119 O O . GLN A 1 656 ? 11.413 9.540 46.416 1.00 32.94 656 GLN A O 1
ATOM 5124 N N . PRO A 1 657 ? 12.252 10.318 44.474 1.00 40.06 657 PRO A N 1
ATOM 5125 C CA . PRO A 1 657 ? 13.248 9.260 44.359 1.00 40.06 657 PRO A CA 1
ATOM 5126 C C . PRO A 1 657 ? 14.345 9.442 45.428 1.00 40.06 657 PRO A C 1
ATOM 5128 O O . PRO A 1 657 ? 14.640 10.576 45.819 1.00 40.06 657 PRO A O 1
ATOM 5131 N N . PRO A 1 658 ? 14.973 8.353 45.910 1.00 41.81 658 PRO A N 1
ATOM 5132 C CA . PRO A 1 658 ? 15.986 8.435 46.957 1.00 41.81 658 PRO A CA 1
ATOM 5133 C C . PRO A 1 658 ? 17.236 9.201 46.481 1.00 41.81 658 PRO A C 1
ATOM 5135 O O . PRO A 1 658 ? 17.627 9.078 45.317 1.00 41.81 658 PRO A O 1
ATOM 5138 N N . PRO A 1 659 ? 17.906 9.966 47.365 1.00 37.66 659 PRO A N 1
ATOM 5139 C CA . PRO A 1 659 ? 19.081 10.745 46.994 1.00 37.66 659 PRO A CA 1
ATOM 5140 C C . PRO A 1 659 ? 20.257 9.836 46.612 1.00 37.66 659 PRO A C 1
ATOM 5142 O O . PRO A 1 659 ? 20.637 8.927 47.353 1.00 37.66 659 PRO A O 1
ATOM 5145 N N . GLY A 1 660 ? 20.857 10.108 45.451 1.00 34.78 660 GLY A N 1
ATOM 5146 C CA . GLY A 1 660 ? 22.041 9.398 44.974 1.00 34.78 660 GLY A CA 1
ATOM 5147 C C . GLY A 1 660 ? 23.247 9.586 45.901 1.00 34.78 660 GLY A C 1
ATOM 5148 O O . GLY A 1 660 ? 23.476 10.670 46.439 1.00 34.78 660 GLY A O 1
ATOM 5149 N N . ARG A 1 661 ? 24.045 8.525 46.076 1.00 31.69 661 ARG A N 1
ATOM 5150 C CA . ARG A 1 661 ? 25.304 8.588 46.837 1.00 31.69 661 ARG A CA 1
ATOM 5151 C C . ARG A 1 661 ? 26.306 9.533 46.152 1.00 31.69 661 ARG A C 1
ATOM 5153 O O . ARG A 1 661 ? 26.452 9.456 44.932 1.00 31.69 661 ARG A O 1
ATOM 5160 N N . PRO A 1 662 ? 27.056 10.356 46.907 1.00 31.48 662 PRO A N 1
ATOM 5161 C CA . PRO A 1 662 ? 28.119 11.172 46.338 1.00 31.48 662 PRO A CA 1
ATOM 5162 C C . PRO A 1 662 ? 29.312 10.297 45.932 1.00 31.48 662 PRO A C 1
ATOM 5164 O O . PRO A 1 662 ? 29.861 9.560 46.750 1.00 31.48 662 PRO A O 1
ATOM 5167 N N . VAL A 1 663 ? 29.746 10.413 44.677 1.00 33.53 663 VAL A N 1
ATOM 5168 C CA . VAL A 1 663 ? 31.035 9.874 44.222 1.00 33.53 663 VAL A CA 1
ATOM 5169 C C . VAL A 1 663 ? 32.114 10.905 44.553 1.00 33.53 663 VAL A C 1
ATOM 5171 O O . VAL A 1 663 ? 32.102 12.009 44.011 1.00 33.53 663 VAL A O 1
ATOM 5174 N N . GLN A 1 664 ? 33.032 10.566 45.461 1.00 29.47 664 GLN A N 1
ATOM 5175 C CA . GLN A 1 664 ? 34.201 11.404 45.747 1.00 29.47 664 GLN A CA 1
ATOM 5176 C C . GLN A 1 664 ? 35.298 11.234 44.676 1.00 29.47 664 GLN A C 1
ATOM 5178 O O . GLN A 1 664 ? 35.417 10.158 44.084 1.00 29.47 664 GLN A O 1
ATOM 5183 N N . PRO A 1 665 ? 36.109 12.277 44.418 1.00 31.33 665 PRO A N 1
ATOM 5184 C CA . PRO A 1 665 ? 37.138 12.250 43.386 1.00 31.33 665 PRO A CA 1
ATOM 5185 C C . PRO A 1 665 ? 38.423 11.579 43.884 1.00 31.33 665 PRO A C 1
ATOM 5187 O O . PRO A 1 665 ? 38.997 12.007 44.883 1.00 31.33 665 PRO A O 1
ATOM 5190 N N . ASN A 1 666 ? 38.939 10.598 43.139 1.00 27.83 666 ASN A N 1
ATOM 5191 C CA . ASN A 1 666 ? 40.278 10.054 43.378 1.00 27.83 666 ASN A CA 1
ATOM 5192 C C . ASN A 1 666 ? 41.302 10.679 42.425 1.00 27.83 666 ASN A C 1
ATOM 5194 O O . ASN A 1 666 ? 41.469 10.266 41.278 1.00 27.83 666 ASN A O 1
ATOM 5198 N N . THR A 1 667 ? 42.025 11.669 42.938 1.00 28.33 667 THR A N 1
ATOM 5199 C CA . THR A 1 667 ? 43.275 12.153 42.353 1.00 28.33 667 THR A CA 1
ATOM 5200 C C . THR A 1 667 ? 44.409 11.166 42.626 1.00 28.33 667 THR A C 1
ATOM 5202 O O . THR A 1 667 ? 44.779 10.979 43.783 1.00 28.33 667 THR A O 1
ATOM 5205 N N . HIS A 1 668 ? 45.060 10.649 41.583 1.00 27.45 668 HIS A N 1
ATOM 5206 C CA . HIS A 1 668 ? 46.459 10.226 41.685 1.00 27.45 668 HIS A CA 1
ATOM 5207 C C . HIS A 1 668 ? 47.303 10.923 40.616 1.00 27.45 668 HIS A C 1
ATOM 5209 O O . HIS A 1 668 ? 47.010 10.883 39.424 1.00 27.45 668 HIS A O 1
ATOM 5215 N N . VAL A 1 669 ? 48.331 11.626 41.091 1.00 29.17 669 VAL A N 1
ATOM 5216 C CA . VAL A 1 669 ? 49.193 12.522 40.313 1.00 29.17 669 VAL A CA 1
ATOM 5217 C C . VAL A 1 669 ? 50.397 11.760 39.750 1.00 29.17 669 VAL A C 1
ATOM 5219 O O . VAL A 1 669 ? 50.925 10.845 40.375 1.00 29.17 669 VAL A O 1
ATOM 5222 N N . ALA A 1 670 ? 50.849 12.162 38.563 1.00 28.48 670 ALA A N 1
ATOM 5223 C CA . ALA A 1 670 ? 51.978 11.565 37.851 1.00 28.48 670 ALA A CA 1
ATOM 5224 C C . ALA A 1 670 ? 53.352 11.794 38.518 1.00 28.48 670 ALA A C 1
ATOM 5226 O O . ALA A 1 670 ? 53.598 12.884 39.037 1.00 28.48 670 ALA A O 1
ATOM 5227 N N . ARG A 1 671 ? 54.297 10.844 38.339 1.00 26.20 671 ARG A N 1
ATOM 5228 C CA . ARG A 1 671 ? 55.648 11.077 37.744 1.00 26.20 671 ARG A CA 1
ATOM 5229 C C . ARG A 1 671 ? 56.638 9.904 37.889 1.00 26.20 671 ARG A C 1
ATOM 5231 O O . ARG A 1 671 ? 57.049 9.582 38.996 1.00 26.20 671 ARG A O 1
ATOM 5238 N N . ALA A 1 672 ? 57.219 9.485 36.760 1.00 24.66 672 ALA A N 1
ATOM 5239 C CA . ALA A 1 672 ? 58.648 9.148 36.613 1.00 24.66 672 ALA A CA 1
ATOM 5240 C C . ALA A 1 672 ? 59.048 9.327 35.125 1.00 24.66 672 ALA A C 1
ATOM 5242 O O . ALA A 1 672 ? 58.512 8.645 34.266 1.00 24.66 672 ALA A O 1
ATOM 5243 N N . ARG A 1 673 ? 59.715 10.440 34.766 1.00 26.62 673 ARG A N 1
ATOM 5244 C CA . ARG A 1 673 ? 61.131 10.532 34.305 1.00 26.62 673 ARG A CA 1
ATOM 5245 C C . ARG A 1 673 ? 61.423 9.780 32.983 1.00 26.62 673 ARG A C 1
ATOM 5247 O O . ARG A 1 673 ? 61.348 8.567 32.963 1.00 26.62 673 ARG A O 1
ATOM 5254 N N . ARG A 1 674 ? 61.655 10.445 31.836 1.00 25.59 674 ARG A N 1
ATOM 5255 C CA . ARG A 1 674 ? 62.731 11.390 31.393 1.00 25.59 674 ARG A CA 1
ATOM 5256 C C . ARG A 1 674 ? 63.883 10.699 30.626 1.00 25.59 674 ARG A C 1
ATOM 5258 O O . ARG A 1 674 ? 64.798 10.194 31.263 1.00 25.59 674 ARG A O 1
ATOM 5265 N N . ALA A 1 675 ? 63.876 10.843 29.298 1.00 25.12 675 ALA A N 1
ATOM 5266 C CA . ALA A 1 675 ? 65.008 10.992 28.355 1.00 25.12 675 ALA A CA 1
ATOM 5267 C C . ALA A 1 675 ? 64.395 11.130 26.936 1.00 25.12 675 ALA A C 1
ATOM 5269 O O . ALA A 1 675 ? 63.395 10.468 26.686 1.00 25.12 675 ALA A O 1
ATOM 5270 N N . THR A 1 676 ? 64.836 11.957 25.982 1.00 27.70 676 THR A N 1
ATOM 5271 C CA . THR A 1 676 ? 65.834 13.053 25.924 1.00 27.70 676 THR A CA 1
ATOM 5272 C C . THR A 1 676 ? 65.415 14.026 24.797 1.00 27.70 676 THR A C 1
ATOM 5274 O O . THR A 1 676 ? 64.526 13.715 24.011 1.00 27.70 676 THR A O 1
ATOM 5277 N N . SER A 1 677 ? 66.012 15.220 24.728 1.00 25.39 677 SER A N 1
ATOM 5278 C CA . SER A 1 677 ? 65.580 16.340 23.867 1.00 25.39 677 SER A CA 1
ATOM 5279 C C . SER A 1 677 ? 66.562 16.707 22.745 1.00 25.39 677 SER A C 1
ATOM 5281 O O . SER A 1 677 ? 67.745 16.862 23.036 1.00 25.39 677 SER A O 1
ATOM 5283 N N . SER A 1 678 ? 66.051 17.014 21.545 1.00 25.58 678 SER A N 1
ATOM 5284 C CA . SER A 1 678 ? 66.661 17.906 20.525 1.00 25.58 678 SER A CA 1
ATOM 5285 C C . SER A 1 678 ? 65.640 18.126 19.387 1.00 25.58 678 SER A C 1
ATOM 5287 O O . SER A 1 678 ? 65.259 17.162 18.735 1.00 25.58 678 SER A O 1
ATOM 5289 N N . SER A 1 679 ? 64.957 19.273 19.281 1.00 27.30 679 SER A N 1
ATOM 5290 C CA . SER A 1 679 ? 65.383 20.516 18.596 1.00 27.30 679 SER A CA 1
ATOM 5291 C C . SER A 1 679 ? 65.420 20.422 17.058 1.00 27.30 679 SER A C 1
ATOM 5293 O O . SER A 1 679 ? 66.278 19.734 16.514 1.00 27.30 679 SER A O 1
ATOM 5295 N N . GLY A 1 680 ? 64.553 21.181 16.374 1.00 24.52 680 GLY A N 1
ATOM 5296 C CA . GLY A 1 680 ? 64.555 21.329 14.910 1.00 24.52 680 GLY A CA 1
ATOM 5297 C C . GLY A 1 680 ? 63.288 22.012 14.378 1.00 24.52 680 GLY A C 1
ATOM 5298 O O . GLY A 1 680 ? 62.255 21.367 14.234 1.00 24.52 680 GLY A O 1
ATOM 5299 N N . THR A 1 681 ? 63.360 23.320 14.123 1.00 25.45 681 THR A N 1
ATOM 5300 C CA . THR A 1 681 ? 62.335 24.120 13.418 1.00 25.45 681 THR A CA 1
ATOM 5301 C C . THR A 1 681 ? 62.446 23.969 11.881 1.00 25.45 681 THR A C 1
ATOM 5303 O O . THR A 1 681 ? 63.445 23.424 11.414 1.00 25.45 681 THR A O 1
ATOM 5306 N N . PRO A 1 682 ? 61.422 24.371 11.097 1.00 43.94 682 PRO A N 1
ATOM 5307 C CA . PRO A 1 682 ? 61.207 23.899 9.717 1.00 43.94 682 PRO A CA 1
ATOM 5308 C C . PRO A 1 682 ? 61.798 24.820 8.635 1.00 43.94 682 PRO A C 1
ATOM 5310 O O . PRO A 1 682 ? 62.084 25.970 8.941 1.00 43.94 682 PRO A O 1
ATOM 5313 N N . GLU A 1 683 ? 61.854 24.345 7.379 1.00 25.47 683 GLU A N 1
ATOM 5314 C CA . GLU A 1 683 ? 61.654 25.136 6.137 1.00 25.47 683 GLU A CA 1
ATOM 5315 C C . GLU A 1 683 ? 61.413 24.220 4.894 1.00 25.47 683 GLU A C 1
ATOM 5317 O O . GLU A 1 683 ? 61.576 23.001 5.020 1.00 25.47 683 GLU A O 1
ATOM 5322 N N . PRO A 1 684 ? 60.935 24.754 3.739 1.00 42.31 684 PRO A N 1
ATOM 5323 C CA . PRO A 1 684 ? 60.301 23.983 2.651 1.00 42.31 684 PRO A CA 1
ATOM 5324 C C . PRO A 1 684 ? 61.088 23.923 1.316 1.00 42.31 684 PRO A C 1
ATOM 5326 O O . PRO A 1 684 ? 61.984 24.726 1.084 1.00 42.31 684 PRO A O 1
ATOM 5329 N N . VAL A 1 685 ? 60.673 23.031 0.398 1.00 26.98 685 VAL A N 1
ATOM 5330 C CA . VAL A 1 685 ? 60.978 23.019 -1.062 1.00 26.98 685 VAL A CA 1
ATOM 5331 C C . VAL A 1 685 ? 59.761 22.352 -1.749 1.00 26.98 685 VAL A C 1
ATOM 5333 O O . VAL A 1 685 ? 59.376 21.277 -1.295 1.00 26.98 685 VAL A O 1
ATOM 5336 N N . GLU A 1 686 ? 58.953 22.940 -2.644 1.00 26.80 686 GLU A N 1
ATOM 5337 C CA . GLU A 1 686 ? 59.124 23.679 -3.926 1.00 26.80 686 GLU A CA 1
ATOM 5338 C C . GLU A 1 686 ? 58.918 22.775 -5.175 1.00 26.80 686 GLU A C 1
ATOM 5340 O O . GLU A 1 686 ? 59.196 21.577 -5.149 1.00 26.80 686 GLU A O 1
ATOM 5345 N N . ASP A 1 687 ? 58.337 23.357 -6.233 1.00 29.48 687 ASP A N 1
ATOM 5346 C CA . ASP A 1 687 ? 57.763 22.717 -7.431 1.00 29.48 687 ASP A CA 1
ATOM 5347 C C . ASP A 1 687 ? 58.745 22.012 -8.388 1.00 29.48 687 ASP A C 1
ATOM 5349 O O . ASP A 1 687 ? 59.917 22.384 -8.490 1.00 29.48 687 ASP A O 1
ATOM 5353 N N . ARG A 1 688 ? 58.187 21.088 -9.200 1.00 28.48 688 ARG A N 1
ATOM 5354 C CA . ARG A 1 688 ? 58.379 20.873 -10.667 1.00 28.48 688 ARG A CA 1
ATOM 5355 C C . ARG A 1 688 ? 57.762 19.514 -11.068 1.00 28.48 688 ARG A C 1
ATOM 5357 O O . ARG A 1 688 ? 57.937 18.547 -10.336 1.00 28.48 688 ARG A O 1
ATOM 5364 N N . GLN A 1 689 ? 57.069 19.343 -12.200 1.00 37.00 689 GLN A N 1
ATOM 5365 C CA . GLN A 1 689 ? 56.898 20.177 -13.408 1.00 37.00 689 GLN A CA 1
ATOM 5366 C C . GLN A 1 689 ? 55.421 20.309 -13.804 1.00 37.00 689 GLN A C 1
ATOM 5368 O O . GLN A 1 689 ? 54.658 19.368 -13.492 1.00 37.00 689 GLN A O 1
#

Radius of gyration: 35.64 Å; Cα contacts (8 Å, |Δi|>4): 784; chains: 1; bounding box: 133×88×88 Å